Protein AF-A0A926YRF7-F1 (afdb_monomer_lite)

Secondary structure (DSSP, 8-state):
-----PPP----HHHHHHHHHHTT-HHHHHHHHHHHHHH---HHHHHHHHHHHHHHHHHHT-HHHHHHHHHHHTTSS-HHHHHHHHHHHHHHHHHHHHHHTPPPS-----------------------------TT-----SS--PPPP-----TTS-SSS-GGG---SS--------HHHHHHHHHHHHHHHHHHHHHHHHHHHHHHHHHHHHHHGGGT----GGGS---SHHHHHHHHHHHHHHHHHHHHHHHHHH--EEE-HHHHHHH-HHHHHHHHHHHHHHT-PPPEEEEES-SS--EEEE-SSGGG-EEEEEHHHHTTS-HHHHHHHHHHHHHHHHTTTHHHHHHHHHHHHHHHHHHHHHHHHHTT--SHHHHHHHHHHHHHHHHHHHHHHGGGHHHHHHHHHHHHHHHHHHHS-HHHHHHHHHHHHHHHHHHHHHHTS--HHHHHTTTTSSS-GGG---S-HHHHHHHHHHHHH-TTHHHHTTT-SS--HHHHHHHHHHHHHHTTPPPS--PPPP----STHHHHTHHHHHHHHHHHHHHHHHHHHHHHHHTT-TTTGGGGT-HHHHHHHHHHHHHHHHHHHHHHHS----TTTPEES--HHHHHT-SS--TTS-EEEEEEEEEEE--GGGGTT--SEEEEETTEEEEEE--BTTHHHHHHS--S--GGGGTTSEEEEEEEEEESSSEEEEEEEEEETTS-EEE--HHHHHHHHHHHHHHHHHHHHH--

Radius of gyration: 32.25 Å; chains: 1; bounding box: 90×96×81 Å

Sequence (736 aa):
MSDSSIPARSRSPFELGLSALRRKDYSTAIAHLTKVCQTEPDRVKQVQAQMALVKAYRRSGNLQQARSLCETLSQSSSRKIRDWAAENLTKIDRLEADQTGFVPLTAPPDEVWREQVEPVEPASEAIADEQIENPFQLPEQAIAEPLEPVATENRLSQATSTPSTQRSQKWTSLGSGDLSQLAALQVGTAIAAIYAVYGVAWLTLTQLNRYLAVAVWPFDLRSLAVFYRVSIWPIIFGLAVLMAIAPWLIDAFLQRFHSLKPFSLTELENYSPEASRLLKRGCTQRRIAVPQLGVLAIDTPLIFTYGDLQRTARIVLSRGLLAQLGEAELAALYAGELAHIVYWDFVPMTLVVLVAQIPYWVYWQVAGWGDRAQNVILRSIAAITSAISYGLYWLLRWPGLWLARVRQYYSDRFACNLTGNPNGLATALLELSGITASAIEQRSYTHPLLESFDLLLPIAPRAAISPDPRILQSGLEWDISNPGRHWLTLNNSHPRLGDRLALLAGYARQWRLVPSVSLRSLPVRSSRLRLQAAPFLGAVLGLAIALLLWLVGRVAQELEWQSIDWFSGDRGLLWGLVLMGLSIGTILRINAFFPDIRSTNTQTDPLLLALLSDPVKLPIDSQPVRMQGKLLGRSGIRNWLVQDLLLQTEDGLIKLHYLSQLGAAGNLLLHPHRPDIWVGRSITVTGWFRRGATVWIDVESMRSSGGVTFRSGHPVWSTILAIAAALLGTYLILQR

Structure (mmCIF, N/CA/C/O backbone):
data_AF-A0A926YRF7-F1
#
_entry.id   AF-A0A926YRF7-F1
#
loop_
_atom_site.group_PDB
_atom_site.id
_atom_site.type_symbol
_atom_site.label_atom_id
_atom_site.label_alt_id
_atom_site.label_comp_id
_atom_site.label_asym_id
_atom_site.label_entity_id
_atom_site.label_seq_id
_atom_site.pdbx_PDB_ins_code
_atom_site.Cartn_x
_atom_site.Cartn_y
_atom_site.Cartn_z
_atom_site.occupancy
_atom_site.B_iso_or_equiv
_atom_site.auth_seq_id
_atom_site.auth_comp_id
_atom_site.auth_asym_id
_atom_site.auth_atom_id
_atom_site.pdbx_PDB_model_num
ATOM 1 N N . MET A 1 1 ? -31.884 41.743 -31.186 1.00 31.06 1 MET A N 1
ATOM 2 C CA . MET A 1 1 ? -32.467 42.853 -30.400 1.00 31.06 1 MET A CA 1
ATOM 3 C C . MET A 1 1 ? -32.613 42.382 -28.962 1.00 31.06 1 MET A C 1
ATOM 5 O O . MET A 1 1 ? -32.885 41.203 -28.788 1.00 31.06 1 MET A O 1
ATOM 9 N N . SER A 1 2 ? -32.393 43.294 -28.005 1.00 31.59 2 SER A N 1
ATOM 10 C CA . SER A 1 2 ? -32.585 43.168 -26.542 1.00 31.59 2 SER A CA 1
ATOM 11 C C . SER A 1 2 ? -31.960 41.966 -25.812 1.00 31.59 2 SER A C 1
ATOM 13 O O . SER A 1 2 ? -32.532 40.880 -25.769 1.00 31.59 2 SER A O 1
ATOM 15 N N . ASP A 1 3 ? -30.843 42.243 -25.132 1.00 35.59 3 ASP A N 1
ATOM 16 C CA . ASP A 1 3 ? -30.410 41.555 -23.909 1.00 35.59 3 ASP A CA 1
ATOM 17 C C . ASP A 1 3 ? -31.493 41.542 -22.818 1.00 35.59 3 ASP A C 1
ATOM 19 O O . ASP A 1 3 ? -32.286 42.478 -22.696 1.00 35.59 3 ASP A O 1
ATOM 23 N N . SER A 1 4 ? -31.412 40.556 -21.922 1.00 30.62 4 SER A N 1
ATOM 24 C CA . SER A 1 4 ? -31.951 40.665 -20.560 1.00 30.62 4 SER A CA 1
ATOM 25 C C . SER A 1 4 ? -31.043 39.951 -19.549 1.00 30.62 4 SER A C 1
ATOM 27 O O . SER A 1 4 ? -31.424 38.970 -18.907 1.00 30.62 4 SER A O 1
ATOM 29 N N . SER A 1 5 ? -29.807 40.436 -19.413 1.00 31.70 5 SER A N 1
ATOM 30 C CA . SER A 1 5 ? -28.896 40.019 -18.345 1.00 31.70 5 SER A CA 1
ATOM 31 C C . SER A 1 5 ? -29.436 40.464 -16.980 1.00 31.70 5 SER A C 1
ATOM 33 O O . SER A 1 5 ? -29.463 41.660 -16.683 1.00 31.70 5 SER A O 1
ATOM 35 N N . ILE A 1 6 ? -29.832 39.517 -16.128 1.00 31.50 6 ILE A N 1
ATOM 36 C CA . ILE A 1 6 ? -30.191 39.805 -14.732 1.00 31.50 6 ILE A CA 1
ATOM 37 C C . ILE A 1 6 ? -28.906 40.211 -13.985 1.00 31.50 6 ILE A C 1
ATOM 39 O O . ILE A 1 6 ? -27.958 39.422 -13.958 1.00 31.50 6 ILE A O 1
ATOM 43 N N . PRO A 1 7 ? -28.829 41.407 -13.371 1.00 36.44 7 PRO A N 1
ATOM 44 C CA . PRO A 1 7 ? -27.623 41.833 -12.675 1.00 36.44 7 PRO A CA 1
ATOM 45 C C . PRO A 1 7 ? -27.442 41.031 -11.383 1.00 36.44 7 PRO A C 1
ATOM 47 O O . PRO A 1 7 ? -28.297 41.040 -10.493 1.00 36.44 7 PRO A O 1
ATOM 50 N N . ALA A 1 8 ? -26.296 40.363 -11.248 1.00 36.41 8 ALA A N 1
ATOM 51 C CA . ALA A 1 8 ? -25.902 39.749 -9.988 1.00 36.41 8 ALA A CA 1
ATOM 52 C C . ALA A 1 8 ? -25.763 40.843 -8.915 1.00 36.41 8 ALA A C 1
ATOM 54 O O . ALA A 1 8 ? -24.901 41.715 -9.031 1.00 36.41 8 ALA A O 1
ATOM 55 N N . ARG A 1 9 ? -26.602 40.801 -7.867 1.00 42.66 9 ARG A N 1
ATOM 56 C CA . ARG A 1 9 ? -26.499 41.725 -6.725 1.00 42.66 9 ARG A CA 1
ATOM 57 C C . ARG A 1 9 ? -25.081 41.658 -6.151 1.00 42.66 9 ARG A C 1
ATOM 59 O O . ARG A 1 9 ? -24.675 40.628 -5.609 1.00 42.66 9 ARG A O 1
ATOM 66 N N . SER A 1 10 ? -24.341 42.759 -6.251 1.00 48.78 10 SER A N 1
ATOM 67 C CA . SER A 1 10 ? -23.041 42.914 -5.604 1.00 48.78 10 SER A CA 1
ATOM 68 C C . SER A 1 10 ? -23.229 42.805 -4.091 1.00 48.78 10 SER A C 1
ATOM 70 O O . SER A 1 10 ? -23.821 43.699 -3.484 1.00 48.78 10 SER A O 1
ATOM 72 N N . ARG A 1 11 ? -22.761 41.704 -3.490 1.00 62.06 11 ARG A N 1
ATOM 73 C CA . ARG A 1 11 ? -22.861 41.482 -2.039 1.00 62.06 11 ARG A CA 1
ATOM 74 C C . ARG A 1 11 ? -22.223 42.641 -1.285 1.00 62.06 11 ARG A C 1
ATOM 76 O O . ARG A 1 11 ? -21.139 43.097 -1.660 1.00 62.06 11 ARG A O 1
ATOM 83 N N . SER A 1 12 ? -22.889 43.099 -0.229 1.00 75.88 12 SER A N 1
ATOM 84 C CA . SER A 1 12 ? -22.387 44.214 0.571 1.00 75.88 12 SER A CA 1
ATOM 85 C C . SER A 1 12 ? -21.017 43.866 1.185 1.00 75.88 12 SER A C 1
ATOM 87 O O . SER A 1 12 ? -20.760 42.699 1.505 1.00 75.88 12 SER A O 1
ATOM 89 N N . PRO A 1 13 ? -20.109 44.842 1.393 1.00 77.38 13 PRO A N 1
ATOM 90 C CA . PRO A 1 13 ? -18.828 44.580 2.055 1.00 77.38 13 PRO A CA 1
ATOM 91 C C . PRO A 1 13 ? -18.987 43.936 3.444 1.00 77.38 13 PRO A C 1
ATOM 93 O O . PRO A 1 13 ? -18.132 43.156 3.859 1.00 77.38 13 PRO A O 1
ATOM 96 N N . PHE A 1 14 ? -20.108 44.196 4.125 1.00 82.50 14 PHE A N 1
ATOM 97 C CA . PHE A 1 14 ? -20.474 43.581 5.401 1.00 82.50 14 PHE A CA 1
ATOM 98 C C . PHE A 1 14 ? -20.782 42.083 5.276 1.00 82.50 14 PHE A C 1
ATOM 100 O O . PHE A 1 14 ? -20.185 41.276 5.991 1.00 82.50 14 PHE A O 1
ATOM 107 N N . GLU A 1 15 ? -21.625 41.682 4.318 1.00 83.06 15 GLU A N 1
ATOM 108 C CA . GLU A 1 15 ? -21.881 40.265 4.021 1.00 83.06 15 GLU A CA 1
ATOM 109 C C . GLU A 1 15 ? -20.609 39.529 3.591 1.00 83.06 15 GLU A C 1
ATOM 111 O O . GLU A 1 15 ? -20.364 38.402 4.029 1.00 83.06 15 GLU A O 1
ATOM 116 N N . LEU A 1 16 ? -19.776 40.162 2.757 1.00 83.50 16 LEU A N 1
ATOM 117 C CA . LEU A 1 16 ? -18.497 39.594 2.332 1.00 83.50 16 LEU A CA 1
ATOM 118 C C . LEU A 1 16 ? -17.585 39.348 3.542 1.00 83.50 16 LEU A C 1
ATOM 120 O O . LEU A 1 16 ? -17.140 38.215 3.733 1.00 83.50 16 LEU A O 1
ATOM 124 N N . GLY A 1 17 ? -17.399 40.350 4.407 1.00 84.81 17 GLY A N 1
ATOM 125 C CA . GLY A 1 17 ? -16.602 40.232 5.630 1.00 84.81 17 GLY A CA 1
ATOM 126 C C . GLY A 1 17 ? -17.118 39.167 6.604 1.00 84.81 17 GLY A C 1
ATOM 127 O O . GLY A 1 17 ? -16.339 38.349 7.099 1.00 84.81 17 GLY A O 1
ATOM 128 N N . LEU A 1 18 ? -18.434 39.103 6.832 1.00 83.38 18 LEU A N 1
ATOM 129 C CA . LEU A 1 18 ? -19.032 38.100 7.718 1.00 83.38 18 LEU A CA 1
ATOM 130 C C . LEU A 1 18 ? -18.964 36.681 7.120 1.00 83.38 18 LEU A C 1
ATOM 132 O O . LEU A 1 18 ? -18.745 35.711 7.851 1.00 83.38 18 LEU A O 1
ATOM 136 N N . SER A 1 19 ? -19.091 36.541 5.796 1.00 82.12 19 SER A N 1
ATOM 137 C CA . SER A 1 19 ? -18.942 35.252 5.106 1.00 82.12 19 SER A CA 1
ATOM 138 C C . SER A 1 19 ? -17.496 34.736 5.127 1.00 82.12 19 SER A C 1
ATOM 140 O O . SER A 1 19 ? -17.279 33.545 5.361 1.00 82.12 19 SER A O 1
ATOM 142 N N . ALA A 1 20 ? -16.507 35.624 4.984 1.00 80.69 20 ALA A N 1
ATOM 143 C CA . ALA A 1 20 ? -15.089 35.309 5.147 1.00 80.69 20 ALA A CA 1
ATOM 144 C C . ALA A 1 20 ? -14.774 34.855 6.584 1.00 80.69 20 ALA A C 1
ATOM 146 O O . ALA A 1 20 ? -14.130 33.823 6.787 1.00 80.69 20 ALA A O 1
ATOM 147 N N . LEU A 1 21 ? -15.338 35.541 7.588 1.00 80.25 21 LEU A N 1
ATOM 148 C CA . LEU A 1 21 ? -15.186 35.171 8.997 1.00 80.25 21 LEU A CA 1
ATOM 149 C C . LEU A 1 21 ? -15.747 33.769 9.299 1.00 80.25 21 LEU A C 1
ATOM 151 O O . LEU A 1 21 ? -15.117 33.003 10.031 1.00 80.25 21 LEU A O 1
ATOM 155 N N . ARG A 1 22 ? -16.893 33.395 8.703 1.00 83.44 22 ARG A N 1
ATOM 156 C CA . ARG A 1 22 ? -17.452 32.026 8.795 1.00 83.44 22 ARG A CA 1
ATOM 157 C C . ARG A 1 22 ? -16.544 30.981 8.130 1.00 83.44 22 ARG A C 1
ATOM 159 O O . ARG A 1 22 ? -16.420 29.875 8.646 1.00 83.44 22 ARG A O 1
ATOM 166 N N . ARG A 1 23 ? -15.866 31.340 7.034 1.00 81.69 23 ARG A N 1
ATOM 167 C CA . ARG A 1 23 ? -14.900 30.488 6.309 1.00 81.69 23 ARG A CA 1
ATOM 168 C C . ARG A 1 23 ? -13.515 30.397 6.967 1.00 81.69 23 ARG A C 1
ATOM 170 O O . ARG A 1 23 ? -12.670 29.667 6.461 1.00 81.69 23 ARG A O 1
ATOM 177 N N . LYS A 1 24 ? -13.289 31.088 8.096 1.00 84.00 24 LYS A N 1
ATOM 178 C CA . LYS A 1 24 ? -11.986 31.222 8.786 1.00 84.00 24 LYS A CA 1
ATOM 179 C C . LYS A 1 24 ? -10.905 31.933 7.951 1.00 84.00 24 LYS A C 1
ATOM 181 O O . LYS A 1 24 ? -9.723 31.841 8.271 1.00 84.00 24 LYS A O 1
ATOM 186 N N . ASP A 1 25 ? -11.303 32.674 6.919 1.00 85.44 25 ASP A N 1
ATOM 187 C CA . ASP A 1 25 ? -10.411 33.523 6.127 1.00 85.44 25 ASP A CA 1
ATOM 188 C C . ASP A 1 25 ? -10.304 34.894 6.813 1.00 85.44 25 ASP A C 1
ATOM 190 O O . ASP A 1 25 ? -11.065 35.828 6.550 1.00 85.44 25 ASP A O 1
ATOM 194 N N . TYR A 1 26 ? -9.418 34.977 7.809 1.00 88.19 26 TYR A N 1
ATOM 195 C CA . TYR A 1 26 ? -9.351 36.145 8.688 1.00 88.19 26 TYR A CA 1
ATOM 196 C C . TYR A 1 26 ? -8.767 37.386 8.005 1.00 88.19 26 TYR A C 1
ATOM 198 O O . TYR A 1 26 ? -9.166 38.492 8.355 1.00 88.19 26 TYR A O 1
ATOM 206 N N . SER A 1 27 ? -7.870 37.241 7.025 1.00 87.12 27 SER A N 1
ATOM 207 C CA . SER A 1 27 ? -7.264 38.384 6.325 1.00 87.12 27 SER A CA 1
ATOM 208 C C . SER A 1 27 ? -8.275 39.103 5.430 1.00 87.12 27 SER A C 1
ATOM 210 O O . SER A 1 27 ? -8.381 40.329 5.496 1.00 87.12 27 SER A O 1
ATOM 212 N N . THR A 1 28 ? -9.076 38.365 4.653 1.00 84.56 28 THR A N 1
ATOM 213 C CA . THR A 1 28 ? -10.155 38.967 3.851 1.00 84.56 28 THR A CA 1
ATOM 214 C C . THR A 1 28 ? -11.289 39.487 4.738 1.00 84.56 28 THR A C 1
ATOM 216 O O . THR A 1 28 ? -11.808 40.574 4.480 1.00 84.56 28 THR A O 1
ATOM 219 N N . ALA A 1 29 ? -11.626 38.786 5.831 1.00 86.56 29 ALA A N 1
ATOM 220 C CA . ALA A 1 29 ? -12.602 39.265 6.809 1.00 86.56 29 ALA A CA 1
ATOM 221 C C . ALA A 1 29 ? -12.183 40.609 7.427 1.00 86.56 29 ALA A C 1
ATOM 223 O O . ALA A 1 29 ? -12.983 41.541 7.439 1.00 86.56 29 ALA A O 1
ATOM 224 N N . ILE A 1 30 ? -10.929 40.741 7.880 1.00 89.88 30 ILE A N 1
ATOM 225 C CA . ILE A 1 30 ? -10.383 41.993 8.429 1.00 89.88 30 ILE A CA 1
ATOM 226 C C . ILE A 1 30 ? -10.444 43.112 7.383 1.00 89.88 30 ILE A C 1
ATOM 228 O O . ILE A 1 30 ? -10.943 44.192 7.694 1.00 89.88 30 ILE A O 1
ATOM 232 N N . ALA A 1 31 ? -10.004 42.863 6.145 1.00 88.38 31 ALA A N 1
ATOM 233 C CA . ALA A 1 31 ? -10.016 43.871 5.083 1.00 88.38 31 ALA A CA 1
ATOM 234 C C . ALA A 1 31 ? -11.433 44.399 4.780 1.00 88.38 31 ALA A C 1
ATOM 236 O O . ALA A 1 31 ? -11.643 45.610 4.688 1.00 88.38 31 ALA A O 1
ATOM 237 N N . HIS A 1 32 ? -12.420 43.506 4.666 1.00 88.56 32 HIS A N 1
ATOM 238 C CA . HIS A 1 32 ? -13.801 43.896 4.380 1.00 88.56 32 HIS A CA 1
ATOM 239 C C . HIS A 1 32 ? -14.503 44.541 5.584 1.00 88.56 32 HIS A C 1
ATOM 241 O O . HIS A 1 32 ? -15.128 45.588 5.422 1.00 88.56 32 HIS A O 1
ATOM 247 N N . LEU A 1 33 ? -14.371 43.978 6.791 1.00 88.00 33 LEU A N 1
ATOM 248 C CA . LEU A 1 33 ? -15.011 44.516 7.999 1.00 88.00 33 LEU A CA 1
ATOM 249 C C . LEU A 1 33 ? -14.413 45.866 8.420 1.00 88.00 33 LEU A C 1
ATOM 251 O O . LEU A 1 33 ? -15.162 46.756 8.808 1.00 88.00 33 LEU A O 1
ATOM 255 N N . THR A 1 34 ? -13.099 46.068 8.268 1.00 89.88 34 THR A N 1
ATOM 256 C CA . THR A 1 34 ? -12.460 47.372 8.539 1.00 89.88 34 THR A CA 1
ATOM 257 C C . THR A 1 34 ? -13.009 48.459 7.617 1.00 89.88 34 THR A C 1
ATOM 259 O O . THR A 1 34 ? -13.292 49.563 8.077 1.00 89.88 34 THR A O 1
ATOM 262 N N . LYS A 1 35 ? -13.237 48.134 6.334 1.00 87.06 35 LYS A N 1
ATOM 263 C CA . LYS A 1 35 ? -13.872 49.056 5.386 1.00 87.06 35 LYS A CA 1
ATOM 264 C C . LYS A 1 35 ? -15.294 49.416 5.827 1.00 87.06 35 LYS A C 1
ATOM 266 O O . LYS A 1 35 ? -15.614 50.595 5.872 1.00 87.06 35 LYS A O 1
ATOM 271 N N . VAL A 1 36 ? -16.109 48.436 6.231 1.00 85.94 36 VAL A N 1
ATOM 272 C CA . VAL A 1 36 ? -17.475 48.678 6.746 1.00 85.94 36 VAL A CA 1
ATOM 273 C C . VAL A 1 36 ? -17.461 49.589 7.973 1.00 85.94 36 VAL A C 1
ATOM 275 O O . VAL A 1 36 ? -18.228 50.544 8.017 1.00 85.94 36 VAL A O 1
ATOM 278 N N . CYS A 1 37 ? -16.549 49.369 8.926 1.00 83.25 37 CYS A N 1
ATOM 279 C CA . CYS A 1 37 ? -16.413 50.229 10.106 1.00 83.25 37 CYS A CA 1
ATOM 280 C C . CYS A 1 37 ? -16.134 51.708 9.766 1.00 83.25 37 CYS A C 1
ATOM 282 O O . CYS A 1 37 ? -16.427 52.573 10.589 1.00 83.25 37 CYS A O 1
ATOM 284 N N . GLN A 1 38 ? -15.569 51.990 8.586 1.00 82.19 38 GLN A N 1
ATOM 285 C CA . GLN A 1 38 ? -15.230 53.335 8.105 1.00 82.19 38 GLN A CA 1
ATOM 286 C C . GLN A 1 38 ? -16.273 53.929 7.144 1.00 82.19 38 GLN A C 1
ATOM 288 O O . GLN A 1 38 ? -16.405 55.148 7.091 1.00 82.19 38 GLN A O 1
ATOM 293 N N . THR A 1 39 ? -16.977 53.103 6.360 1.00 78.81 39 THR A N 1
ATOM 294 C CA . THR A 1 39 ? -17.873 53.574 5.286 1.00 78.81 39 THR A CA 1
ATOM 295 C C . THR A 1 39 ? -19.362 53.470 5.597 1.00 78.81 39 THR A C 1
ATOM 297 O O . THR A 1 39 ? -20.154 54.090 4.894 1.00 78.81 39 THR A O 1
ATOM 300 N N . GLU A 1 40 ? -19.770 52.661 6.577 1.00 82.00 40 GLU A N 1
ATOM 301 C CA . GLU A 1 40 ? -21.187 52.411 6.855 1.00 82.00 40 GLU A CA 1
ATOM 302 C C . GLU A 1 40 ? -21.771 53.493 7.790 1.00 82.00 40 GLU A C 1
ATOM 304 O O . GLU A 1 40 ? -21.274 53.655 8.906 1.00 82.00 40 GLU A O 1
ATOM 309 N N . PRO A 1 41 ? -22.830 54.226 7.386 1.00 72.06 41 PRO A N 1
ATOM 310 C CA . PRO A 1 41 ? -23.455 55.257 8.225 1.00 72.06 41 PRO A CA 1
ATOM 311 C C . PRO A 1 41 ? -24.396 54.679 9.298 1.00 72.06 41 PRO A C 1
ATOM 313 O O . PRO A 1 41 ? -24.773 55.371 10.243 1.00 72.06 41 PRO A O 1
ATOM 316 N N . ASP A 1 42 ? -24.794 53.415 9.153 1.00 79.94 42 ASP A N 1
ATOM 317 C CA . ASP A 1 42 ? -25.663 52.695 10.079 1.00 79.94 42 ASP A CA 1
ATOM 318 C C . ASP A 1 42 ? -24.872 52.246 11.319 1.00 79.94 42 ASP A C 1
ATOM 320 O O . ASP A 1 42 ? -24.082 51.297 11.270 1.00 79.94 42 ASP A O 1
ATOM 324 N N . ARG A 1 43 ? -25.114 52.918 12.453 1.00 73.94 43 ARG A N 1
ATOM 325 C CA . ARG A 1 43 ? -24.454 52.626 13.736 1.00 73.94 43 ARG A CA 1
ATOM 326 C C . ARG A 1 43 ? -24.650 51.179 14.202 1.00 73.94 43 ARG A C 1
ATOM 328 O O . ARG A 1 43 ? -23.753 50.641 14.848 1.00 73.94 43 ARG A O 1
ATOM 335 N N . VAL A 1 44 ? -25.772 50.531 13.878 1.00 76.88 44 VAL A N 1
ATOM 336 C CA . VAL A 1 44 ? -26.038 49.145 14.299 1.00 76.88 44 VAL A CA 1
ATOM 337 C C . VAL A 1 44 ? -25.131 48.189 13.528 1.00 76.88 44 VAL A C 1
ATOM 339 O O . VAL A 1 44 ? -24.430 47.375 14.135 1.00 76.88 44 VAL A O 1
ATOM 342 N N . LYS A 1 45 ? -25.057 48.332 12.199 1.00 76.88 45 LYS A N 1
ATOM 343 C CA . LYS A 1 45 ? -24.133 47.544 11.362 1.00 76.88 45 LYS A CA 1
ATOM 344 C C . LYS A 1 45 ? -22.670 47.852 11.659 1.00 76.88 45 LYS A C 1
ATOM 346 O O . LYS A 1 45 ? -21.854 46.933 11.665 1.00 76.88 45 LYS A O 1
ATOM 351 N N . GLN A 1 46 ? -22.333 49.108 11.953 1.00 81.38 46 GLN A N 1
ATOM 352 C CA . GLN A 1 46 ? -20.981 49.508 12.342 1.00 81.38 46 GLN A CA 1
ATOM 353 C C . GLN A 1 46 ? -20.535 48.773 13.617 1.00 81.38 46 GLN A C 1
ATOM 355 O O . GLN A 1 46 ? -19.471 48.156 13.631 1.00 81.38 46 GLN A O 1
ATOM 360 N N . VAL A 1 47 ? -21.377 48.742 14.654 1.00 82.94 47 VAL A N 1
ATOM 361 C CA . VAL A 1 47 ? -21.123 47.990 15.895 1.00 82.94 47 VAL A CA 1
ATOM 362 C C . VAL A 1 47 ? -21.032 46.481 15.637 1.00 82.94 47 VAL A C 1
ATOM 364 O O . VAL A 1 47 ? -20.106 45.828 16.123 1.00 82.94 47 VAL A O 1
ATOM 367 N N . GLN A 1 48 ? -21.928 45.907 14.826 1.00 83.50 48 GLN A N 1
ATOM 368 C CA . GLN A 1 48 ? -21.853 44.487 14.453 1.00 83.50 48 GLN A CA 1
ATOM 369 C C . GLN A 1 48 ? -20.550 44.154 13.704 1.00 83.50 48 GLN A C 1
ATOM 371 O O . GLN A 1 48 ? -19.934 43.116 13.964 1.00 83.50 48 GLN A O 1
ATOM 376 N N . ALA A 1 49 ? -20.093 45.039 12.812 1.00 84.31 49 ALA A N 1
ATOM 377 C CA . ALA A 1 49 ? -18.825 44.898 12.105 1.00 84.31 49 ALA A CA 1
ATOM 378 C C . ALA A 1 49 ? -17.630 44.976 13.067 1.00 84.31 49 ALA A C 1
ATOM 380 O O . ALA A 1 49 ? -16.725 44.149 12.964 1.00 84.31 49 ALA A O 1
ATOM 381 N N . GLN A 1 50 ? -17.655 45.879 14.054 1.00 87.19 50 GLN A N 1
ATOM 382 C CA . GLN A 1 50 ? -16.637 45.965 15.108 1.00 87.19 50 GLN A CA 1
ATOM 383 C C . GLN A 1 50 ? -16.581 44.682 15.958 1.00 87.19 50 GLN A C 1
ATOM 385 O O . GLN A 1 50 ? -15.502 44.122 16.147 1.00 87.19 50 GLN A O 1
ATOM 390 N N . MET A 1 51 ? -17.723 44.144 16.401 1.00 88.19 51 MET A N 1
ATOM 391 C CA . MET A 1 51 ? -17.775 42.877 17.152 1.00 88.19 51 MET A CA 1
ATOM 392 C C . MET A 1 51 ? -17.265 41.683 16.321 1.00 88.19 51 MET A C 1
ATOM 394 O O . MET A 1 51 ? -16.542 40.816 16.825 1.00 88.19 51 MET A O 1
ATOM 398 N N . ALA A 1 52 ? -17.591 41.639 15.025 1.00 86.50 52 ALA A N 1
ATOM 399 C CA . ALA A 1 52 ? -17.058 40.642 14.097 1.00 86.50 52 ALA A CA 1
ATOM 400 C C . ALA A 1 52 ? -15.536 40.800 13.886 1.00 86.50 52 ALA A C 1
ATOM 402 O O . ALA A 1 52 ? -14.815 39.801 13.815 1.00 86.50 52 ALA A O 1
ATOM 403 N N . LEU A 1 53 ? -15.039 42.039 13.852 1.00 89.25 53 LEU A N 1
ATOM 404 C CA . LEU A 1 53 ? -13.629 42.380 13.675 1.00 89.25 53 LEU A CA 1
ATOM 405 C C . LEU A 1 53 ? -12.781 42.023 14.912 1.00 89.25 53 LEU A C 1
ATOM 407 O O . LEU A 1 53 ? -11.727 41.412 14.748 1.00 89.25 53 LEU A O 1
ATOM 411 N N . VAL A 1 54 ? -13.272 42.252 16.140 1.00 89.38 54 VAL A N 1
ATOM 412 C CA . VAL A 1 54 ? -12.668 41.718 17.387 1.00 89.38 54 VAL A CA 1
ATOM 413 C C . VAL A 1 54 ? -12.474 40.201 17.288 1.00 89.38 54 VAL A C 1
ATOM 415 O O . VAL A 1 54 ? -11.400 39.669 17.584 1.00 89.38 54 VAL A O 1
ATOM 418 N N . LYS A 1 55 ? -13.511 39.481 16.835 1.00 87.69 55 LYS A N 1
ATOM 419 C CA . LYS A 1 55 ? -13.475 38.018 16.683 1.00 87.69 55 LYS A CA 1
ATOM 420 C C . LYS A 1 55 ? -12.485 37.572 15.602 1.00 87.69 55 LYS A C 1
ATOM 422 O O . LYS A 1 55 ? -11.900 36.498 15.750 1.00 87.69 55 LYS A O 1
ATOM 427 N N . ALA A 1 56 ? -12.282 38.374 14.555 1.00 87.62 56 ALA A N 1
ATOM 428 C CA . ALA A 1 56 ? -11.266 38.139 13.534 1.00 87.62 56 ALA A CA 1
ATOM 429 C C . ALA A 1 56 ? -9.848 38.353 14.095 1.00 87.62 56 ALA A C 1
ATOM 431 O O . ALA A 1 56 ? -9.052 37.415 14.071 1.00 87.62 56 ALA A O 1
ATOM 432 N N . TYR A 1 57 ? -9.562 39.519 14.689 1.00 89.31 57 TYR A N 1
ATOM 433 C CA . TYR A 1 57 ? -8.246 39.853 15.250 1.00 89.31 57 TYR A CA 1
ATOM 434 C C . TYR A 1 57 ? -7.792 38.873 16.339 1.00 89.31 57 TYR A C 1
ATOM 436 O O . TYR A 1 57 ? -6.661 38.385 16.303 1.00 89.31 57 TYR A O 1
ATOM 444 N N . ARG A 1 58 ? -8.691 38.482 17.254 1.00 89.25 58 ARG A N 1
ATOM 445 C CA . ARG A 1 58 ? -8.387 37.484 18.294 1.00 89.25 58 ARG A CA 1
ATOM 446 C C . ARG A 1 58 ? -8.057 36.100 17.720 1.00 89.25 58 ARG A C 1
ATOM 448 O O . ARG A 1 58 ? -7.339 35.332 18.352 1.00 89.25 58 ARG A O 1
ATOM 455 N N . ARG A 1 59 ? -8.580 35.752 16.537 1.00 84.69 59 ARG A N 1
ATOM 456 C CA . ARG A 1 59 ? -8.296 34.474 15.855 1.00 84.69 59 ARG A CA 1
ATOM 457 C C . ARG A 1 59 ? -7.104 34.543 14.900 1.00 84.69 59 ARG A C 1
ATOM 459 O O . ARG A 1 59 ? -6.487 33.509 14.673 1.00 84.69 59 ARG A O 1
ATOM 466 N N . SER A 1 60 ? -6.752 35.726 14.397 1.00 85.12 60 SER A N 1
ATOM 467 C CA . SER A 1 60 ? -5.538 35.958 13.606 1.00 85.12 60 SER A CA 1
ATOM 468 C C . SER A 1 60 ? -4.291 36.248 14.455 1.00 85.12 60 SER A C 1
ATOM 470 O O . SER A 1 60 ? -3.224 36.461 13.892 1.00 85.12 60 SER A O 1
ATOM 472 N N . GLY A 1 61 ? -4.419 36.292 15.788 1.00 79.75 61 GLY A N 1
ATOM 473 C CA . GLY A 1 61 ? -3.317 36.554 16.722 1.00 79.75 61 GLY A CA 1
ATOM 474 C C . GLY A 1 61 ? -2.976 38.034 16.930 1.00 79.75 61 GLY A C 1
ATOM 475 O O . GLY A 1 61 ? -1.974 38.334 17.568 1.00 79.75 61 GLY A O 1
ATOM 476 N N . ASN A 1 62 ? -3.790 38.968 16.429 1.00 86.31 62 ASN A N 1
ATOM 477 C CA . ASN A 1 62 ? -3.522 40.405 16.540 1.00 86.31 62 ASN A CA 1
ATOM 478 C C . ASN A 1 62 ? -4.182 40.992 17.804 1.00 86.31 62 ASN A C 1
ATOM 480 O O . ASN A 1 62 ? -5.168 41.729 17.743 1.00 86.31 62 ASN A O 1
ATOM 484 N N . LEU A 1 63 ? -3.688 40.561 18.970 1.00 87.00 63 LEU A N 1
ATOM 485 C CA . LEU A 1 63 ? -4.361 40.743 20.263 1.00 87.00 63 LEU A CA 1
ATOM 486 C C . LEU A 1 63 ? -4.495 42.216 20.679 1.00 87.00 63 LEU A C 1
ATOM 488 O O . LEU A 1 63 ? -5.589 42.621 21.066 1.00 87.00 63 LEU A O 1
ATOM 492 N N . GLN A 1 64 ? -3.468 43.043 20.463 1.00 85.81 64 GLN A N 1
ATOM 493 C CA . GLN A 1 64 ? -3.509 44.485 20.760 1.00 85.81 64 GLN A CA 1
ATOM 494 C C . GLN A 1 64 ? -4.647 45.221 20.027 1.00 85.81 64 GLN A C 1
ATOM 496 O O . GLN A 1 64 ? -5.298 46.096 20.595 1.00 85.81 64 GLN A O 1
ATOM 501 N N . GLN A 1 65 ? -4.922 44.847 18.772 1.00 87.06 65 GLN A N 1
ATOM 502 C CA . GLN A 1 65 ? -5.986 45.450 17.956 1.00 87.06 65 GLN A CA 1
ATOM 503 C C . GLN A 1 65 ? -7.380 44.929 18.333 1.00 87.06 65 GLN A C 1
ATOM 505 O O . GLN A 1 65 ? -8.372 45.641 18.189 1.00 87.06 65 GLN A O 1
ATOM 510 N N . ALA A 1 66 ? -7.469 43.697 18.846 1.00 87.06 66 ALA A N 1
ATOM 511 C CA . ALA A 1 66 ? -8.694 43.194 19.460 1.00 87.06 66 ALA A CA 1
ATOM 512 C C . ALA A 1 66 ? -8.977 43.903 20.799 1.00 87.06 66 ALA A C 1
ATOM 514 O O . ALA A 1 66 ? -10.126 44.250 21.069 1.00 87.06 66 ALA A O 1
ATOM 515 N N . ARG A 1 67 ? -7.931 44.150 21.601 1.00 89.06 67 ARG A N 1
ATOM 516 C CA . ARG A 1 67 ? -7.998 44.801 22.915 1.00 89.06 67 ARG A CA 1
ATOM 517 C C . ARG A 1 67 ? -8.526 46.232 22.816 1.00 89.06 67 ARG A C 1
ATOM 519 O O . ARG A 1 67 ? -9.560 46.519 23.408 1.00 89.06 67 ARG A O 1
ATOM 526 N N . SER A 1 68 ? -7.901 47.086 22.003 1.00 87.94 68 SER A N 1
ATOM 527 C CA . SER A 1 68 ? -8.322 48.490 21.844 1.00 87.94 68 SER A CA 1
ATOM 528 C C . SER A 1 68 ? -9.753 48.631 21.306 1.00 87.94 68 SER A C 1
ATOM 530 O O . SER A 1 68 ? -10.508 49.517 21.715 1.00 87.94 68 SER A O 1
ATOM 532 N N . LEU A 1 69 ? -10.173 47.716 20.427 1.00 88.31 69 LEU A N 1
ATOM 533 C CA . LEU A 1 69 ? -11.536 47.684 19.903 1.00 88.31 69 LEU A CA 1
ATOM 534 C C . LEU A 1 69 ? -12.551 47.214 20.963 1.00 88.31 69 LEU A C 1
ATOM 536 O O . LEU A 1 69 ? -13.649 47.763 21.040 1.00 88.31 69 LEU A O 1
ATOM 540 N N . CYS A 1 70 ? -12.185 46.267 21.833 1.00 86.88 70 CYS A N 1
ATOM 541 C CA . CYS A 1 70 ? -12.986 45.908 23.006 1.00 86.88 70 CYS A CA 1
ATOM 542 C C . CYS A 1 70 ? -13.062 47.035 24.050 1.00 86.88 70 CYS A C 1
ATOM 544 O O . CYS A 1 70 ? -14.145 47.294 24.567 1.00 86.88 70 CYS A O 1
ATOM 546 N N . GLU A 1 71 ? -11.961 47.735 24.332 1.00 88.62 71 GLU A N 1
ATOM 547 C CA . GLU A 1 71 ? -11.933 48.902 25.229 1.00 88.62 71 GLU A CA 1
ATOM 548 C C . GLU A 1 71 ? -12.850 50.020 24.699 1.00 88.62 71 GLU A C 1
ATOM 550 O O . GLU A 1 71 ? -13.619 50.605 25.462 1.00 88.62 71 GLU A O 1
ATOM 555 N N . THR A 1 72 ? -12.895 50.221 23.378 1.00 86.38 72 THR A N 1
ATOM 556 C CA . THR A 1 72 ? -13.854 51.134 22.728 1.00 86.38 72 THR A CA 1
ATOM 557 C C . THR A 1 72 ? -15.305 50.656 22.905 1.00 86.38 72 THR A C 1
ATOM 559 O O . THR A 1 72 ? -16.181 51.432 23.282 1.00 86.38 72 THR A O 1
ATOM 562 N N . LEU A 1 73 ? -15.580 49.362 22.698 1.00 85.69 73 LEU A N 1
ATOM 563 C CA . LEU A 1 73 ? -16.924 48.786 22.855 1.00 85.69 73 LEU A CA 1
ATOM 564 C C . LEU A 1 73 ? -17.413 48.769 24.319 1.00 85.69 73 LEU A C 1
ATOM 566 O O . LEU A 1 73 ? -18.617 48.886 24.555 1.00 85.69 73 LEU A O 1
ATOM 570 N N . SER A 1 74 ? -16.514 48.700 25.308 1.00 83.56 74 SER A N 1
ATOM 571 C CA . SER A 1 74 ? -16.870 48.798 26.736 1.00 83.56 74 SER A CA 1
ATOM 572 C C . SER A 1 74 ? -17.358 50.187 27.174 1.00 83.56 74 SER A C 1
ATOM 574 O O . SER A 1 74 ? -17.972 50.310 28.232 1.00 83.56 74 SER A O 1
ATOM 576 N N . GLN A 1 75 ? -17.161 51.216 26.344 1.00 81.44 75 GLN A N 1
ATOM 577 C CA . GLN A 1 75 ? -17.682 52.570 26.565 1.00 81.44 75 GLN A CA 1
ATOM 578 C C . GLN A 1 75 ? -19.058 52.795 25.905 1.00 81.44 75 GLN A C 1
ATOM 580 O O . GLN A 1 75 ? -19.622 53.883 25.998 1.00 81.44 75 GLN A O 1
ATOM 585 N N . SER A 1 76 ? -19.622 51.783 25.232 1.00 80.38 76 SER A N 1
ATOM 586 C CA . SER A 1 76 ? -20.930 51.898 24.576 1.00 80.38 76 SER A CA 1
ATOM 587 C C . SER A 1 76 ? -22.094 51.988 25.575 1.00 80.38 76 SER A C 1
ATOM 589 O O . SER A 1 76 ? -22.069 51.407 26.659 1.00 80.38 76 SER A O 1
ATOM 591 N N . SER A 1 77 ? -23.165 52.692 25.196 1.00 71.50 77 SER A N 1
ATOM 592 C CA . SER A 1 77 ? -24.352 52.881 26.046 1.00 71.50 77 SER A CA 1
ATOM 593 C C . SER A 1 77 ? -25.107 51.575 26.347 1.00 71.50 77 SER A C 1
ATOM 595 O O . SER A 1 77 ? -25.717 51.436 27.409 1.00 71.50 77 SER A O 1
ATOM 597 N N . SER A 1 78 ? -25.033 50.580 25.458 1.00 78.00 78 SER A N 1
ATOM 598 C CA . SER A 1 78 ? -25.735 49.302 25.614 1.00 78.00 78 SER A CA 1
ATOM 599 C C . SER A 1 78 ? -25.066 48.391 26.644 1.00 78.00 78 SER A C 1
ATOM 601 O O . SER A 1 78 ? -23.918 47.977 26.480 1.00 78.00 78 SER A O 1
ATOM 603 N N . ARG A 1 79 ? -25.817 47.993 27.680 1.00 75.50 79 ARG A N 1
ATOM 604 C CA . ARG A 1 79 ? -25.370 47.020 28.695 1.00 75.50 79 ARG A CA 1
ATOM 605 C C . ARG A 1 79 ? -24.872 45.710 28.061 1.00 75.50 79 ARG A C 1
ATOM 607 O O . ARG A 1 79 ? -23.757 45.290 28.343 1.00 75.50 79 ARG A O 1
ATOM 614 N N . LYS A 1 80 ? -25.627 45.150 27.103 1.00 75.88 80 LYS A N 1
ATOM 615 C CA . LYS A 1 80 ? -25.284 43.890 26.409 1.00 75.88 80 LYS A CA 1
ATOM 616 C C . LYS A 1 80 ? -23.930 43.944 25.682 1.00 75.88 80 LYS A C 1
ATOM 618 O O . LYS A 1 80 ? -23.220 42.943 25.644 1.00 75.88 80 LYS A O 1
AT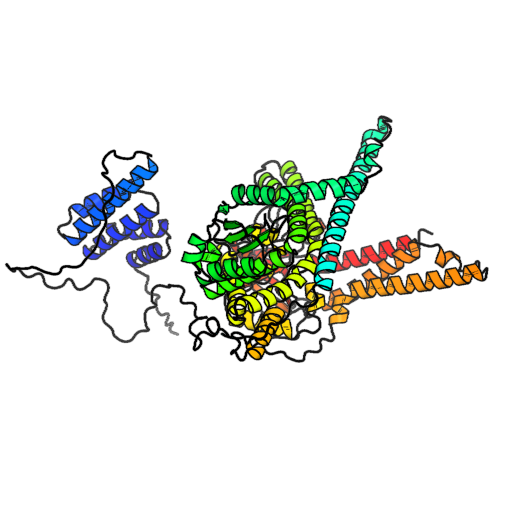OM 623 N N . ILE A 1 81 ? -23.569 45.091 25.099 1.00 81.19 81 ILE A N 1
ATOM 624 C CA . ILE A 1 81 ? -22.289 45.254 24.386 1.00 81.19 81 ILE A CA 1
ATOM 625 C C . ILE A 1 81 ? -21.136 45.404 25.383 1.00 81.19 81 ILE A C 1
ATOM 627 O O . ILE A 1 81 ? -20.078 44.812 25.170 1.00 81.19 81 ILE A O 1
ATOM 631 N N . ARG A 1 82 ? -21.343 46.131 26.489 1.00 81.81 82 ARG A N 1
ATOM 632 C CA . ARG A 1 82 ? -20.347 46.267 27.563 1.00 81.81 82 ARG A CA 1
ATOM 633 C C . ARG A 1 82 ? -20.014 44.925 28.212 1.00 81.81 82 ARG A C 1
ATOM 635 O O . ARG A 1 82 ? -18.835 44.590 28.313 1.00 81.81 82 ARG A O 1
ATOM 642 N N . ASP A 1 83 ? -21.031 44.133 28.547 1.00 80.69 83 ASP A N 1
ATOM 643 C CA . ASP A 1 83 ? -20.858 42.798 29.133 1.00 80.69 83 ASP A CA 1
ATOM 644 C C . ASP A 1 83 ? -20.088 41.869 28.167 1.00 80.69 83 ASP A C 1
ATOM 646 O O . ASP A 1 83 ? -19.124 41.205 28.553 1.00 80.69 83 ASP A O 1
ATOM 650 N N . TRP A 1 84 ? -20.434 41.894 26.873 1.00 88.56 84 TRP A N 1
ATOM 651 C CA . TRP A 1 84 ? -19.727 41.140 25.830 1.00 88.56 84 TRP A CA 1
ATOM 652 C C . TRP A 1 84 ? -18.272 41.596 25.629 1.00 88.56 84 TRP A C 1
ATOM 654 O O . TRP A 1 84 ? -17.382 40.767 25.409 1.00 88.56 84 TRP A O 1
ATOM 664 N N . ALA A 1 85 ? -18.009 42.904 25.696 1.00 84.50 85 ALA A N 1
ATOM 665 C CA . ALA A 1 85 ? -16.667 43.460 25.569 1.00 84.50 85 ALA A CA 1
ATOM 666 C C . ALA A 1 85 ? -15.781 43.051 26.756 1.00 84.50 85 ALA A C 1
ATOM 668 O O . ALA A 1 85 ? -14.667 42.577 26.535 1.00 84.50 85 ALA A O 1
ATOM 669 N N . ALA A 1 86 ? -16.296 43.131 27.987 1.00 83.62 86 ALA A N 1
ATOM 670 C CA . ALA A 1 86 ? -15.604 42.673 29.192 1.00 83.62 86 ALA A CA 1
ATOM 671 C C . ALA A 1 86 ? -15.282 41.165 29.138 1.00 83.62 86 ALA A C 1
ATOM 673 O O . ALA A 1 86 ? -14.151 40.751 29.406 1.00 83.62 86 ALA A O 1
ATOM 674 N N . GLU A 1 87 ? -16.236 40.336 28.699 1.00 86.62 87 GLU A N 1
ATOM 675 C CA . GLU A 1 87 ? -16.017 38.895 28.531 1.00 86.62 87 GLU A CA 1
ATOM 676 C C . GLU A 1 87 ? -14.927 38.588 27.482 1.00 86.62 87 GLU A C 1
ATOM 678 O O . GLU A 1 87 ? -14.160 37.635 27.633 1.00 86.62 87 GLU A O 1
ATOM 683 N N . ASN A 1 88 ? -14.808 39.396 26.422 1.00 86.31 88 ASN A N 1
ATOM 684 C CA . ASN A 1 88 ? -13.757 39.216 25.417 1.00 86.31 88 ASN A CA 1
ATOM 685 C C . ASN A 1 88 ? -12.401 39.803 25.840 1.00 86.31 88 ASN A C 1
ATOM 687 O O . ASN A 1 88 ? -11.391 39.217 25.453 1.00 86.31 88 ASN A O 1
ATOM 691 N N . LEU A 1 89 ? -12.354 40.851 26.673 1.00 87.00 89 LEU A N 1
ATOM 692 C CA . LEU A 1 89 ? -11.107 41.348 27.276 1.00 87.00 89 LEU A CA 1
ATOM 693 C C . LEU A 1 89 ? -10.451 40.275 28.146 1.00 87.00 89 LEU A C 1
ATOM 695 O O . LEU A 1 89 ? -9.320 39.897 27.862 1.00 87.00 89 LEU A O 1
ATOM 699 N N . THR A 1 90 ? -11.187 39.654 29.075 1.00 86.38 90 THR A N 1
ATOM 700 C CA . THR A 1 90 ? -10.626 38.566 29.908 1.00 86.38 90 THR A CA 1
ATOM 701 C C . THR A 1 90 ? -10.120 37.374 29.082 1.00 86.38 90 THR A C 1
ATOM 703 O O . THR A 1 90 ? -9.149 36.712 29.450 1.00 86.38 90 THR A O 1
ATOM 706 N N . LYS A 1 91 ? -10.742 37.099 27.924 1.00 85.94 91 LYS A N 1
ATOM 707 C CA . LYS A 1 91 ? -10.276 36.085 26.961 1.00 85.94 91 LYS A CA 1
ATOM 708 C C . LYS A 1 91 ? -9.028 36.520 26.190 1.00 85.94 91 LYS A C 1
ATOM 710 O O . LYS A 1 91 ? -8.299 35.644 25.738 1.00 85.94 91 LYS A O 1
ATOM 715 N N . ILE A 1 92 ? -8.803 37.819 25.996 1.00 86.31 92 ILE A N 1
ATOM 716 C CA . ILE A 1 92 ? -7.580 38.366 25.396 1.00 86.31 92 ILE A CA 1
ATOM 717 C C . ILE A 1 92 ? -6.456 38.360 26.435 1.00 86.31 92 ILE A C 1
ATOM 719 O O . ILE A 1 92 ? -5.413 37.793 26.137 1.00 86.31 92 ILE A O 1
ATOM 723 N N . ASP A 1 93 ? -6.689 38.840 27.662 1.00 82.31 93 ASP A N 1
ATOM 724 C CA . ASP A 1 93 ? -5.690 38.838 28.743 1.00 82.31 93 ASP A CA 1
ATOM 725 C C . ASP A 1 93 ? -5.146 37.421 29.019 1.00 82.31 93 ASP A C 1
ATOM 727 O O . ASP A 1 93 ? -3.940 37.232 29.153 1.00 82.31 93 ASP A O 1
ATOM 731 N N . ARG A 1 94 ? -6.010 36.389 29.015 1.00 80.19 94 ARG A N 1
ATOM 732 C CA . ARG A 1 94 ? -5.574 34.979 29.114 1.00 80.19 94 ARG A CA 1
ATOM 733 C C . ARG A 1 94 ? -4.684 34.542 27.943 1.00 80.19 94 ARG A C 1
ATOM 735 O O . ARG A 1 94 ? -3.706 33.839 28.156 1.00 80.19 94 ARG A O 1
ATOM 742 N N . LEU A 1 95 ? -5.001 34.966 26.717 1.00 79.50 95 LEU A N 1
ATOM 743 C CA . LEU A 1 95 ? -4.199 34.647 25.528 1.00 79.50 95 LEU A CA 1
ATOM 744 C C . LEU A 1 95 ? -2.872 35.427 25.487 1.00 79.50 95 LEU A C 1
ATOM 746 O O . LEU A 1 95 ? -1.899 34.921 24.934 1.00 79.50 95 LEU A O 1
ATOM 750 N N . GLU A 1 96 ? -2.815 36.629 26.069 1.00 74.69 96 GLU A N 1
ATOM 751 C CA . GLU A 1 96 ? -1.577 37.401 26.247 1.00 74.69 96 GLU A CA 1
ATOM 752 C C . GLU A 1 96 ? -0.698 36.789 27.358 1.00 74.69 96 GLU A C 1
ATOM 754 O O . GLU A 1 96 ? 0.516 36.668 27.181 1.00 74.69 96 GLU A O 1
ATOM 759 N N . ALA A 1 97 ? -1.294 36.297 28.452 1.00 66.81 97 ALA A N 1
ATOM 760 C CA . ALA A 1 97 ? -0.599 35.540 29.500 1.00 66.81 97 ALA A CA 1
ATOM 761 C C . ALA A 1 97 ? 0.012 34.226 28.967 1.00 66.81 97 ALA A C 1
ATOM 763 O O . ALA A 1 97 ? 1.200 33.973 29.175 1.00 66.81 97 ALA A O 1
ATOM 764 N N . ASP A 1 98 ? -0.751 33.443 28.192 1.00 64.19 98 ASP A N 1
ATOM 765 C CA . ASP A 1 98 ? -0.272 32.212 27.540 1.00 64.19 98 ASP A CA 1
ATOM 766 C C . ASP A 1 98 ? 0.893 32.469 26.558 1.00 64.19 98 ASP A C 1
ATOM 768 O O . ASP A 1 98 ? 1.757 31.610 26.378 1.00 64.19 98 ASP A O 1
ATOM 772 N N . GLN A 1 99 ? 0.941 33.645 25.917 1.00 64.69 99 GLN A N 1
ATOM 773 C CA . GLN A 1 99 ? 2.026 34.030 25.000 1.00 64.69 99 GLN A CA 1
ATOM 774 C C . GLN A 1 99 ? 3.264 34.590 25.711 1.00 64.69 99 GLN A C 1
ATOM 776 O O . GLN A 1 99 ? 4.371 34.469 25.188 1.00 64.69 99 GLN A O 1
ATOM 781 N N . THR A 1 100 ? 3.093 35.205 26.882 1.00 57.66 100 THR A N 1
ATOM 782 C CA . THR A 1 100 ? 4.186 35.817 27.661 1.00 57.66 100 THR A CA 1
ATOM 783 C C . THR A 1 100 ? 4.753 34.896 28.744 1.00 57.66 100 THR A C 1
ATOM 785 O O . THR A 1 100 ? 5.815 35.185 29.291 1.00 57.66 100 THR A O 1
ATOM 788 N N . GLY A 1 101 ? 4.087 33.774 29.037 1.00 48.12 101 GLY A N 1
ATOM 789 C CA . GLY A 1 101 ? 4.524 32.787 30.028 1.00 48.12 101 GLY A CA 1
ATOM 790 C C . GLY A 1 101 ? 4.355 33.240 31.482 1.00 48.12 101 GLY A C 1
ATOM 791 O O . GLY A 1 101 ? 4.925 32.623 32.382 1.00 48.12 101 GLY A O 1
ATOM 792 N N . PHE A 1 102 ? 3.596 34.312 31.724 1.00 40.00 102 PHE A N 1
ATOM 793 C CA . PHE A 1 102 ? 3.396 34.894 33.049 1.00 40.00 102 PHE A CA 1
ATOM 794 C C . PHE A 1 102 ? 2.041 34.479 33.636 1.00 40.00 102 PHE A C 1
ATOM 796 O O . PHE A 1 102 ? 0.990 34.830 33.104 1.00 40.00 102 PHE A O 1
ATOM 803 N N . VAL A 1 103 ? 2.062 33.754 34.759 1.00 46.22 103 VAL A N 1
ATOM 804 C CA . VAL A 1 103 ? 0.857 33.318 35.484 1.00 46.22 103 VAL A CA 1
ATOM 805 C C . VAL A 1 103 ? 0.652 34.208 36.720 1.00 46.22 103 VAL A C 1
ATOM 807 O O . VAL A 1 103 ? 1.512 34.204 37.603 1.00 46.22 103 VAL A O 1
ATOM 810 N N . PRO A 1 104 ? -0.467 34.950 36.838 1.00 37.72 104 PRO A N 1
ATOM 811 C CA . PRO A 1 104 ? -0.769 35.727 38.039 1.00 37.72 104 PRO A CA 1
ATOM 812 C C . PRO A 1 104 ? -1.010 34.832 39.266 1.00 37.72 104 PRO A C 1
ATOM 814 O O . PRO A 1 104 ? -1.824 33.910 39.230 1.00 37.72 104 PRO A O 1
ATOM 817 N N . LEU A 1 105 ? -0.343 35.137 40.382 1.00 37.59 105 LEU A N 1
ATOM 818 C CA . LEU A 1 105 ? -0.446 34.400 41.650 1.00 37.59 105 LEU A CA 1
ATOM 819 C C . LEU A 1 105 ? -1.719 34.751 42.449 1.00 37.59 105 LEU A C 1
ATOM 821 O O . LEU A 1 105 ? -1.629 35.299 43.542 1.00 37.59 105 LEU A O 1
ATOM 825 N N . THR A 1 106 ? -2.911 34.434 41.933 1.00 37.78 106 THR A N 1
ATOM 826 C CA . THR A 1 106 ? -4.157 34.400 42.736 1.00 37.78 106 THR A CA 1
ATOM 827 C C . THR A 1 106 ? -5.165 33.375 42.203 1.00 37.78 106 THR A C 1
ATOM 829 O O . THR A 1 106 ? -6.016 33.681 41.373 1.00 37.78 106 THR A O 1
ATOM 832 N N . ALA A 1 107 ? -5.108 32.152 42.734 1.00 32.38 107 ALA A N 1
ATOM 833 C CA . ALA A 1 107 ? -6.196 31.179 42.649 1.00 32.38 107 ALA A CA 1
ATOM 834 C C . ALA A 1 107 ? -6.210 30.303 43.919 1.00 32.38 107 ALA A C 1
ATOM 836 O O . ALA A 1 107 ? -5.238 29.583 44.153 1.00 32.38 107 ALA A O 1
ATOM 837 N N . PRO A 1 108 ? -7.269 30.354 44.748 1.00 34.28 108 PRO A N 1
ATOM 838 C CA . PRO A 1 108 ? -7.574 29.311 45.725 1.00 34.28 108 PRO A CA 1
ATOM 839 C C . PRO A 1 108 ? -8.256 28.108 45.034 1.00 34.28 108 PRO A C 1
ATOM 841 O O . PRO A 1 108 ? -8.851 28.290 43.968 1.00 34.28 108 PRO A O 1
ATOM 844 N N . PRO A 1 109 ? -8.162 26.892 45.600 1.00 43.59 109 PRO A N 1
ATOM 845 C CA . PRO A 1 109 ? -8.558 25.658 44.922 1.00 43.59 109 PRO A CA 1
ATOM 846 C C . PRO A 1 109 ? -10.009 25.223 45.189 1.00 43.59 109 PRO A C 1
ATOM 848 O O . PRO A 1 109 ? -10.612 25.624 46.178 1.00 43.59 109 PRO A O 1
ATOM 851 N N . ASP A 1 110 ? -10.492 24.353 44.297 1.00 38.06 110 ASP A N 1
ATOM 852 C CA . ASP A 1 110 ? -11.503 23.298 44.467 1.00 38.06 110 ASP A CA 1
ATOM 853 C C . ASP A 1 110 ? -12.686 23.521 45.429 1.00 38.06 110 ASP A C 1
ATOM 855 O O . ASP A 1 110 ? -12.550 23.351 46.637 1.00 38.06 110 ASP A O 1
ATOM 859 N N . GLU A 1 111 ? -13.904 23.649 44.881 1.00 28.38 111 GLU A N 1
ATOM 860 C CA . GLU A 1 111 ? -15.076 23.035 45.525 1.00 28.38 111 GLU A CA 1
ATOM 861 C C . GLU A 1 111 ? -16.194 22.646 44.538 1.00 28.38 111 GLU A C 1
ATOM 863 O O . GLU A 1 111 ? -16.189 23.011 43.361 1.00 28.38 111 GLU A O 1
ATOM 868 N N . VAL A 1 112 ? -17.106 21.796 45.016 1.00 30.58 112 VAL A N 1
ATOM 869 C CA . VAL A 1 112 ? -18.032 20.960 44.232 1.00 30.58 112 VAL A CA 1
ATOM 870 C C . VAL A 1 112 ? -19.491 21.341 44.542 1.00 30.58 112 VAL A C 1
ATOM 872 O O . VAL A 1 112 ? -19.762 21.904 45.596 1.00 30.58 112 VAL A O 1
ATOM 875 N N . TRP A 1 113 ? -20.418 20.918 43.669 1.00 26.41 113 TRP A N 1
ATOM 876 C CA . TRP A 1 113 ? -21.874 20.721 43.870 1.00 26.41 113 TRP A CA 1
ATOM 877 C C . TRP A 1 113 ? -22.830 21.636 43.083 1.00 26.41 113 TRP A C 1
ATOM 879 O O . TRP A 1 113 ? -22.425 22.442 42.251 1.00 26.41 113 TRP A O 1
ATOM 889 N N . ARG A 1 114 ? -24.118 21.283 43.177 1.00 26.28 114 ARG A N 1
ATOM 890 C CA . ARG A 1 114 ? -25.168 21.419 42.156 1.00 26.28 114 ARG A CA 1
ATOM 891 C C . ARG A 1 114 ? -26.185 22.524 42.482 1.00 26.28 114 ARG A C 1
ATOM 893 O O . ARG A 1 114 ? -26.285 22.973 43.615 1.00 26.28 114 ARG A O 1
ATOM 900 N N . GLU A 1 115 ? -27.079 22.698 41.507 1.00 26.34 115 GLU A N 1
ATOM 901 C CA . GLU A 1 115 ? -28.549 22.722 41.665 1.00 26.34 115 GLU A CA 1
ATOM 902 C C . GLU A 1 115 ? -29.267 24.065 41.447 1.00 26.34 115 GLU A C 1
ATOM 904 O O . GLU A 1 115 ? -28.664 25.131 41.354 1.00 26.34 115 GLU A O 1
ATOM 909 N N . GLN A 1 116 ? -30.569 23.949 41.181 1.00 35.81 116 GLN A N 1
ATOM 910 C CA . GLN A 1 116 ? -31.423 24.933 40.510 1.00 35.81 116 GLN A CA 1
ATOM 911 C C . GLN A 1 116 ? -32.058 25.918 41.500 1.00 35.81 116 GLN A C 1
ATOM 913 O O . GLN A 1 116 ? -32.601 25.458 42.500 1.00 35.81 116 GLN A O 1
ATOM 918 N N . VAL A 1 117 ? -32.151 27.213 41.156 1.00 25.48 117 VAL A N 1
ATOM 919 C CA . VAL A 1 117 ? -33.213 28.122 41.650 1.00 25.48 117 VAL A CA 1
ATOM 920 C C . VAL A 1 117 ? -33.537 29.211 40.604 1.00 25.48 117 VAL A C 1
ATOM 922 O O . VAL A 1 117 ? -32.652 29.935 40.158 1.00 25.48 117 VAL A O 1
ATOM 925 N N . GLU A 1 118 ? -34.823 29.357 40.280 1.00 26.48 118 GLU A N 1
ATOM 926 C CA . GLU A 1 118 ? -35.504 30.571 39.779 1.00 26.48 118 GLU A CA 1
ATOM 927 C C . GLU A 1 118 ? -36.493 31.036 40.882 1.00 26.48 118 GLU A C 1
ATOM 929 O O . GLU A 1 118 ? -36.811 30.225 41.756 1.00 26.48 118 GLU A O 1
ATOM 934 N N . PRO A 1 119 ? -37.147 32.215 40.807 1.00 50.12 119 PRO A N 1
ATOM 935 C CA . PRO A 1 119 ? -36.683 33.550 40.392 1.00 50.12 119 PRO A CA 1
ATOM 936 C C . PRO A 1 119 ? -37.128 34.651 41.405 1.00 50.12 119 PRO A C 1
ATOM 938 O O . PRO A 1 119 ? -37.981 34.399 42.253 1.00 50.12 119 PRO A O 1
ATOM 941 N N . VAL A 1 120 ? -36.643 35.903 41.299 1.00 27.19 120 VAL A N 1
ATOM 942 C CA . VAL A 1 120 ? -37.256 37.070 41.995 1.00 27.19 120 VAL A CA 1
ATOM 943 C C . VAL A 1 120 ? -37.115 38.369 41.178 1.00 27.19 120 VAL A C 1
ATOM 945 O O . VAL A 1 120 ? -36.000 38.807 40.907 1.00 27.19 120 VAL A O 1
ATOM 948 N N . GLU A 1 121 ? -38.242 39.024 40.877 1.00 32.22 121 GLU A N 1
ATOM 949 C CA . GLU A 1 121 ? -38.351 40.473 40.597 1.00 32.22 121 GLU A CA 1
ATOM 950 C C . GLU A 1 121 ? -39.050 41.172 41.783 1.00 32.22 121 GLU A C 1
ATOM 952 O O . GLU A 1 121 ? -39.754 40.511 42.554 1.00 32.22 121 GLU A O 1
ATOM 957 N N . PRO A 1 122 ? -38.877 42.499 41.956 1.00 30.59 122 PRO A N 1
ATOM 958 C CA . PRO A 1 122 ? -39.982 43.388 41.560 1.00 30.59 122 PRO A CA 1
ATOM 959 C C . PRO A 1 122 ? -39.578 44.742 40.924 1.00 30.59 122 PRO A C 1
ATOM 961 O O . PRO A 1 122 ? -38.430 45.174 40.984 1.00 30.59 122 PRO A O 1
ATOM 964 N N . ALA A 1 123 ? -40.597 45.399 40.347 1.00 24.91 123 ALA A N 1
ATOM 965 C CA . ALA A 1 123 ? -40.659 46.731 39.712 1.00 24.91 123 ALA A CA 1
ATOM 966 C C . ALA A 1 123 ? -39.919 47.879 40.456 1.00 24.91 123 ALA A C 1
ATOM 968 O O . ALA A 1 123 ? -39.680 47.796 41.656 1.00 24.91 123 ALA A O 1
ATOM 969 N N . SER A 1 124 ? -39.572 49.024 39.849 1.00 25.36 124 SER A N 1
ATOM 970 C CA . SER A 1 124 ? -40.136 49.758 38.688 1.00 25.36 124 SER A CA 1
ATOM 971 C C . SER A 1 124 ? -39.033 50.625 38.009 1.00 25.36 124 SER A C 1
ATOM 973 O O . SER A 1 124 ? -37.881 50.549 38.428 1.00 25.36 124 SER A O 1
ATOM 975 N N . GLU A 1 125 ? -39.228 51.438 36.957 1.00 26.03 125 GLU A N 1
ATOM 976 C CA . GLU A 1 125 ? -40.420 51.885 36.201 1.00 26.03 125 GLU A CA 1
ATOM 977 C C . GLU A 1 125 ? -40.063 52.102 34.699 1.00 26.03 125 GLU A C 1
ATOM 979 O O . GLU A 1 125 ? -38.971 51.723 34.273 1.00 26.03 125 GLU A O 1
ATOM 984 N N . ALA A 1 126 ? -40.956 52.669 33.869 1.00 26.08 126 ALA A N 1
ATOM 985 C CA . ALA A 1 126 ? -40.819 52.697 32.404 1.00 26.08 126 ALA A CA 1
ATOM 986 C C . ALA A 1 126 ? -40.460 54.067 31.785 1.00 26.08 126 ALA A C 1
ATOM 988 O O . ALA A 1 126 ? -41.099 55.079 32.062 1.00 26.08 126 ALA A O 1
ATOM 989 N N . ILE A 1 127 ? -39.546 54.047 30.808 1.00 27.53 127 ILE A N 1
ATOM 990 C CA . ILE A 1 127 ? -39.568 54.926 29.624 1.00 27.53 127 ILE A CA 1
ATOM 991 C C . ILE A 1 127 ? -39.396 54.014 28.401 1.00 27.53 127 ILE A C 1
ATOM 993 O O . ILE A 1 127 ? -38.599 53.077 28.436 1.00 27.53 127 ILE A O 1
ATOM 997 N N . ALA A 1 128 ? -40.191 54.242 27.356 1.00 30.89 128 ALA A N 1
ATOM 998 C CA . ALA A 1 128 ? -40.264 53.364 26.193 1.00 30.89 128 ALA A CA 1
ATOM 999 C C . ALA A 1 128 ? -39.091 53.564 25.219 1.00 30.89 128 ALA A C 1
ATOM 1001 O O . ALA A 1 128 ? -38.837 54.685 24.789 1.00 30.89 128 ALA A O 1
ATOM 1002 N N . ASP A 1 129 ? -38.472 52.456 24.807 1.00 27.06 129 ASP A N 1
ATOM 1003 C CA . ASP A 1 129 ? -37.734 52.330 23.546 1.00 27.06 129 ASP A CA 1
ATOM 1004 C C . ASP A 1 129 ? -38.402 51.202 22.743 1.00 27.06 129 ASP A C 1
ATOM 1006 O O . ASP A 1 129 ? -38.269 50.016 23.062 1.00 27.06 129 ASP A O 1
ATOM 1010 N N . GLU A 1 130 ? -39.171 51.573 21.720 1.00 32.94 130 GLU A N 1
ATOM 1011 C CA . GLU A 1 130 ? -39.691 50.624 20.736 1.00 32.94 130 GLU A CA 1
ATOM 1012 C C . GLU A 1 130 ? -38.561 50.111 19.819 1.00 32.94 130 GLU A C 1
ATOM 1014 O O . GLU A 1 130 ? -37.583 50.803 19.549 1.00 32.94 130 GLU A O 1
ATOM 1019 N N . GLN A 1 131 ? -38.744 48.904 19.272 1.00 32.72 131 GLN A N 1
ATOM 1020 C CA . GLN A 1 131 ? -37.983 48.362 18.134 1.00 32.72 131 GLN A CA 1
ATOM 1021 C C . GLN A 1 131 ? -36.461 48.164 18.319 1.00 32.72 131 GLN A C 1
ATOM 1023 O O . GLN A 1 131 ? -35.637 48.729 17.601 1.00 32.72 131 GLN A O 1
ATOM 1028 N N . ILE A 1 132 ? -36.089 47.172 19.137 1.00 29.77 132 ILE A N 1
ATOM 1029 C CA . ILE A 1 132 ? -34.947 46.300 18.799 1.00 29.77 132 ILE A CA 1
ATOM 1030 C C . ILE A 1 132 ? -35.428 44.847 18.772 1.00 29.77 132 ILE A C 1
ATOM 1032 O O . ILE A 1 132 ? -35.266 44.090 19.732 1.00 29.77 132 ILE A O 1
ATOM 1036 N N . GLU A 1 133 ? -36.020 44.458 17.642 1.00 31.77 133 GLU A N 1
ATOM 1037 C CA . GLU A 1 133 ? -36.203 43.047 17.310 1.00 31.77 133 GLU A CA 1
ATOM 1038 C C . GLU A 1 133 ? -34.845 42.338 17.169 1.00 31.77 133 GLU A C 1
ATOM 1040 O O . GLU A 1 133 ? -33.795 42.941 16.923 1.00 31.77 133 GLU A O 1
ATOM 1045 N N . ASN A 1 134 ? -34.873 41.021 17.352 1.00 34.47 134 ASN A N 1
ATOM 1046 C CA . ASN A 1 134 ? -33.716 40.138 17.280 1.00 34.47 134 ASN A CA 1
ATOM 1047 C C . ASN A 1 134 ? -32.967 40.321 15.934 1.00 34.47 134 ASN A C 1
ATOM 1049 O O . ASN A 1 134 ? -33.553 40.031 14.889 1.00 34.47 134 ASN A O 1
ATOM 1053 N N . PRO A 1 135 ? -31.684 40.752 15.906 1.00 33.38 135 PRO A N 1
ATOM 1054 C CA . PRO A 1 135 ? -31.022 41.278 14.698 1.00 33.38 135 PRO A CA 1
ATOM 1055 C C . PRO A 1 135 ? -30.638 40.222 13.636 1.00 33.38 135 PRO A C 1
ATOM 1057 O O . PRO A 1 135 ? -29.713 40.431 12.851 1.00 33.38 135 PRO A O 1
ATOM 1060 N N . PHE A 1 136 ? -31.327 39.080 13.615 1.00 31.47 136 PHE A N 1
ATOM 1061 C CA . PHE A 1 136 ? -31.131 37.971 12.680 1.00 31.47 136 PHE A CA 1
ATOM 1062 C C . PHE A 1 136 ? -32.428 37.419 12.064 1.00 31.47 136 PHE A C 1
ATOM 1064 O O . PHE A 1 136 ? -32.351 36.444 11.318 1.00 31.47 136 PHE A O 1
ATOM 1071 N N . GLN A 1 137 ? -33.596 38.020 12.320 1.00 30.62 137 GLN A N 1
ATOM 1072 C CA . GLN A 1 137 ? -34.848 37.630 11.660 1.00 30.62 137 GLN A CA 1
ATOM 1073 C C . GLN A 1 137 ? -35.225 38.635 10.562 1.00 30.62 137 GLN A C 1
ATOM 1075 O O . GLN A 1 137 ? -35.323 39.835 10.796 1.00 30.62 137 GLN A O 1
ATOM 1080 N N . LEU A 1 138 ? -35.412 38.118 9.345 1.00 28.16 138 LEU A N 1
ATOM 1081 C CA . LEU A 1 138 ? -36.075 38.792 8.227 1.00 28.16 138 LEU A CA 1
ATOM 1082 C C . LEU A 1 138 ? -37.409 38.067 7.959 1.00 28.16 138 LEU A C 1
ATOM 1084 O O . LEU A 1 138 ? -37.485 36.869 8.245 1.00 28.16 138 LEU A O 1
ATOM 1088 N N . PRO A 1 139 ? -38.445 38.739 7.422 1.00 27.02 139 PRO A N 1
ATOM 1089 C CA . PRO A 1 139 ? -39.783 38.154 7.333 1.00 27.02 139 PRO A CA 1
ATOM 1090 C C . PRO A 1 139 ? -39.872 36.976 6.355 1.00 27.02 139 PRO A C 1
ATOM 1092 O O . PRO A 1 139 ? -39.347 37.035 5.241 1.00 27.02 139 PRO A O 1
ATOM 1095 N N . GLU A 1 140 ? -40.605 35.932 6.743 1.00 33.94 140 GLU A N 1
ATOM 1096 C CA . GLU A 1 140 ? -40.968 34.828 5.854 1.00 33.94 140 GLU A CA 1
ATOM 1097 C C . GLU A 1 140 ? -41.949 35.288 4.770 1.00 33.94 140 GLU A C 1
ATOM 1099 O O . GLU A 1 140 ? -43.125 35.519 5.047 1.00 33.94 140 GLU A O 1
ATOM 1104 N N . GLN A 1 141 ? -41.495 35.333 3.512 1.00 27.27 141 GLN A N 1
ATOM 1105 C CA . GLN A 1 141 ? -42.369 35.086 2.362 1.00 27.27 141 GLN A CA 1
ATOM 1106 C C . GLN A 1 141 ? -41.592 34.608 1.117 1.00 27.27 141 GLN A C 1
ATOM 1108 O O . GLN A 1 141 ? -40.970 35.377 0.388 1.00 27.27 141 GLN A O 1
ATOM 1113 N N . ALA A 1 142 ? -41.701 33.299 0.867 1.00 35.00 142 ALA A N 1
ATOM 1114 C CA . ALA A 1 142 ? -41.654 32.652 -0.449 1.00 35.00 142 ALA A CA 1
ATOM 1115 C C . ALA A 1 142 ? -40.387 32.766 -1.338 1.00 35.00 142 ALA A C 1
ATOM 1117 O O . ALA A 1 142 ? -40.516 32.854 -2.559 1.00 35.00 142 ALA A O 1
ATOM 1118 N N . ILE A 1 143 ? -39.170 32.627 -0.788 1.00 25.50 143 ILE A N 1
ATOM 1119 C CA . ILE A 1 143 ? -37.998 32.157 -1.565 1.00 25.50 143 ILE A CA 1
ATOM 1120 C C . ILE A 1 143 ? -37.191 31.138 -0.737 1.00 25.50 143 ILE A C 1
ATOM 1122 O O . ILE A 1 143 ? -36.747 31.468 0.353 1.00 25.50 143 ILE A O 1
ATOM 1126 N N . ALA A 1 144 ? -37.030 29.929 -1.297 1.00 36.62 144 ALA A N 1
ATOM 1127 C CA . ALA A 1 144 ? -36.218 28.763 -0.890 1.00 36.62 144 ALA A CA 1
ATOM 1128 C C . ALA A 1 144 ? -35.486 28.770 0.480 1.00 36.62 144 ALA A C 1
ATOM 1130 O O . ALA A 1 144 ? -34.617 29.601 0.737 1.00 36.62 144 ALA A O 1
ATOM 1131 N N . GLU A 1 145 ? -35.763 27.731 1.279 1.00 26.67 145 GLU A N 1
ATOM 1132 C CA . GLU A 1 145 ? -35.209 27.441 2.616 1.00 26.67 145 GLU A CA 1
ATOM 1133 C C . GLU A 1 145 ? -33.694 27.733 2.771 1.00 26.67 145 GLU A C 1
ATOM 1135 O O . GLU A 1 145 ? -32.875 27.211 2.002 1.00 26.67 145 GLU A O 1
ATOM 1140 N N . PRO A 1 146 ? -33.275 28.520 3.785 1.00 25.84 146 PRO A N 1
ATOM 1141 C CA . PRO A 1 146 ? -31.862 28.770 4.055 1.00 25.84 146 PRO A CA 1
ATOM 1142 C C . PRO A 1 146 ? -31.178 27.562 4.708 1.00 25.84 146 PRO A C 1
ATOM 1144 O O . PRO A 1 146 ? -31.587 27.098 5.768 1.00 25.84 146 PRO A O 1
ATOM 1147 N N . LEU A 1 147 ? -30.073 27.112 4.111 1.00 33.09 147 LEU A N 1
ATOM 1148 C CA . LEU A 1 147 ? -29.228 26.037 4.639 1.00 33.09 147 LEU A CA 1
ATOM 1149 C C . LEU A 1 147 ? -28.739 26.330 6.070 1.00 33.09 147 LEU A C 1
ATOM 1151 O O . LEU A 1 147 ? -28.010 27.301 6.305 1.00 33.09 147 LEU A O 1
ATOM 1155 N N . GLU A 1 148 ? -29.085 25.428 6.990 1.00 28.28 148 GLU A N 1
ATOM 1156 C CA . GLU A 1 148 ? -28.542 25.345 8.347 1.00 28.28 148 GLU A CA 1
ATOM 1157 C C . GLU A 1 148 ? -26.999 25.297 8.367 1.00 28.28 148 GLU A C 1
ATOM 1159 O O . GLU A 1 148 ? -26.357 24.945 7.367 1.00 28.28 148 GLU A O 1
ATOM 1164 N N . PRO A 1 149 ? -26.350 25.655 9.497 1.00 25.45 149 PRO A N 1
ATOM 1165 C CA . PRO A 1 149 ? -24.914 25.459 9.634 1.00 25.45 149 PRO A CA 1
ATOM 1166 C C . PRO A 1 149 ? -24.576 23.986 9.407 1.00 25.45 149 PRO A C 1
ATOM 1168 O O . PRO A 1 149 ? -25.084 23.124 10.115 1.00 25.45 149 PRO A O 1
ATOM 1171 N N . VAL A 1 150 ? -23.668 23.713 8.464 1.00 32.06 150 VAL A N 1
ATOM 1172 C CA . VAL A 1 150 ? -23.166 22.360 8.192 1.00 32.06 150 VAL A CA 1
ATOM 1173 C C . VAL A 1 150 ? -22.321 21.877 9.378 1.00 32.06 150 VAL A C 1
ATOM 1175 O O . VAL A 1 150 ? -21.090 21.867 9.347 1.00 32.06 150 VAL A O 1
ATOM 1178 N N . ALA A 1 151 ? -23.007 21.434 10.431 1.00 27.72 151 ALA A N 1
ATOM 1179 C CA . ALA A 1 151 ? -22.742 20.111 10.951 1.00 27.72 151 ALA A CA 1
ATOM 1180 C C . ALA A 1 151 ? -22.760 19.158 9.755 1.00 27.72 151 ALA A C 1
ATOM 1182 O O . ALA A 1 151 ? -23.661 19.225 8.914 1.00 27.72 151 ALA A O 1
ATOM 1183 N N . THR A 1 152 ? -21.752 18.301 9.643 1.00 29.56 152 THR A N 1
ATOM 1184 C CA . THR A 1 152 ? -21.774 17.239 8.644 1.00 29.56 152 THR A CA 1
ATOM 1185 C C . THR A 1 152 ? -22.830 16.229 9.082 1.00 29.56 152 THR A C 1
ATOM 1187 O O . THR A 1 152 ? -22.514 15.226 9.716 1.00 29.56 152 THR A O 1
ATOM 1190 N N . GLU A 1 153 ? -24.100 16.510 8.781 1.00 26.61 153 GLU A N 1
ATOM 1191 C CA . GLU A 1 153 ? -25.129 15.483 8.755 1.00 26.61 153 GLU A CA 1
ATOM 1192 C C . GLU A 1 153 ? -24.644 14.413 7.782 1.00 26.61 153 GLU A C 1
ATOM 1194 O O . GLU A 1 153 ? -24.688 14.581 6.559 1.00 26.61 153 GLU A O 1
ATOM 1199 N N . ASN A 1 154 ? -24.158 13.301 8.332 1.00 32.66 154 ASN A N 1
ATOM 1200 C CA . ASN A 1 154 ? -23.934 12.094 7.565 1.00 32.66 154 ASN A CA 1
ATOM 1201 C C . ASN A 1 154 ? -25.281 11.701 6.948 1.00 32.66 154 ASN A C 1
ATOM 1203 O O . ASN A 1 154 ? -26.087 11.018 7.571 1.00 32.66 154 ASN A O 1
ATOM 1207 N N . ARG A 1 155 ? -25.513 12.056 5.678 1.00 29.16 155 ARG A N 1
ATOM 1208 C CA . ARG A 1 155 ? -26.619 11.507 4.870 1.00 29.16 155 ARG A CA 1
ATOM 1209 C C . ARG A 1 155 ? -26.386 10.042 4.457 1.00 29.16 155 ARG A C 1
ATOM 1211 O O . ARG A 1 155 ? -27.101 9.511 3.618 1.00 29.16 155 ARG A O 1
ATOM 1218 N N . LEU A 1 156 ? -25.430 9.372 5.107 1.00 35.50 156 LEU A N 1
ATOM 1219 C CA . LEU A 1 156 ? -25.388 7.917 5.283 1.00 35.50 156 LEU A CA 1
ATOM 1220 C C . LEU A 1 156 ? -26.344 7.436 6.401 1.00 35.50 156 LEU A C 1
ATOM 1222 O O . LEU A 1 156 ? -26.774 6.288 6.378 1.00 35.50 156 LEU A O 1
ATOM 1226 N N . SER A 1 157 ? -26.729 8.309 7.340 1.00 33.72 157 SER A N 1
ATOM 1227 C CA . SER A 1 157 ? -27.531 7.981 8.531 1.00 33.72 157 SER A CA 1
ATOM 1228 C C . SER A 1 157 ? -29.048 8.140 8.352 1.00 33.72 157 SER A C 1
ATOM 1230 O O . SER A 1 157 ? -29.807 7.637 9.175 1.00 33.72 157 SER A O 1
ATOM 1232 N N . GLN A 1 158 ? -29.510 8.826 7.298 1.00 25.61 158 GLN A N 1
ATOM 1233 C CA . GLN A 1 158 ? -30.940 9.103 7.052 1.00 25.61 158 GLN A CA 1
ATOM 1234 C C . GLN A 1 158 ? -31.609 8.142 6.046 1.00 25.61 158 GLN A C 1
ATOM 1236 O O . GLN A 1 158 ? -32.765 8.331 5.672 1.00 25.61 158 GLN A O 1
ATOM 1241 N N . ALA A 1 159 ? -30.934 7.057 5.657 1.00 27.48 159 ALA A N 1
ATOM 1242 C CA . ALA A 1 159 ? -31.584 5.923 5.004 1.00 27.48 159 ALA A CA 1
ATOM 1243 C C . ALA A 1 159 ? -32.124 4.942 6.062 1.00 27.48 159 ALA A C 1
ATOM 1245 O O . ALA A 1 159 ? -31.413 4.040 6.493 1.00 27.48 159 ALA A O 1
ATOM 1246 N N . THR A 1 160 ? -33.388 5.134 6.465 1.00 29.77 160 THR A N 1
ATOM 1247 C CA . THR A 1 160 ? -34.288 4.120 7.070 1.00 29.77 160 THR A CA 1
ATOM 1248 C C . THR A 1 160 ? -33.671 3.146 8.094 1.00 29.77 160 THR A C 1
ATOM 1250 O O . THR A 1 160 ? -33.113 2.118 7.713 1.00 29.77 160 THR A O 1
ATOM 1253 N N . SER A 1 161 ? -33.888 3.399 9.395 1.00 35.38 161 SER A N 1
ATOM 1254 C CA . SER A 1 161 ? -33.583 2.479 10.517 1.00 35.38 161 SER A CA 1
ATOM 1255 C C . SER A 1 161 ? -32.170 1.870 10.469 1.00 35.38 161 SER A C 1
ATOM 1257 O O . SER A 1 161 ? -32.000 0.723 10.060 1.00 35.38 161 SER A O 1
ATOM 1259 N N . THR A 1 162 ? -31.165 2.648 10.891 1.00 45.53 162 THR A N 1
ATOM 1260 C CA . THR A 1 162 ? -29.714 2.391 10.747 1.00 45.53 162 THR A CA 1
ATOM 1261 C C . THR A 1 162 ? -29.285 0.922 10.933 1.00 45.53 162 THR A C 1
ATOM 1263 O O . THR A 1 162 ? -29.064 0.470 12.064 1.00 45.53 162 THR A O 1
ATOM 1266 N N . PRO A 1 163 ? -29.049 0.170 9.833 1.00 56.25 163 PRO A N 1
ATOM 1267 C CA . PRO A 1 163 ? -28.694 -1.250 9.907 1.00 56.25 163 PRO A CA 1
ATOM 1268 C C . PRO A 1 163 ? -27.338 -1.518 10.578 1.00 56.25 163 PRO A C 1
ATOM 1270 O O . PRO A 1 163 ? -27.099 -2.638 11.024 1.00 56.25 163 PRO A O 1
ATOM 1273 N N . SER A 1 164 ? -26.463 -0.508 10.690 1.00 58.19 164 SER A N 1
ATOM 1274 C CA . SER A 1 164 ? -25.192 -0.573 11.435 1.00 58.19 164 SER A CA 1
ATOM 1275 C C . SER A 1 164 ? -25.376 -0.796 12.939 1.00 58.19 164 SER A C 1
ATOM 1277 O O . SER A 1 164 ? -24.474 -1.322 13.589 1.00 58.19 164 SER A O 1
ATOM 1279 N N . THR A 1 165 ? -26.544 -0.460 13.494 1.00 60.53 165 THR A N 1
ATOM 1280 C CA . THR A 1 165 ? -26.877 -0.704 14.908 1.00 60.53 165 THR A CA 1
ATOM 1281 C C . THR A 1 165 ? -27.509 -2.078 15.145 1.00 60.53 165 THR A C 1
ATOM 1283 O O . THR A 1 165 ? -27.537 -2.549 16.283 1.00 60.53 165 THR A O 1
ATOM 1286 N N . GLN A 1 166 ? -27.987 -2.758 14.094 1.00 73.25 166 GLN A N 1
ATOM 1287 C CA . GLN A 1 166 ? -28.663 -4.048 14.214 1.00 73.25 166 GLN A CA 1
ATOM 1288 C C . GLN A 1 166 ? -27.647 -5.162 14.511 1.00 73.25 166 GLN A C 1
ATOM 1290 O O . GLN A 1 166 ? -26.874 -5.572 13.646 1.00 73.25 166 GLN A O 1
ATOM 1295 N N . ARG A 1 167 ? -27.671 -5.687 15.740 1.00 76.69 167 ARG A N 1
ATOM 1296 C CA . ARG A 1 167 ? -26.788 -6.780 16.181 1.00 76.69 167 ARG A CA 1
ATOM 1297 C C . ARG A 1 167 ? -27.579 -8.059 16.366 1.00 76.69 167 ARG A C 1
ATOM 1299 O O . ARG A 1 167 ? -28.704 -8.036 16.867 1.00 76.69 167 ARG A O 1
ATOM 1306 N N . SER A 1 168 ? -26.966 -9.192 16.043 1.00 79.44 168 SER A N 1
ATOM 1307 C CA . SER A 1 168 ? -27.479 -10.460 16.548 1.00 79.44 168 SER A CA 1
ATOM 1308 C C . SER A 1 168 ? -27.153 -10.560 18.039 1.00 79.44 168 SER A C 1
ATOM 1310 O O . SER A 1 168 ? -26.024 -10.295 18.437 1.00 79.44 168 SER A O 1
ATOM 1312 N N . GLN A 1 169 ? -28.115 -10.953 18.878 1.00 77.31 169 GLN A N 1
ATOM 1313 C CA 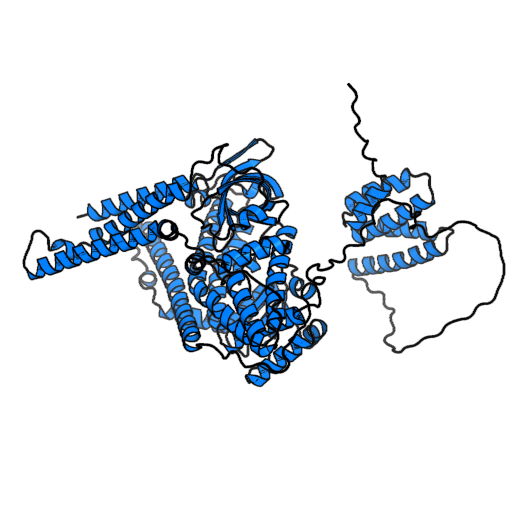. GLN A 1 169 ? -27.842 -11.263 20.291 1.00 77.31 169 GLN A CA 1
ATOM 1314 C C . GLN A 1 169 ? -27.323 -12.698 20.487 1.00 77.31 169 GLN A C 1
ATOM 1316 O O . GLN A 1 169 ? -26.685 -12.998 21.495 1.00 77.31 169 GLN A O 1
ATOM 1321 N N . LYS A 1 170 ? -27.604 -13.593 19.531 1.00 80.69 170 LYS A N 1
ATOM 1322 C CA . LYS A 1 170 ? -27.165 -14.993 19.512 1.00 80.69 170 LYS A CA 1
ATOM 1323 C C . LYS A 1 170 ? -26.860 -15.387 18.071 1.00 80.69 170 LYS A C 1
ATOM 1325 O O . LYS A 1 170 ? -27.775 -15.636 17.288 1.00 80.69 170 LYS A O 1
ATOM 1330 N N . TRP A 1 171 ? -25.580 -15.447 17.723 1.00 84.75 171 TRP A N 1
ATOM 1331 C CA . TRP A 1 171 ? -25.123 -15.807 16.383 1.00 84.75 171 TRP A CA 1
ATOM 1332 C C . TRP A 1 171 ? -24.390 -17.148 16.362 1.00 84.75 171 TRP A C 1
ATOM 1334 O O . TRP A 1 171 ? -23.715 -17.533 17.316 1.00 84.75 171 TRP A O 1
ATOM 1344 N N . THR A 1 172 ? -24.496 -17.858 15.240 1.00 85.06 172 THR A N 1
ATOM 1345 C CA . THR A 1 172 ? -23.659 -19.029 14.970 1.00 85.06 172 THR A CA 1
ATOM 1346 C C . THR A 1 172 ? -22.247 -18.561 14.632 1.00 85.06 172 THR A C 1
ATOM 1348 O O . THR A 1 172 ? -22.079 -17.756 13.713 1.00 85.06 172 THR A O 1
ATOM 1351 N N . SER A 1 173 ? -21.238 -19.086 15.331 1.00 87.00 173 SER A N 1
ATOM 1352 C CA . SER A 1 173 ? -19.828 -18.819 15.022 1.00 87.00 173 SER A CA 1
ATOM 1353 C C . SER A 1 173 ? -19.520 -19.112 13.551 1.00 87.00 173 SER A C 1
ATOM 1355 O O . SER A 1 173 ? -19.829 -20.192 13.052 1.00 87.00 173 SER A O 1
ATOM 1357 N N . LEU A 1 174 ? -18.864 -18.172 12.868 1.00 87.75 174 LEU A N 1
ATOM 1358 C CA . LEU A 1 174 ? -18.424 -18.313 11.471 1.00 87.75 174 LEU A CA 1
ATOM 1359 C C . LEU A 1 174 ? -17.189 -19.228 11.322 1.00 87.75 174 LEU A C 1
ATOM 1361 O O . LEU A 1 174 ? -16.635 -19.354 10.230 1.00 87.75 174 LEU A O 1
ATOM 1365 N N . GLY A 1 175 ? -16.714 -19.819 12.425 1.00 83.25 175 GLY A N 1
ATOM 1366 C CA . GLY A 1 175 ? -15.444 -20.538 12.495 1.00 83.25 175 GLY A CA 1
ATOM 1367 C C . GLY A 1 175 ? -14.225 -19.613 12.382 1.00 83.25 175 GLY A C 1
ATOM 1368 O O . GLY A 1 175 ? -14.341 -18.400 12.201 1.00 83.25 175 GLY A O 1
ATOM 1369 N N . SER A 1 176 ? -13.028 -20.189 12.493 1.00 76.75 176 SER A N 1
ATOM 1370 C CA . SER A 1 176 ? -11.754 -19.476 12.301 1.00 76.75 176 SER A CA 1
ATOM 1371 C C . SER A 1 176 ? -11.287 -19.435 10.843 1.00 76.75 176 SER A C 1
ATOM 1373 O O . SER A 1 176 ? -10.442 -18.618 10.502 1.00 76.75 176 SER A O 1
ATOM 1375 N N . GLY A 1 177 ? -11.831 -20.292 9.972 1.00 82.44 177 GLY A N 1
ATOM 1376 C CA . GLY A 1 177 ? -11.231 -20.580 8.665 1.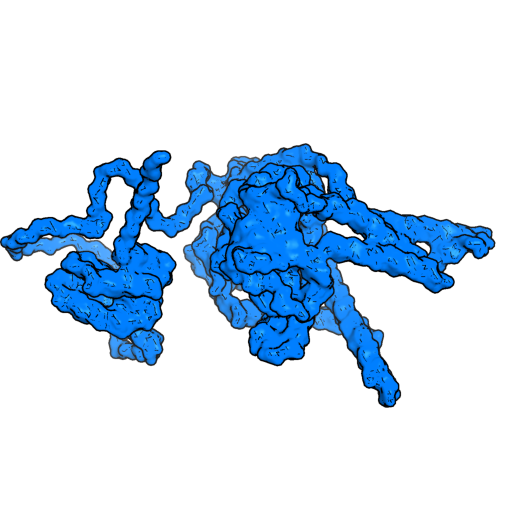00 82.44 177 GLY A CA 1
ATOM 1377 C C . GLY A 1 177 ? -9.994 -21.476 8.768 1.00 82.44 177 GLY A C 1
ATOM 1378 O O . GLY A 1 177 ? -9.689 -21.999 9.844 1.00 82.44 177 GLY A O 1
ATOM 1379 N N . ASP A 1 178 ? -9.297 -21.645 7.644 1.00 87.81 178 ASP A N 1
ATOM 1380 C CA . ASP A 1 178 ? -8.089 -22.464 7.557 1.00 87.81 178 ASP A CA 1
ATOM 1381 C C . ASP A 1 178 ? -6.863 -21.707 8.090 1.00 87.81 178 ASP A C 1
ATOM 1383 O O . ASP A 1 178 ? -6.114 -21.042 7.371 1.00 87.81 178 ASP A O 1
ATOM 1387 N N . LEU A 1 179 ? -6.646 -21.833 9.397 1.00 91.88 179 LEU A N 1
ATOM 1388 C CA . LEU A 1 179 ? -5.490 -21.244 10.064 1.00 91.88 179 LEU A CA 1
ATOM 1389 C C . LEU A 1 179 ? -4.152 -21.820 9.566 1.00 91.88 179 LEU A C 1
ATOM 1391 O O . LEU A 1 179 ? -3.131 -21.151 9.718 1.00 91.88 179 LEU A O 1
ATOM 1395 N N . SER A 1 180 ? -4.134 -23.006 8.940 1.00 92.56 180 SER A N 1
ATOM 1396 C CA . SER A 1 180 ? -2.905 -23.581 8.379 1.00 92.56 180 SER A CA 1
ATOM 1397 C C . SER A 1 180 ? -2.452 -22.820 7.129 1.00 92.56 180 SER A C 1
ATOM 1399 O O . SER A 1 180 ? -1.272 -22.489 7.013 1.00 92.56 180 SER A O 1
ATOM 1401 N N . GLN A 1 181 ? -3.391 -22.418 6.264 1.00 93.94 181 GLN A N 1
ATOM 1402 C CA . GLN A 1 181 ? -3.118 -21.529 5.132 1.00 93.94 181 GLN A CA 1
ATOM 1403 C C . GLN A 1 181 ? -2.553 -20.183 5.606 1.00 93.94 181 GLN A C 1
ATOM 1405 O O . GLN A 1 181 ? -1.575 -19.686 5.042 1.00 93.94 181 GLN A O 1
ATOM 1410 N N . LEU A 1 182 ? -3.149 -19.588 6.646 1.00 95.12 182 LEU A N 1
ATOM 1411 C CA . LEU A 1 182 ? -2.685 -18.309 7.186 1.00 95.12 182 LEU A CA 1
ATOM 1412 C C . LEU A 1 182 ? -1.273 -18.432 7.787 1.00 95.12 182 LEU A C 1
ATOM 1414 O O . LEU A 1 182 ? -0.417 -17.603 7.483 1.00 95.12 182 LEU A O 1
ATOM 1418 N N . ALA A 1 183 ? -1.002 -19.483 8.566 1.00 95.88 183 ALA A N 1
ATOM 1419 C CA . ALA A 1 183 ? 0.320 -19.748 9.136 1.00 95.88 183 ALA A CA 1
ATOM 1420 C C . ALA A 1 183 ? 1.385 -20.012 8.053 1.00 95.88 183 ALA A C 1
ATOM 1422 O O . ALA A 1 183 ? 2.481 -19.452 8.110 1.00 95.88 183 ALA A O 1
ATOM 1423 N N . ALA A 1 184 ? 1.058 -20.793 7.018 1.00 96.81 184 ALA A N 1
ATOM 1424 C CA . ALA A 1 184 ? 1.950 -21.033 5.884 1.00 96.81 184 ALA A CA 1
ATOM 1425 C C . ALA A 1 184 ? 2.297 -19.731 5.138 1.00 96.81 184 ALA A C 1
ATOM 1427 O O . ALA A 1 184 ? 3.453 -19.518 4.771 1.00 96.81 184 ALA A O 1
ATOM 1428 N N . LEU A 1 185 ? 1.328 -18.822 4.972 1.00 96.19 185 LEU A N 1
ATOM 1429 C CA . LEU A 1 185 ? 1.563 -17.496 4.390 1.00 96.19 185 LEU A CA 1
ATOM 1430 C C . LEU A 1 185 ? 2.412 -16.592 5.293 1.00 96.19 185 LEU A C 1
ATOM 1432 O O . LEU A 1 185 ? 3.262 -15.871 4.777 1.00 96.19 185 LEU A O 1
ATOM 1436 N N . GLN A 1 186 ? 2.242 -16.642 6.618 1.00 97.19 186 GLN A N 1
ATOM 1437 C CA . GLN A 1 186 ? 3.095 -15.908 7.564 1.00 97.19 186 GLN A CA 1
ATOM 1438 C C . GLN A 1 186 ? 4.564 -16.336 7.451 1.00 97.19 186 GLN A C 1
ATOM 1440 O O . GLN A 1 186 ? 5.444 -15.489 7.283 1.00 97.19 186 GLN A O 1
ATOM 1445 N N . VAL A 1 187 ? 4.822 -17.649 7.471 1.00 97.38 187 VAL A N 1
ATOM 1446 C CA . VAL A 1 187 ? 6.169 -18.219 7.303 1.00 97.38 187 VAL A CA 1
ATOM 1447 C C . VAL A 1 187 ? 6.727 -17.896 5.914 1.00 97.38 187 VAL A C 1
ATOM 1449 O O . VAL A 1 187 ? 7.863 -17.437 5.799 1.00 97.38 187 VAL A O 1
ATOM 1452 N N . GLY A 1 188 ? 5.921 -18.050 4.859 1.00 97.56 188 GLY A N 1
ATOM 1453 C CA . GLY A 1 188 ? 6.302 -17.716 3.485 1.00 97.56 188 GLY A CA 1
ATOM 1454 C C . GLY A 1 188 ? 6.680 -16.243 3.304 1.00 97.56 188 GLY A C 1
ATOM 1455 O O . GLY A 1 188 ? 7.713 -15.949 2.704 1.00 97.56 188 GLY A O 1
ATOM 1456 N N . THR A 1 189 ? 5.908 -15.311 3.873 1.00 97.62 189 THR A N 1
ATOM 1457 C CA . THR A 1 189 ? 6.226 -13.873 3.870 1.00 97.62 189 THR A CA 1
ATOM 1458 C C . THR A 1 189 ? 7.500 -13.570 4.661 1.00 97.62 189 THR A C 1
ATOM 1460 O O . THR A 1 189 ? 8.312 -12.778 4.185 1.00 97.62 189 THR A O 1
ATOM 1463 N N . ALA A 1 190 ? 7.729 -14.208 5.815 1.00 96.56 190 ALA A N 1
ATOM 1464 C CA . ALA A 1 190 ? 8.961 -14.023 6.585 1.00 96.56 190 ALA A CA 1
ATOM 1465 C C . ALA A 1 190 ? 10.204 -14.501 5.808 1.00 96.56 190 ALA A C 1
ATOM 1467 O O . ALA A 1 190 ? 11.186 -13.765 5.695 1.00 96.56 190 ALA A O 1
ATOM 1468 N N . ILE A 1 191 ? 10.138 -15.688 5.195 1.00 97.25 191 ILE A N 1
ATOM 1469 C CA . ILE A 1 191 ? 11.201 -16.226 4.332 1.00 97.25 191 ILE A CA 1
ATOM 1470 C C . ILE A 1 191 ? 11.438 -15.299 3.130 1.00 97.25 191 ILE A C 1
ATOM 1472 O O . ILE A 1 191 ? 12.575 -14.912 2.862 1.00 97.25 191 ILE A O 1
ATOM 1476 N N . ALA A 1 192 ? 10.377 -14.884 2.434 1.00 97.50 192 ALA A N 1
ATOM 1477 C CA . ALA A 1 192 ? 10.479 -13.982 1.289 1.00 97.50 192 ALA A CA 1
ATOM 1478 C C . ALA A 1 192 ? 11.058 -12.605 1.669 1.00 97.50 192 ALA A C 1
ATOM 1480 O O . ALA A 1 192 ? 11.810 -12.029 0.885 1.00 97.50 192 ALA A O 1
ATOM 1481 N N . ALA A 1 193 ? 10.773 -12.092 2.871 1.00 96.88 193 ALA A N 1
ATOM 1482 C CA . ALA A 1 193 ? 11.371 -10.861 3.385 1.00 96.88 193 ALA A CA 1
ATOM 1483 C C . ALA A 1 193 ? 12.880 -11.016 3.647 1.00 96.88 193 ALA A C 1
ATOM 1485 O O . ALA A 1 193 ? 13.659 -10.162 3.222 1.00 96.88 193 ALA A O 1
ATOM 1486 N N . ILE A 1 194 ? 13.306 -12.128 4.263 1.00 97.06 194 ILE A N 1
ATOM 1487 C CA . ILE A 1 194 ? 14.731 -12.452 4.460 1.00 97.06 194 ILE A CA 1
ATOM 1488 C C . ILE A 1 194 ? 15.453 -12.518 3.108 1.00 97.06 194 ILE A C 1
ATOM 1490 O O . ILE A 1 194 ? 16.491 -11.879 2.939 1.00 97.06 194 ILE A O 1
ATOM 1494 N N . TYR A 1 195 ? 14.891 -13.226 2.121 1.00 96.75 195 TYR A N 1
ATOM 1495 C CA . TYR A 1 195 ? 15.486 -13.327 0.785 1.00 96.75 195 TYR A CA 1
ATOM 1496 C C . TYR A 1 195 ? 15.470 -12.006 0.005 1.00 96.75 195 TYR A C 1
ATOM 1498 O O . TYR A 1 195 ? 16.413 -11.743 -0.739 1.00 96.75 195 TYR A O 1
ATOM 1506 N N . ALA A 1 196 ? 14.466 -11.143 0.191 1.00 96.94 196 ALA A N 1
ATOM 1507 C CA . ALA A 1 196 ? 14.449 -9.810 -0.413 1.00 96.94 196 ALA A CA 1
ATOM 1508 C C . ALA A 1 196 ? 15.578 -8.923 0.144 1.00 96.94 196 ALA A C 1
ATOM 1510 O O . ALA A 1 196 ? 16.313 -8.306 -0.628 1.00 96.94 196 ALA A O 1
ATOM 1511 N N . VAL A 1 197 ? 15.775 -8.912 1.468 1.00 96.62 197 VAL A N 1
ATOM 1512 C CA . VAL A 1 197 ? 16.890 -8.191 2.110 1.00 96.62 197 VAL A CA 1
ATOM 1513 C C . VAL A 1 197 ? 18.238 -8.793 1.708 1.00 96.62 197 VAL A C 1
ATOM 1515 O O . VAL A 1 197 ? 19.156 -8.047 1.372 1.00 96.62 197 VAL A O 1
ATOM 1518 N N . TYR A 1 198 ? 18.349 -10.125 1.670 1.00 95.25 198 TYR A N 1
ATOM 1519 C CA . TYR A 1 198 ? 19.547 -10.824 1.200 1.00 95.25 198 TYR A CA 1
ATOM 1520 C C . TYR A 1 198 ? 19.892 -10.464 -0.247 1.00 95.25 198 TYR A C 1
ATOM 1522 O O . TYR A 1 198 ? 21.029 -10.097 -0.522 1.00 95.25 198 TYR A O 1
ATOM 1530 N N . GLY A 1 199 ? 18.919 -10.501 -1.161 1.00 94.19 199 GLY A N 1
ATOM 1531 C CA . GLY A 1 199 ? 19.120 -10.152 -2.568 1.00 94.19 199 GLY A CA 1
ATOM 1532 C C . GLY A 1 199 ? 19.557 -8.699 -2.758 1.00 94.19 199 GLY A C 1
ATOM 1533 O O . GLY A 1 199 ? 20.463 -8.431 -3.544 1.00 94.19 199 GLY A O 1
ATOM 1534 N N . VAL A 1 200 ? 18.981 -7.765 -1.991 1.00 94.56 200 VAL A N 1
ATOM 1535 C CA . VAL A 1 200 ? 19.403 -6.356 -1.986 1.00 94.56 200 VAL A CA 1
ATOM 1536 C C . VAL A 1 200 ? 20.832 -6.208 -1.463 1.00 94.56 200 VAL A C 1
ATOM 1538 O O . VAL A 1 200 ? 21.637 -5.556 -2.122 1.00 94.56 200 VAL A O 1
ATOM 1541 N N . ALA A 1 201 ? 21.172 -6.819 -0.324 1.00 92.06 201 ALA A N 1
ATOM 1542 C CA . ALA A 1 201 ? 22.511 -6.740 0.265 1.00 92.06 201 ALA A CA 1
ATOM 1543 C C . ALA A 1 201 ? 23.582 -7.407 -0.615 1.00 92.06 201 ALA A C 1
ATOM 1545 O O . ALA A 1 201 ? 24.668 -6.862 -0.805 1.00 92.06 201 ALA A O 1
ATOM 1546 N N . TRP A 1 202 ? 23.268 -8.565 -1.197 1.00 90.56 202 TRP A N 1
ATOM 1547 C CA . TRP A 1 202 ? 24.126 -9.250 -2.160 1.00 90.56 202 TRP A CA 1
ATOM 1548 C C . TRP A 1 202 ? 24.368 -8.388 -3.400 1.00 90.56 202 TRP A C 1
ATOM 1550 O O . TRP A 1 202 ? 25.518 -8.220 -3.812 1.00 90.56 202 TRP A O 1
ATOM 1560 N N . LEU A 1 203 ? 23.315 -7.778 -3.955 1.00 90.50 203 LEU A N 1
ATOM 1561 C CA . LEU A 1 203 ? 23.435 -6.892 -5.107 1.00 90.50 203 LEU A CA 1
ATOM 1562 C C . LEU A 1 203 ? 24.281 -5.657 -4.772 1.00 90.50 203 LEU A C 1
ATOM 1564 O O . LEU A 1 203 ? 25.232 -5.369 -5.493 1.00 90.50 203 LEU A O 1
ATOM 1568 N N . THR A 1 204 ? 23.987 -4.933 -3.688 1.00 88.50 204 THR A N 1
ATOM 1569 C CA . THR A 1 204 ? 24.721 -3.701 -3.347 1.00 88.50 204 THR A CA 1
ATOM 1570 C C . THR A 1 204 ? 26.199 -3.968 -3.076 1.00 88.50 204 THR A C 1
ATOM 1572 O O . THR A 1 204 ? 27.040 -3.234 -3.594 1.00 88.50 204 THR A O 1
ATOM 1575 N N . LEU A 1 205 ? 26.533 -5.035 -2.343 1.00 85.75 205 LEU A N 1
ATOM 1576 C CA . LEU A 1 205 ? 27.920 -5.394 -2.039 1.00 85.75 205 LEU A CA 1
ATOM 1577 C C . LEU A 1 205 ? 28.674 -5.903 -3.277 1.00 85.75 205 LEU A C 1
ATOM 1579 O O . LEU A 1 205 ? 29.819 -5.505 -3.486 1.00 85.75 205 LEU A O 1
ATOM 1583 N N . THR A 1 206 ? 28.028 -6.680 -4.155 1.00 83.88 206 THR A N 1
ATOM 1584 C CA . THR A 1 206 ? 28.624 -7.109 -5.437 1.00 83.88 206 THR A CA 1
ATOM 1585 C C . THR A 1 206 ? 28.935 -5.908 -6.334 1.00 83.88 206 THR A C 1
ATOM 1587 O O . THR A 1 206 ? 30.026 -5.812 -6.899 1.00 83.88 206 THR A O 1
ATOM 1590 N N . GLN A 1 207 ? 28.003 -4.954 -6.434 1.00 84.94 207 GLN A N 1
ATOM 1591 C CA . GLN A 1 207 ? 28.191 -3.738 -7.227 1.00 84.94 207 GLN A CA 1
ATOM 1592 C C . GLN A 1 207 ? 29.292 -2.851 -6.638 1.00 84.94 207 GLN A C 1
ATOM 1594 O O . GLN A 1 207 ? 30.163 -2.402 -7.380 1.00 84.94 207 GLN A O 1
ATOM 1599 N N . LEU A 1 208 ? 29.295 -2.645 -5.316 1.00 83.94 208 LEU A N 1
ATOM 1600 C CA . LEU A 1 208 ? 30.332 -1.888 -4.612 1.00 83.94 208 LEU A CA 1
ATOM 1601 C C . LEU A 1 208 ? 31.717 -2.505 -4.827 1.00 83.94 208 LEU A C 1
ATOM 1603 O O . LEU A 1 208 ? 32.639 -1.795 -5.216 1.00 83.94 208 LEU A O 1
ATOM 1607 N N . ASN A 1 209 ? 31.854 -3.822 -4.652 1.00 80.81 209 ASN A N 1
ATOM 1608 C CA . ASN A 1 209 ? 33.110 -4.530 -4.885 1.00 80.81 209 ASN A CA 1
ATOM 1609 C C . ASN A 1 209 ? 33.598 -4.373 -6.332 1.00 80.81 209 ASN A C 1
ATOM 1611 O O . ASN A 1 209 ? 34.781 -4.139 -6.556 1.00 80.81 209 ASN A O 1
ATOM 1615 N N . ARG A 1 210 ? 32.693 -4.428 -7.318 1.00 81.31 210 ARG A N 1
ATOM 1616 C CA . ARG A 1 210 ? 33.034 -4.201 -8.729 1.00 81.31 210 ARG A CA 1
ATOM 1617 C C . ARG A 1 210 ? 33.524 -2.773 -8.993 1.00 81.31 210 ARG A C 1
ATOM 1619 O O . ARG A 1 210 ? 34.496 -2.604 -9.721 1.00 81.31 210 ARG A O 1
ATOM 1626 N N . TYR A 1 211 ? 32.900 -1.756 -8.394 1.00 83.75 211 TYR A N 1
ATOM 1627 C CA . TYR A 1 211 ? 33.378 -0.373 -8.514 1.00 83.75 211 TYR A CA 1
ATOM 1628 C C . TYR A 1 211 ? 34.721 -0.159 -7.807 1.00 83.75 211 TYR A C 1
ATOM 1630 O O . TYR A 1 211 ? 35.590 0.503 -8.365 1.00 83.75 211 TYR A O 1
ATOM 1638 N N . LEU A 1 212 ? 34.922 -0.755 -6.627 1.00 79.62 212 LEU A N 1
ATOM 1639 C CA . LEU A 1 212 ? 36.204 -0.719 -5.917 1.00 79.62 212 LEU A CA 1
ATOM 1640 C C . LEU A 1 212 ? 37.308 -1.425 -6.713 1.00 79.62 212 LEU A C 1
ATOM 1642 O O . LEU A 1 212 ? 38.391 -0.871 -6.845 1.00 79.62 212 LEU A O 1
ATOM 1646 N N . ALA A 1 213 ? 37.033 -2.588 -7.306 1.00 77.56 213 ALA A N 1
ATOM 1647 C CA . ALA A 1 213 ? 37.991 -3.301 -8.149 1.00 77.56 213 ALA A CA 1
ATOM 1648 C C . ALA A 1 213 ? 38.447 -2.460 -9.355 1.00 77.56 213 ALA A C 1
ATOM 1650 O O . ALA A 1 213 ? 39.628 -2.466 -9.679 1.00 77.56 213 ALA A O 1
ATOM 1651 N N . VAL A 1 214 ? 37.544 -1.691 -9.978 1.00 80.75 214 VAL A N 1
ATOM 1652 C CA . VAL A 1 214 ? 37.891 -0.759 -11.069 1.00 80.75 214 VAL A CA 1
ATOM 1653 C C . VAL A 1 214 ? 38.645 0.472 -10.553 1.00 80.75 214 VAL A C 1
ATOM 1655 O O . VAL A 1 214 ? 39.648 0.861 -11.141 1.00 80.75 214 VAL A O 1
ATOM 1658 N N . ALA A 1 215 ? 38.197 1.083 -9.453 1.00 79.50 215 ALA A N 1
ATOM 1659 C CA . ALA A 1 215 ? 38.813 2.293 -8.901 1.00 79.50 215 ALA A CA 1
ATOM 1660 C C . ALA A 1 215 ? 40.217 2.048 -8.321 1.00 79.50 215 ALA A C 1
ATOM 1662 O O . ALA A 1 215 ? 41.059 2.944 -8.331 1.00 79.50 215 ALA A O 1
ATOM 1663 N N . VAL A 1 216 ? 40.460 0.840 -7.810 1.00 77.75 216 VAL A N 1
ATOM 1664 C CA . VAL A 1 216 ? 41.702 0.445 -7.133 1.00 77.75 216 VAL A CA 1
ATOM 1665 C C . VAL A 1 216 ? 42.612 -0.405 -8.038 1.00 77.75 216 VAL A C 1
ATOM 1667 O O . VAL A 1 216 ? 43.765 -0.645 -7.689 1.00 77.75 216 VAL A O 1
ATOM 1670 N N . TRP A 1 217 ? 42.151 -0.761 -9.244 1.00 72.12 217 TRP A N 1
ATOM 1671 C CA . TRP A 1 217 ? 42.932 -1.421 -10.301 1.00 72.12 217 TRP A CA 1
ATOM 1672 C C . TRP A 1 217 ? 44.380 -0.906 -10.462 1.00 72.12 217 TRP A C 1
ATOM 1674 O O . TRP A 1 217 ? 45.284 -1.739 -10.470 1.00 72.12 217 TRP A O 1
ATOM 1684 N N . PRO A 1 218 ? 44.665 0.416 -10.533 1.00 78.12 218 PRO A N 1
ATOM 1685 C CA . PRO A 1 218 ? 46.040 0.901 -10.707 1.00 78.12 218 PRO A CA 1
ATOM 1686 C C . PRO A 1 218 ? 46.942 0.773 -9.464 1.00 78.12 218 PRO A C 1
ATOM 1688 O O . PRO A 1 218 ? 48.128 1.073 -9.562 1.00 78.12 218 PRO A O 1
ATOM 1691 N N . PHE A 1 219 ? 46.413 0.365 -8.305 1.00 76.38 219 PHE A N 1
ATOM 1692 C CA . PHE A 1 219 ? 47.157 0.281 -7.038 1.00 76.38 219 PHE A CA 1
ATOM 1693 C C . PHE A 1 219 ? 47.439 -1.156 -6.572 1.00 76.38 219 PHE A C 1
ATOM 1695 O O . PHE A 1 219 ? 48.011 -1.334 -5.499 1.00 76.38 219 PHE A O 1
ATOM 1702 N N . ASP A 1 220 ? 47.012 -2.167 -7.337 1.00 66.44 220 ASP A N 1
ATOM 1703 C CA . ASP A 1 220 ? 47.237 -3.607 -7.091 1.00 66.44 220 ASP A CA 1
ATOM 1704 C C . ASP A 1 220 ? 46.841 -4.104 -5.675 1.00 66.44 220 ASP A C 1
ATOM 1706 O O . ASP A 1 220 ? 47.268 -5.157 -5.188 1.00 66.44 220 ASP A O 1
ATOM 1710 N N . LEU A 1 221 ? 45.979 -3.348 -4.978 1.00 64.44 221 LEU A N 1
ATOM 1711 C CA . LEU A 1 221 ? 45.454 -3.739 -3.674 1.00 64.44 221 LEU A CA 1
ATOM 1712 C C . LEU A 1 221 ? 44.484 -4.903 -3.877 1.00 64.44 221 LEU A C 1
ATOM 1714 O O . LEU A 1 221 ? 43.349 -4.718 -4.325 1.00 64.44 221 LEU A O 1
ATOM 1718 N N . ARG A 1 222 ? 44.942 -6.107 -3.514 1.00 58.94 222 ARG A N 1
ATOM 1719 C CA . ARG A 1 222 ? 44.149 -7.342 -3.546 1.00 58.94 222 ARG A CA 1
ATOM 1720 C C . ARG A 1 222 ? 42.754 -7.090 -2.984 1.00 58.94 222 ARG A C 1
ATOM 1722 O O . ARG A 1 222 ? 42.596 -6.701 -1.827 1.00 58.94 222 ARG A O 1
ATOM 1729 N N . SER A 1 223 ? 41.748 -7.335 -3.819 1.00 57.25 223 SER A N 1
ATOM 1730 C CA . SER A 1 223 ? 40.358 -7.003 -3.526 1.00 57.25 223 SER A CA 1
ATOM 1731 C C . SER A 1 223 ? 39.912 -7.569 -2.175 1.00 57.25 223 SER A C 1
ATOM 1733 O O . SER A 1 223 ? 40.020 -8.777 -1.947 1.00 57.25 223 SER A O 1
ATOM 1735 N N . LEU A 1 224 ? 39.398 -6.700 -1.302 1.00 58.09 224 LEU A N 1
ATOM 1736 C CA . LEU A 1 224 ? 39.028 -7.020 0.077 1.00 58.09 224 LEU A CA 1
ATOM 1737 C C . LEU A 1 224 ? 38.052 -8.209 0.133 1.00 58.09 224 LEU A C 1
ATOM 1739 O O . LEU A 1 224 ? 36.864 -8.076 -0.162 1.00 58.09 224 LEU A O 1
ATOM 1743 N N . ALA A 1 225 ? 38.558 -9.372 0.561 1.00 54.72 225 ALA A N 1
ATOM 1744 C CA . ALA A 1 225 ? 37.837 -10.651 0.552 1.00 54.72 225 ALA A CA 1
ATOM 1745 C C . ALA A 1 225 ? 36.483 -10.614 1.294 1.00 54.72 225 ALA A C 1
ATOM 1747 O O . ALA A 1 225 ? 35.568 -11.366 0.958 1.00 54.72 225 ALA A O 1
ATOM 1748 N N . VAL A 1 226 ? 36.343 -9.694 2.255 1.00 55.75 226 VAL A N 1
ATOM 1749 C CA . VAL A 1 226 ? 35.126 -9.420 3.038 1.00 55.75 226 VAL A CA 1
ATOM 1750 C C . VAL A 1 226 ? 33.894 -9.172 2.153 1.00 55.75 226 VAL A C 1
ATOM 1752 O O . VAL A 1 226 ? 32.793 -9.568 2.524 1.00 55.75 226 VAL A O 1
ATOM 1755 N N . PHE A 1 227 ? 34.054 -8.578 0.964 1.00 55.81 227 PHE A N 1
ATOM 1756 C CA . PHE A 1 227 ? 32.923 -8.236 0.089 1.00 55.81 227 PHE A CA 1
ATOM 1757 C C . PHE A 1 227 ? 32.461 -9.364 -0.850 1.00 55.81 227 PHE A C 1
ATOM 1759 O O . PHE A 1 227 ? 31.421 -9.227 -1.490 1.00 55.81 227 PHE A O 1
ATOM 1766 N N . TYR A 1 228 ? 33.181 -10.488 -0.928 1.00 59.12 228 TYR A N 1
ATOM 1767 C CA . TYR A 1 228 ? 32.897 -11.550 -1.908 1.00 59.12 228 TYR A CA 1
ATOM 1768 C C . TYR A 1 228 ? 31.901 -12.616 -1.446 1.00 59.12 228 TYR A C 1
ATOM 1770 O O . TYR A 1 228 ? 31.405 -13.385 -2.269 1.00 59.12 228 TYR A O 1
ATOM 1778 N N . ARG A 1 229 ? 31.618 -12.716 -0.141 1.00 69.19 229 ARG A N 1
ATOM 1779 C CA . ARG A 1 229 ? 30.737 -13.757 0.415 1.00 69.19 229 ARG A CA 1
ATOM 1780 C C . ARG A 1 229 ? 29.745 -13.176 1.414 1.00 69.19 229 ARG A C 1
ATOM 1782 O O . ARG A 1 229 ? 29.929 -13.266 2.625 1.00 69.19 229 ARG A O 1
ATOM 1789 N N . VAL A 1 230 ? 28.646 -12.638 0.888 1.00 74.50 230 VAL A N 1
ATOM 1790 C CA . VAL A 1 230 ? 27.468 -12.293 1.696 1.00 74.50 230 VAL A CA 1
ATOM 1791 C C . VAL A 1 230 ? 26.828 -13.588 2.197 1.00 74.50 230 VAL A C 1
ATOM 1793 O O . VAL A 1 230 ? 26.113 -14.275 1.466 1.00 74.50 230 VAL A O 1
ATOM 1796 N N . SER A 1 231 ? 27.121 -13.939 3.448 1.00 86.88 231 SER A N 1
ATOM 1797 C CA . SER A 1 231 ? 26.437 -15.017 4.163 1.00 86.88 231 SER A CA 1
ATOM 1798 C C . SER A 1 231 ? 25.012 -14.585 4.518 1.00 86.88 231 SER A C 1
ATOM 1800 O O . SER A 1 231 ? 24.770 -13.421 4.836 1.00 86.88 231 SER A O 1
ATOM 1802 N N . ILE A 1 232 ? 24.062 -15.520 4.490 1.00 90.81 232 ILE A N 1
ATOM 1803 C CA . ILE A 1 232 ? 22.673 -15.254 4.890 1.00 90.81 232 ILE A CA 1
ATOM 1804 C C . ILE A 1 232 ? 22.521 -15.133 6.418 1.00 90.81 232 ILE A C 1
ATOM 1806 O O . ILE A 1 232 ? 21.640 -14.424 6.899 1.00 90.81 232 ILE A O 1
ATOM 1810 N N . TRP A 1 233 ? 23.414 -15.762 7.192 1.00 93.69 233 TRP A N 1
ATOM 1811 C CA . TRP A 1 233 ? 23.317 -15.829 8.655 1.00 93.69 233 TRP A CA 1
ATOM 1812 C C . TRP A 1 233 ? 23.385 -14.462 9.364 1.00 93.69 233 TRP A C 1
ATOM 1814 O O . TRP A 1 233 ? 22.514 -14.213 10.196 1.00 93.69 233 TRP A O 1
ATOM 1824 N N . PRO A 1 234 ? 24.305 -13.531 9.022 1.00 92.50 234 PRO A N 1
ATOM 1825 C CA . PRO A 1 234 ? 24.285 -12.173 9.573 1.00 92.50 234 PRO A CA 1
ATOM 1826 C C . PRO A 1 234 ? 22.997 -11.401 9.263 1.00 92.50 234 PRO A C 1
ATOM 1828 O O . PRO A 1 234 ? 22.571 -10.585 10.074 1.00 92.50 234 PRO A O 1
ATOM 1831 N N . ILE A 1 235 ? 22.353 -11.669 8.120 1.00 93.38 235 ILE A N 1
ATOM 1832 C CA . ILE A 1 235 ? 21.089 -11.020 7.743 1.00 93.38 235 ILE A CA 1
ATOM 1833 C C . ILE A 1 235 ? 19.929 -11.592 8.558 1.00 93.38 235 ILE A C 1
ATOM 1835 O O . ILE A 1 235 ? 19.135 -10.822 9.088 1.00 93.38 235 ILE A O 1
ATOM 1839 N N . ILE A 1 236 ? 19.862 -12.915 8.736 1.00 96.31 236 ILE A N 1
ATOM 1840 C CA . ILE A 1 236 ? 18.878 -13.554 9.625 1.00 96.31 236 ILE A CA 1
ATOM 1841 C C . ILE A 1 236 ? 19.036 -13.030 11.059 1.00 96.31 236 ILE A C 1
ATOM 1843 O O . ILE A 1 236 ? 18.052 -12.616 11.667 1.00 96.31 236 ILE A O 1
ATOM 1847 N N . PHE A 1 237 ? 20.267 -12.978 11.577 1.00 96.75 237 PHE A N 1
ATOM 1848 C CA . PHE A 1 237 ? 20.555 -12.436 12.906 1.00 96.75 237 PHE A CA 1
ATOM 1849 C C . PHE A 1 237 ? 20.162 -10.955 13.020 1.00 96.75 237 PHE A C 1
ATOM 1851 O O . PHE A 1 237 ? 19.447 -10.578 13.946 1.00 96.75 237 PHE A O 1
ATOM 1858 N N . GLY A 1 238 ? 20.554 -10.122 12.051 1.00 96.25 238 GLY A N 1
ATOM 1859 C CA . GLY A 1 238 ? 20.206 -8.701 12.021 1.00 96.25 238 GLY A CA 1
ATOM 1860 C C . GLY A 1 238 ? 18.697 -8.451 11.951 1.00 96.25 238 GLY A C 1
ATOM 1861 O O . GLY A 1 238 ? 18.197 -7.572 12.646 1.00 96.25 238 GLY A O 1
ATOM 1862 N N . LEU A 1 239 ? 17.953 -9.250 11.178 1.00 96.62 239 LEU A N 1
ATOM 1863 C CA . LEU A 1 239 ? 16.490 -9.174 11.105 1.00 96.62 239 LEU A CA 1
ATOM 1864 C C . LEU A 1 239 ? 15.809 -9.684 12.384 1.00 96.62 239 LEU A C 1
ATOM 1866 O O . LEU A 1 239 ? 14.790 -9.125 12.781 1.00 96.62 239 LEU A O 1
ATOM 1870 N N . ALA A 1 240 ? 16.375 -10.688 13.061 1.00 96.94 240 ALA A N 1
ATOM 1871 C CA . ALA A 1 240 ? 15.885 -11.152 14.359 1.00 96.94 240 ALA A CA 1
ATOM 1872 C C . ALA A 1 240 ? 16.088 -10.093 15.458 1.00 96.94 240 ALA A C 1
ATOM 1874 O O . ALA A 1 240 ? 15.159 -9.813 16.214 1.00 96.94 240 ALA A O 1
ATOM 1875 N N . VAL A 1 241 ? 17.257 -9.441 15.498 1.00 97.50 241 VAL A N 1
ATOM 1876 C CA . VAL A 1 241 ? 17.513 -8.294 16.388 1.00 97.50 241 VAL A CA 1
ATOM 1877 C C . VAL A 1 241 ? 16.583 -7.127 16.048 1.00 97.50 241 VAL A C 1
ATOM 1879 O O . VAL A 1 241 ? 15.970 -6.564 16.950 1.00 97.50 241 VAL A O 1
ATOM 1882 N N . LEU A 1 242 ? 16.417 -6.798 14.759 1.00 96.62 242 LEU A N 1
ATOM 1883 C CA . LEU A 1 242 ? 15.513 -5.737 14.302 1.00 96.62 242 LEU A CA 1
ATOM 1884 C C . LEU A 1 242 ? 14.058 -6.004 14.714 1.00 96.62 242 LEU A C 1
ATOM 1886 O O . LEU A 1 242 ? 13.384 -5.079 15.156 1.00 96.62 242 LEU A O 1
ATOM 1890 N N . MET A 1 243 ? 13.589 -7.253 14.610 1.00 96.69 243 MET A N 1
ATOM 1891 C CA . MET A 1 243 ? 12.272 -7.666 15.103 1.00 96.69 243 MET A CA 1
ATOM 1892 C C . MET A 1 243 ? 12.164 -7.468 16.620 1.00 96.69 243 MET A C 1
ATOM 1894 O O . MET A 1 243 ? 11.220 -6.836 17.081 1.00 96.69 243 MET A O 1
ATOM 1898 N N . ALA A 1 244 ? 13.148 -7.943 17.388 1.00 96.88 244 ALA A N 1
ATOM 1899 C CA . ALA A 1 244 ? 13.147 -7.861 18.849 1.00 96.88 244 ALA A CA 1
ATOM 1900 C C . ALA A 1 244 ? 13.186 -6.421 19.401 1.00 96.88 244 ALA A C 1
ATOM 1902 O O . ALA A 1 244 ? 12.874 -6.213 20.569 1.00 96.88 244 ALA A O 1
ATOM 1903 N N . ILE A 1 245 ? 13.551 -5.423 18.585 1.00 97.06 245 ILE A N 1
ATOM 1904 C CA . ILE A 1 245 ? 13.472 -3.990 18.935 1.00 97.06 245 ILE A CA 1
ATOM 1905 C C . ILE A 1 245 ? 12.359 -3.237 18.183 1.00 97.06 245 ILE A C 1
ATOM 1907 O O . ILE A 1 245 ? 12.151 -2.044 18.423 1.00 97.06 245 ILE A O 1
ATOM 1911 N N . ALA A 1 246 ? 11.627 -3.907 17.286 1.00 96.56 246 ALA A N 1
ATOM 1912 C CA . ALA A 1 246 ? 10.684 -3.284 16.358 1.00 96.56 246 ALA A CA 1
ATOM 1913 C C . ALA A 1 246 ? 9.602 -2.412 17.022 1.00 96.56 246 ALA A C 1
ATOM 1915 O O . ALA A 1 246 ? 9.376 -1.308 16.517 1.00 96.56 246 ALA A O 1
ATOM 1916 N N . PRO A 1 247 ? 8.952 -2.814 18.138 1.00 96.44 247 PRO A N 1
ATOM 1917 C CA . PRO A 1 247 ? 7.902 -1.994 18.741 1.00 96.44 247 PRO A CA 1
ATOM 1918 C C . PRO A 1 247 ? 8.428 -0.641 19.229 1.00 96.44 247 PRO A C 1
ATOM 1920 O O . PRO A 1 247 ? 7.811 0.386 18.967 1.00 96.44 247 PRO A O 1
ATOM 1923 N N . TRP A 1 248 ? 9.596 -0.624 19.880 1.00 97.19 248 TRP A N 1
ATOM 1924 C CA . TRP A 1 248 ? 10.225 0.605 20.376 1.00 97.19 248 TRP A CA 1
ATOM 1925 C C . TRP A 1 248 ? 10.753 1.487 19.242 1.00 97.19 248 TRP A C 1
ATOM 1927 O O . TRP A 1 248 ? 10.684 2.710 19.336 1.00 97.19 248 TRP A O 1
ATOM 1937 N N . LEU A 1 249 ? 11.248 0.887 18.155 1.00 97.19 249 LEU A N 1
ATOM 1938 C CA . LEU A 1 249 ? 11.721 1.635 16.991 1.00 97.19 249 LEU A CA 1
ATOM 1939 C C . LEU A 1 249 ? 10.559 2.302 16.232 1.00 97.19 249 LEU A C 1
ATOM 1941 O O . LEU A 1 249 ? 10.681 3.455 15.812 1.00 97.19 249 LEU A O 1
ATOM 1945 N N . ILE A 1 250 ? 9.415 1.618 16.108 1.00 97.19 250 ILE A N 1
ATOM 1946 C CA . ILE A 1 250 ? 8.191 2.194 15.531 1.00 97.19 250 ILE A CA 1
ATOM 1947 C C . ILE A 1 250 ? 7.587 3.244 16.474 1.00 97.19 250 ILE A C 1
ATOM 1949 O O . ILE A 1 250 ? 7.216 4.315 15.998 1.00 97.19 250 ILE A O 1
ATOM 1953 N N . ASP A 1 251 ? 7.561 3.010 17.790 1.00 97.31 251 ASP A N 1
ATOM 1954 C CA . ASP A 1 251 ? 7.144 4.022 18.771 1.00 97.31 251 ASP A CA 1
ATOM 1955 C C . ASP A 1 251 ? 7.982 5.293 18.653 1.00 97.31 251 ASP A C 1
ATOM 1957 O O . ASP A 1 251 ? 7.425 6.374 18.490 1.00 97.31 251 ASP A O 1
ATOM 1961 N N . ALA A 1 252 ? 9.313 5.178 18.678 1.00 96.88 252 ALA A N 1
ATOM 1962 C CA . ALA A 1 252 ? 10.213 6.321 18.563 1.00 96.88 252 ALA A CA 1
ATOM 1963 C C . ALA A 1 252 ? 9.989 7.086 17.248 1.00 96.88 252 ALA A C 1
ATOM 1965 O O . ALA A 1 252 ? 9.950 8.318 17.244 1.00 96.88 252 ALA A O 1
ATOM 1966 N N . PHE A 1 253 ? 9.773 6.374 16.137 1.00 95.88 253 PHE A N 1
ATOM 1967 C CA . PHE A 1 253 ? 9.426 6.975 14.849 1.00 95.88 253 PHE A CA 1
ATOM 1968 C C . PHE A 1 253 ? 8.078 7.723 14.900 1.00 95.88 253 PHE A C 1
ATOM 1970 O O . PHE A 1 253 ? 8.007 8.903 14.545 1.00 95.88 253 PHE A O 1
ATOM 1977 N N . LEU A 1 254 ? 7.009 7.077 15.373 1.00 97.06 254 LEU A N 1
ATOM 1978 C CA . LEU A 1 254 ? 5.666 7.661 15.418 1.00 97.06 254 LEU A CA 1
ATOM 1979 C C . LEU A 1 254 ? 5.555 8.803 16.443 1.00 97.06 254 LEU A C 1
ATOM 1981 O O . LEU A 1 254 ? 4.902 9.808 16.165 1.00 97.06 254 LEU A O 1
ATOM 1985 N N . GLN A 1 255 ? 6.236 8.716 17.587 1.00 96.81 255 GLN A N 1
ATOM 1986 C CA . GLN A 1 255 ? 6.352 9.807 18.560 1.00 96.81 255 GLN A CA 1
ATOM 1987 C C . GLN A 1 255 ? 7.089 11.002 17.943 1.00 96.81 255 GLN A C 1
ATOM 1989 O O . GLN A 1 255 ? 6.588 12.127 17.990 1.00 96.81 255 GLN A O 1
ATOM 1994 N N . ARG A 1 256 ? 8.244 10.765 17.301 1.00 95.12 256 ARG A N 1
ATOM 1995 C CA . ARG A 1 256 ? 9.099 11.831 16.757 1.00 95.12 256 ARG A CA 1
ATOM 1996 C C . ARG A 1 256 ? 8.486 12.573 15.571 1.00 95.12 256 ARG A C 1
ATOM 1998 O O . ARG A 1 256 ? 8.685 13.783 15.473 1.00 95.12 256 ARG A O 1
ATOM 2005 N N . PHE A 1 257 ? 7.793 11.871 14.673 1.00 93.00 257 PHE A N 1
ATOM 2006 C CA . PHE A 1 257 ? 7.301 12.442 13.410 1.00 93.00 257 PHE A CA 1
ATOM 2007 C C . PHE A 1 257 ? 5.782 12.666 13.358 1.00 93.00 257 PHE A C 1
ATOM 2009 O O . PHE A 1 257 ? 5.323 13.459 12.537 1.00 93.00 257 PHE A O 1
ATOM 2016 N N . HIS A 1 258 ? 5.004 11.998 14.218 1.00 94.88 258 HIS A N 1
ATOM 2017 C CA . HIS A 1 258 ? 3.533 12.016 14.182 1.00 94.88 258 HIS A CA 1
ATOM 2018 C C . HIS A 1 258 ? 2.878 12.225 15.558 1.00 94.88 258 HIS A C 1
ATOM 2020 O O . HIS A 1 258 ? 1.656 12.115 15.683 1.00 94.88 258 HIS A O 1
ATOM 2026 N N . SER A 1 259 ? 3.685 12.556 16.575 1.00 95.62 259 SER A N 1
ATOM 2027 C CA . SER A 1 259 ? 3.246 12.861 17.940 1.00 95.62 259 SER A CA 1
ATOM 2028 C C . SER A 1 259 ? 2.311 11.797 18.521 1.00 95.62 259 SER A C 1
ATOM 2030 O O . SER A 1 259 ? 1.272 12.128 19.094 1.00 95.62 259 SER A O 1
ATOM 2032 N N . LEU A 1 260 ? 2.685 10.522 18.355 1.00 97.62 260 LEU A N 1
ATOM 2033 C CA . LEU A 1 260 ? 2.056 9.397 19.048 1.00 97.62 260 LEU A CA 1
ATOM 2034 C C . LEU A 1 260 ? 2.005 9.667 20.555 1.00 97.62 260 LEU A C 1
ATOM 2036 O O . LEU A 1 260 ? 3.034 9.922 21.181 1.00 97.62 260 LEU A O 1
ATOM 2040 N N . LYS A 1 261 ? 0.808 9.573 21.128 1.00 97.00 261 LYS A N 1
ATOM 2041 C CA . LYS A 1 261 ? 0.573 9.587 22.572 1.00 97.00 261 LYS A CA 1
ATOM 2042 C C . LYS A 1 261 ? 0.007 8.236 23.014 1.00 97.00 261 LYS A C 1
ATOM 2044 O O . LYS A 1 261 ? -0.701 7.610 22.218 1.00 97.00 261 LYS A O 1
ATOM 2049 N N . PRO A 1 262 ? 0.286 7.783 24.251 1.00 97.00 262 PRO A N 1
ATOM 2050 C CA . PRO A 1 262 ? -0.459 6.675 24.832 1.00 97.00 262 PRO A CA 1
ATOM 2051 C C . PRO A 1 262 ? -1.948 7.031 24.868 1.00 97.00 262 PRO A C 1
ATOM 2053 O O . PRO A 1 262 ? -2.308 8.195 25.037 1.00 97.00 262 PRO A O 1
ATOM 2056 N N . PHE A 1 263 ? -2.793 6.024 24.692 1.00 96.56 263 PHE A N 1
ATOM 2057 C CA . PHE A 1 263 ? -4.243 6.139 24.757 1.00 96.56 263 PHE A CA 1
ATOM 2058 C C . PHE A 1 263 ? -4.736 5.079 25.742 1.00 96.56 263 PHE A C 1
ATOM 2060 O O . PHE A 1 263 ? -4.366 3.908 25.655 1.00 96.56 263 PHE A O 1
ATOM 2067 N N . SER A 1 264 ? -5.501 5.484 26.745 1.00 96.31 264 SER A N 1
ATOM 2068 C CA . SER A 1 264 ? -5.979 4.582 27.792 1.00 96.31 264 SER A CA 1
ATOM 2069 C C . SER A 1 264 ? -7.282 3.885 27.391 1.00 96.31 264 SER A C 1
ATOM 2071 O O . SER A 1 264 ? -8.062 4.388 26.583 1.00 96.31 264 SER A O 1
ATOM 2073 N N . LEU A 1 265 ? -7.567 2.729 28.001 1.00 94.81 265 LEU A N 1
ATOM 2074 C CA . LEU A 1 265 ? -8.872 2.068 27.844 1.00 94.81 265 LEU A CA 1
ATOM 2075 C C . LEU A 1 265 ? -10.026 2.942 28.342 1.00 94.81 265 LEU A C 1
ATOM 2077 O O . LEU A 1 265 ? -11.129 2.822 27.825 1.00 94.81 265 LEU A O 1
ATOM 2081 N N . THR A 1 266 ? -9.768 3.807 29.324 1.00 95.00 266 THR A N 1
ATOM 2082 C CA . THR A 1 266 ? -10.710 4.798 29.857 1.00 95.00 266 THR A CA 1
ATOM 2083 C C . THR A 1 266 ? -10.975 5.933 28.872 1.00 95.00 266 THR A C 1
ATOM 2085 O O . THR A 1 266 ? -12.121 6.329 28.707 1.00 95.00 266 THR A O 1
ATOM 2088 N N . GLU A 1 267 ? -9.961 6.418 28.149 1.00 95.19 267 GLU A N 1
ATOM 2089 C CA . GLU A 1 267 ? -10.190 7.366 27.053 1.00 95.19 267 GLU A CA 1
ATOM 2090 C C . GLU A 1 267 ? -10.943 6.702 25.897 1.00 95.19 267 GLU A C 1
ATOM 2092 O O . GLU A 1 267 ? -11.904 7.284 25.406 1.00 95.19 267 GLU A O 1
ATOM 2097 N N . LEU A 1 268 ? -10.583 5.472 25.502 1.00 95.31 268 LEU A N 1
ATOM 2098 C CA . LEU A 1 268 ? -11.346 4.722 24.496 1.00 95.31 268 LEU A CA 1
ATOM 2099 C C . LEU A 1 268 ? -12.810 4.540 24.918 1.00 95.31 268 LEU A C 1
ATOM 2101 O O . LEU A 1 268 ? -13.700 4.684 24.090 1.00 95.31 268 LEU A O 1
ATOM 2105 N N . GLU A 1 269 ? -13.068 4.262 26.194 1.00 95.75 269 GLU A N 1
ATOM 2106 C CA . GLU A 1 269 ? -14.413 4.095 26.752 1.00 95.75 269 GLU A CA 1
ATOM 2107 C C . GLU A 1 269 ? -15.259 5.377 26.665 1.00 95.75 269 GLU A C 1
ATOM 2109 O O . GLU A 1 269 ? -16.470 5.271 26.518 1.00 95.75 269 GLU A O 1
ATOM 2114 N N . ASN A 1 270 ? -14.642 6.566 26.618 1.00 94.75 270 ASN A N 1
ATOM 2115 C CA . ASN A 1 270 ? -15.346 7.832 26.370 1.00 94.75 270 ASN A CA 1
ATOM 2116 C C . ASN A 1 270 ? -15.750 8.040 24.893 1.00 94.75 270 ASN A C 1
ATOM 2118 O O . ASN A 1 270 ? -16.711 8.759 24.632 1.00 94.75 270 ASN A O 1
ATOM 2122 N N . TYR A 1 271 ? -15.035 7.442 23.928 1.00 93.62 271 TYR A N 1
ATOM 2123 C CA . TYR A 1 271 ? -15.369 7.516 22.490 1.00 93.62 271 TYR A CA 1
ATOM 2124 C C . TYR A 1 271 ? -16.232 6.335 22.018 1.00 93.62 271 TYR A C 1
ATOM 2126 O O . TYR A 1 271 ? -17.100 6.486 21.164 1.00 93.62 271 TYR A O 1
ATOM 2134 N N . SER A 1 272 ? -15.968 5.138 22.542 1.00 95.62 272 SER A N 1
ATOM 2135 C CA . SER A 1 272 ? -16.686 3.903 22.235 1.00 95.62 272 SER A CA 1
ATOM 2136 C C . SER A 1 272 ? -16.641 2.962 23.452 1.00 95.62 272 SER A C 1
ATOM 2138 O O . SER A 1 272 ? -15.718 2.142 23.592 1.00 95.62 272 SER A O 1
ATOM 2140 N N . PRO A 1 273 ? -17.647 3.042 24.347 1.00 95.12 273 PRO A N 1
ATOM 2141 C CA . PRO A 1 273 ? -17.814 2.094 25.444 1.00 95.12 273 PRO A CA 1
ATOM 2142 C C . PRO A 1 273 ? -17.854 0.643 24.953 1.00 95.12 273 PRO A C 1
ATOM 2144 O O . PRO A 1 273 ? -17.359 -0.268 25.620 1.00 95.12 273 PRO A O 1
ATOM 2147 N N . GLU A 1 274 ? -18.454 0.384 23.789 1.00 93.56 274 GLU A N 1
ATOM 2148 C CA . GLU A 1 274 ? -18.405 -0.917 23.125 1.00 93.56 274 GLU A CA 1
ATOM 2149 C C . GLU A 1 274 ? -16.978 -1.362 22.782 1.00 93.56 274 GLU A C 1
ATOM 2151 O O . GLU A 1 274 ? -16.618 -2.476 23.160 1.00 93.56 274 GLU A O 1
ATOM 2156 N N . ALA A 1 275 ? -16.152 -0.538 22.126 1.00 95.94 275 ALA A N 1
ATOM 2157 C CA . ALA A 1 275 ? -14.794 -0.933 21.739 1.00 95.94 275 ALA A CA 1
ATOM 2158 C C . ALA A 1 275 ? -13.951 -1.343 22.957 1.00 95.94 275 ALA A C 1
ATOM 2160 O O . ALA A 1 275 ? -13.327 -2.405 22.941 1.00 95.94 275 ALA A O 1
ATOM 2161 N N . SER A 1 276 ? -14.000 -0.559 24.042 1.00 96.94 276 SER A N 1
ATOM 2162 C CA . SER A 1 276 ? -13.318 -0.881 25.307 1.00 96.94 276 SER A CA 1
ATOM 2163 C C . SER A 1 276 ? -13.796 -2.225 25.884 1.00 96.94 276 SER A C 1
ATOM 2165 O O . SER A 1 276 ? -12.981 -3.090 26.223 1.00 96.94 276 SER A O 1
ATOM 2167 N N . ARG A 1 277 ? -15.117 -2.465 25.922 1.00 95.88 277 ARG A N 1
ATOM 2168 C CA . ARG A 1 277 ? -15.709 -3.731 26.401 1.00 95.88 277 ARG A CA 1
ATOM 2169 C C . ARG A 1 277 ? -15.362 -4.928 25.510 1.00 95.88 277 ARG A C 1
ATOM 2171 O O . ARG A 1 277 ? -15.029 -5.990 26.037 1.00 95.88 277 ARG A O 1
ATOM 2178 N N . LEU A 1 278 ? -15.422 -4.783 24.185 1.00 95.12 278 LEU A N 1
ATOM 2179 C CA . LEU A 1 278 ? -15.099 -5.849 23.231 1.00 95.12 278 LEU A CA 1
ATOM 2180 C C . LEU A 1 278 ? -13.617 -6.212 23.256 1.00 95.12 278 LEU A C 1
ATOM 2182 O O . LEU A 1 278 ? -13.297 -7.400 23.235 1.00 95.12 278 LEU A O 1
ATOM 2186 N N . LEU A 1 279 ? -12.730 -5.219 23.353 1.00 96.75 279 LEU A N 1
ATOM 2187 C CA . LEU A 1 279 ? -11.290 -5.431 23.458 1.00 96.75 279 LEU A CA 1
ATOM 2188 C C . LEU A 1 279 ? -10.950 -6.193 24.747 1.00 96.75 279 LEU A C 1
ATOM 2190 O O . LEU A 1 279 ? -10.337 -7.259 24.676 1.00 96.75 279 LEU A O 1
ATOM 2194 N N . LYS A 1 280 ? -11.443 -5.725 25.908 1.00 96.94 280 LYS A N 1
ATOM 2195 C CA . LYS A 1 280 ? -11.318 -6.430 27.200 1.00 96.94 280 LYS A CA 1
ATOM 2196 C C . LYS A 1 280 ? -11.829 -7.879 27.080 1.00 96.94 280 LYS A C 1
ATOM 2198 O O . LYS A 1 280 ? -11.089 -8.818 27.369 1.00 96.94 280 LYS A O 1
ATOM 2203 N N . ARG A 1 281 ? -13.055 -8.078 26.568 1.00 95.88 281 ARG A N 1
ATOM 2204 C CA . ARG A 1 281 ? -13.683 -9.404 26.390 1.00 95.88 281 ARG A CA 1
ATOM 2205 C C . ARG A 1 281 ? -12.875 -10.331 25.481 1.00 95.88 281 ARG A C 1
ATOM 2207 O O . ARG A 1 281 ? -12.662 -11.487 25.841 1.00 95.88 281 ARG A O 1
ATOM 2214 N N . GLY A 1 282 ? -12.445 -9.849 24.317 1.00 95.69 282 GLY A N 1
ATOM 2215 C CA . GLY A 1 282 ? -11.682 -10.629 23.343 1.00 95.69 282 GLY A CA 1
ATOM 2216 C C . GLY A 1 282 ? -10.322 -11.063 23.892 1.00 95.69 282 GLY A C 1
ATOM 2217 O O . GLY A 1 282 ? -9.948 -12.228 23.745 1.00 95.69 282 GLY A O 1
ATOM 2218 N N . CYS A 1 283 ? -9.632 -10.170 24.608 1.00 96.69 283 CYS A N 1
ATOM 2219 C CA . CYS A 1 283 ? -8.386 -10.481 25.305 1.00 96.69 283 CYS A CA 1
ATOM 2220 C C . CYS A 1 283 ? -8.583 -11.560 26.383 1.00 96.69 283 CYS A C 1
ATOM 2222 O O . CYS A 1 283 ? -7.882 -12.574 26.362 1.00 96.69 283 CYS A O 1
ATOM 2224 N N . THR A 1 284 ? -9.590 -11.419 27.258 1.00 96.88 284 THR A N 1
ATOM 2225 C CA . THR A 1 284 ? -9.915 -12.426 28.287 1.00 96.88 284 THR A CA 1
ATOM 2226 C C . THR A 1 284 ? -10.266 -13.786 27.677 1.00 96.88 284 THR A C 1
ATOM 2228 O O . THR A 1 284 ? -9.719 -14.804 28.099 1.00 96.88 284 THR A O 1
ATOM 2231 N N . GLN A 1 285 ? -11.121 -13.823 26.648 1.00 94.69 285 GLN A N 1
ATOM 2232 C CA . GLN A 1 285 ? -11.515 -15.062 25.959 1.00 94.69 285 GLN A CA 1
ATOM 2233 C C . GLN A 1 285 ? -10.330 -15.794 25.315 1.00 94.69 285 GLN A C 1
ATOM 2235 O O . GLN A 1 285 ? -10.330 -17.022 25.241 1.00 94.69 285 GLN A O 1
ATOM 2240 N N . ARG A 1 286 ? -9.319 -15.053 24.844 1.00 94.19 286 ARG A N 1
ATOM 2241 C CA . ARG A 1 286 ? -8.112 -15.604 24.209 1.00 94.19 286 ARG A CA 1
ATOM 2242 C C . ARG A 1 286 ? -6.924 -15.759 25.162 1.00 94.19 286 ARG A C 1
ATOM 2244 O O . ARG A 1 286 ? -5.891 -16.254 24.727 1.00 94.19 286 ARG A O 1
ATOM 2251 N N . ARG A 1 287 ? -7.076 -15.394 26.443 1.00 95.62 287 ARG A N 1
ATOM 2252 C CA . ARG A 1 287 ? -6.016 -15.392 27.473 1.00 95.62 287 ARG A CA 1
ATOM 2253 C C . ARG A 1 287 ? -4.768 -14.595 27.061 1.00 95.62 287 ARG A C 1
ATOM 2255 O O . ARG A 1 287 ? -3.648 -14.981 27.383 1.00 95.62 287 ARG A O 1
ATOM 2262 N N . ILE A 1 288 ? -4.968 -13.480 26.359 1.00 95.75 288 ILE A N 1
ATOM 2263 C CA . ILE A 1 288 ? -3.901 -12.544 25.973 1.00 95.75 288 ILE A CA 1
ATOM 2264 C C . ILE A 1 288 ? -4.014 -11.246 26.775 1.00 95.75 288 ILE A C 1
ATOM 2266 O O . ILE A 1 288 ? -5.099 -10.874 27.225 1.00 95.75 288 ILE A O 1
ATOM 2270 N N . ALA A 1 289 ? -2.891 -10.549 26.947 1.00 95.06 289 ALA A N 1
ATOM 2271 C CA . ALA A 1 289 ? -2.887 -9.210 27.524 1.00 95.06 289 ALA A CA 1
ATOM 2272 C C . ALA A 1 289 ? -3.668 -8.231 26.629 1.00 95.06 289 ALA A C 1
ATOM 2274 O O . ALA A 1 289 ? -3.752 -8.416 25.412 1.00 95.06 289 ALA A O 1
ATOM 2275 N N . VAL A 1 290 ? -4.228 -7.178 27.229 1.00 96.19 290 VAL A N 1
ATOM 2276 C CA . VAL A 1 290 ? -4.799 -6.074 26.451 1.00 96.19 290 VAL A CA 1
ATOM 2277 C C . VAL A 1 290 ? -3.645 -5.304 25.796 1.00 96.19 290 VAL A C 1
ATOM 2279 O O . VAL A 1 290 ? -2.706 -4.942 26.510 1.00 96.19 290 VAL A O 1
ATOM 2282 N N . PRO A 1 291 ? -3.662 -5.083 24.468 1.00 97.56 291 PRO A N 1
ATOM 2283 C CA . PRO A 1 291 ? -2.590 -4.366 23.788 1.00 97.56 291 PRO A CA 1
ATOM 2284 C C . PRO A 1 291 ? -2.498 -2.915 24.252 1.00 97.56 291 PRO A C 1
ATOM 2286 O O . PRO A 1 291 ? -3.484 -2.309 24.676 1.00 97.56 291 PRO A O 1
ATOM 2289 N N . GLN A 1 292 ? -1.306 -2.340 24.114 1.00 97.50 292 GLN A N 1
ATOM 2290 C CA . GLN A 1 292 ? -1.106 -0.913 24.338 1.00 97.50 292 GLN A CA 1
ATOM 2291 C C . GLN A 1 292 ? -1.853 -0.137 23.249 1.00 97.50 292 GLN A C 1
ATOM 2293 O O . GLN A 1 292 ? -1.714 -0.447 22.065 1.00 97.50 292 GLN A O 1
ATOM 2298 N N . LEU A 1 293 ? -2.653 0.859 23.627 1.00 98.19 293 LEU A N 1
ATOM 2299 C CA . LEU A 1 293 ? -3.331 1.711 22.653 1.00 98.19 293 LEU A CA 1
ATOM 2300 C C . LEU A 1 293 ? -2.577 3.031 22.502 1.00 98.19 293 LEU A C 1
ATOM 2302 O O . LEU A 1 293 ? -1.969 3.531 23.452 1.00 98.19 293 LEU A O 1
ATOM 2306 N N . GLY A 1 294 ? -2.629 3.606 21.305 1.00 97.94 294 GLY A N 1
ATOM 2307 C CA . GLY A 1 294 ? -2.029 4.905 21.036 1.00 97.94 294 GLY A CA 1
ATOM 2308 C C . GLY A 1 294 ? -2.815 5.730 20.029 1.00 97.94 294 GLY A C 1
ATOM 2309 O O . GLY A 1 294 ? -3.512 5.197 19.164 1.00 97.94 294 GLY A O 1
ATOM 2310 N N . VAL A 1 295 ? -2.680 7.049 20.140 1.00 98.12 295 VAL A N 1
ATOM 2311 C CA . VAL A 1 295 ? -3.327 8.019 19.255 1.00 98.12 295 VAL A CA 1
ATOM 2312 C C . VAL A 1 295 ? -2.288 8.916 18.582 1.00 98.12 295 VAL A C 1
ATOM 2314 O O . VAL A 1 295 ? -1.428 9.504 19.239 1.00 98.12 295 VAL A O 1
ATOM 2317 N N . LEU A 1 296 ? -2.359 9.025 17.254 1.00 97.88 296 LEU A N 1
ATOM 2318 C CA . LEU A 1 296 ? -1.579 9.979 16.465 1.00 97.88 296 LEU A CA 1
ATOM 2319 C C . LEU A 1 296 ? -2.315 11.316 16.371 1.00 97.88 296 LEU A C 1
ATOM 2321 O O . LEU A 1 296 ? -3.501 11.362 16.028 1.00 97.88 296 LEU A O 1
ATOM 2325 N N . ALA A 1 297 ? -1.592 12.417 16.575 1.00 95.75 297 ALA A N 1
ATOM 2326 C CA . ALA A 1 297 ? -2.128 13.777 16.497 1.00 95.75 297 ALA A CA 1
ATOM 2327 C C . ALA A 1 297 ? -2.270 14.288 15.044 1.00 95.75 297 ALA A C 1
ATOM 2329 O O . ALA A 1 297 ? -1.891 15.416 14.730 1.00 95.75 297 ALA A O 1
ATOM 2330 N N . ILE A 1 298 ? -2.803 13.448 14.153 1.00 94.56 298 ILE A N 1
ATOM 2331 C CA . ILE A 1 298 ? -3.028 13.746 12.733 1.00 94.56 298 ILE A CA 1
ATOM 2332 C C . ILE A 1 298 ? -4.506 13.588 12.367 1.00 94.56 298 ILE A C 1
ATOM 2334 O O . ILE A 1 298 ? -5.216 12.754 12.931 1.00 94.56 298 ILE A O 1
ATOM 2338 N N . ASP A 1 299 ? -4.946 14.364 11.381 1.00 92.00 299 ASP A N 1
ATOM 2339 C CA . ASP A 1 299 ? -6.348 14.397 10.933 1.00 92.00 299 ASP A CA 1
ATOM 2340 C C . ASP A 1 299 ? -6.622 13.433 9.766 1.00 92.00 299 ASP A C 1
ATOM 2342 O O . ASP A 1 299 ? -7.765 13.167 9.412 1.00 92.00 299 ASP A O 1
ATOM 2346 N N . THR A 1 300 ? -5.570 12.855 9.183 1.00 92.12 300 THR A N 1
ATOM 2347 C CA . THR A 1 300 ? -5.694 11.771 8.206 1.00 92.12 300 THR A CA 1
ATOM 2348 C C . THR A 1 300 ? -6.167 10.495 8.909 1.00 92.12 300 THR A C 1
ATOM 2350 O O . THR A 1 300 ? -5.508 10.081 9.869 1.00 92.12 300 THR A O 1
ATOM 2353 N N . PRO A 1 301 ? -7.261 9.846 8.471 1.00 93.88 301 PRO A N 1
ATOM 2354 C CA . PRO A 1 301 ? -7.788 8.670 9.148 1.00 93.88 301 PRO A CA 1
ATOM 2355 C C . PRO A 1 301 ? -6.848 7.478 8.954 1.00 93.88 301 PRO A C 1
ATOM 2357 O O . PRO A 1 301 ? -6.469 7.141 7.833 1.00 93.88 301 PRO A O 1
ATOM 2360 N N . LEU A 1 302 ? -6.451 6.838 10.049 1.00 95.50 302 LEU A N 1
ATOM 2361 C CA . LEU A 1 302 ? -5.772 5.551 10.011 1.00 95.50 302 LEU A CA 1
ATOM 2362 C C . LEU A 1 302 ? -6.001 4.787 11.311 1.00 95.50 302 LEU A C 1
ATOM 2364 O O . LEU A 1 302 ? -6.224 5.381 12.366 1.00 95.50 302 LEU A O 1
ATOM 2368 N N . ILE A 1 303 ? -5.920 3.468 11.205 1.00 97.62 303 ILE A N 1
ATOM 2369 C CA . ILE A 1 303 ? -5.798 2.527 12.311 1.00 97.62 303 ILE A CA 1
ATOM 2370 C C . ILE A 1 303 ? -4.915 1.370 11.832 1.00 97.62 303 ILE A C 1
ATOM 2372 O O . ILE A 1 303 ? -4.969 1.022 10.649 1.00 97.62 303 ILE A O 1
ATOM 2376 N N . PHE A 1 304 ? -4.049 0.855 12.703 1.00 97.94 304 PHE A N 1
ATOM 2377 C CA . PHE A 1 304 ? -3.236 -0.331 12.443 1.00 97.94 304 PHE A CA 1
ATOM 2378 C C . PHE A 1 304 ? -2.628 -0.927 13.722 1.00 97.94 304 PHE A C 1
ATOM 2380 O O . PHE A 1 304 ? -2.433 -0.242 14.730 1.00 97.94 304 PHE A O 1
ATOM 2387 N N . THR A 1 305 ? -2.239 -2.198 13.632 1.00 98.38 305 THR A N 1
ATOM 2388 C CA . THR A 1 305 ? -1.533 -2.952 14.677 1.00 98.38 305 THR A CA 1
ATOM 2389 C C . THR A 1 305 ? -0.073 -3.216 14.309 1.00 98.38 305 THR A C 1
ATOM 2391 O O . THR A 1 305 ? 0.219 -3.582 13.170 1.00 98.38 305 THR A O 1
ATOM 2394 N N . TYR A 1 306 ? 0.844 -3.101 15.275 1.00 98.25 306 TYR A N 1
ATOM 2395 C CA . TYR A 1 306 ? 2.252 -3.500 15.124 1.00 98.25 306 TYR A CA 1
ATOM 2396 C C . TYR A 1 306 ? 2.862 -4.072 16.412 1.00 98.25 306 TYR A C 1
ATOM 2398 O O . TYR A 1 306 ? 2.338 -3.888 17.513 1.00 98.25 306 TYR A O 1
ATOM 2406 N N . GLY A 1 307 ? 3.988 -4.771 16.263 1.00 96.75 307 GLY A N 1
ATOM 2407 C CA . GLY A 1 307 ? 4.797 -5.312 17.356 1.00 96.75 307 GLY A CA 1
ATOM 2408 C C . GLY A 1 307 ? 5.473 -6.640 17.000 1.00 96.75 307 GLY A C 1
ATOM 2409 O O . GLY A 1 307 ? 5.391 -7.109 15.868 1.00 96.75 307 GLY A O 1
ATOM 2410 N N . ASP A 1 308 ? 6.138 -7.240 17.985 1.00 95.38 308 ASP A N 1
ATOM 2411 C CA . ASP A 1 308 ? 6.933 -8.471 17.865 1.00 95.38 308 ASP A CA 1
ATOM 2412 C C . ASP A 1 308 ? 6.338 -9.665 18.641 1.00 95.38 308 ASP A C 1
ATOM 2414 O O . ASP A 1 308 ? 6.454 -10.807 18.201 1.00 95.38 308 ASP A O 1
ATOM 2418 N N . LEU A 1 309 ? 5.649 -9.417 19.764 1.00 96.44 309 LEU A N 1
ATOM 2419 C CA . LEU A 1 309 ? 4.891 -10.409 20.537 1.00 96.44 309 LEU A CA 1
ATOM 2420 C C . LEU A 1 309 ? 3.511 -9.863 20.927 1.00 96.44 309 LEU A C 1
ATOM 2422 O O . LEU A 1 309 ? 3.312 -8.657 21.038 1.00 96.44 309 LEU A O 1
ATOM 2426 N N . GLN A 1 310 ? 2.557 -10.744 21.245 1.00 95.31 310 GLN A N 1
ATOM 2427 C CA . GLN A 1 310 ? 1.219 -10.335 21.714 1.00 95.31 310 GLN A CA 1
ATOM 2428 C C . GLN A 1 310 ? 1.255 -9.420 22.953 1.00 95.31 310 GLN A C 1
ATOM 2430 O O . GLN A 1 310 ? 0.459 -8.493 23.057 1.00 95.31 310 GLN A O 1
ATOM 2435 N N . ARG A 1 311 ? 2.206 -9.637 23.875 1.00 94.44 311 ARG A N 1
ATOM 2436 C CA . ARG A 1 311 ? 2.395 -8.813 25.090 1.00 94.44 311 ARG A CA 1
ATOM 2437 C C . ARG A 1 311 ? 2.953 -7.405 24.825 1.00 94.44 311 ARG A C 1
ATOM 2439 O O . ARG A 1 311 ? 2.881 -6.551 25.698 1.00 94.44 311 ARG A O 1
ATOM 2446 N N . THR A 1 312 ? 3.547 -7.191 23.655 1.00 95.19 312 THR A N 1
ATOM 2447 C CA . THR A 1 312 ? 4.144 -5.928 23.187 1.00 95.19 312 THR A CA 1
ATOM 2448 C C . THR A 1 312 ? 3.370 -5.344 22.001 1.00 95.19 312 THR A C 1
ATOM 2450 O O . THR A 1 312 ? 3.777 -4.322 21.445 1.00 95.19 312 THR A O 1
ATOM 2453 N N . ALA A 1 313 ? 2.246 -5.958 21.624 1.00 97.50 313 ALA A N 1
ATOM 2454 C CA . ALA A 1 313 ? 1.394 -5.493 20.546 1.00 97.50 313 ALA A CA 1
ATOM 2455 C C . ALA A 1 313 ? 0.780 -4.129 20.880 1.00 97.50 313 ALA A C 1
ATOM 2457 O O . ALA A 1 313 ? 0.339 -3.871 22.007 1.00 97.50 313 ALA A O 1
ATOM 2458 N N . ARG A 1 314 ? 0.747 -3.265 19.868 1.00 98.06 314 ARG A N 1
ATOM 2459 C CA . ARG A 1 314 ? 0.195 -1.915 19.934 1.00 98.06 314 ARG A CA 1
ATOM 2460 C C . ARG A 1 314 ? -0.868 -1.745 18.864 1.00 98.06 314 ARG A C 1
ATOM 2462 O O . ARG A 1 314 ? -0.614 -2.088 17.711 1.00 98.06 314 ARG A O 1
ATOM 2469 N N . ILE A 1 315 ? -2.019 -1.191 19.237 1.00 98.50 315 ILE A N 1
ATOM 2470 C CA . ILE A 1 315 ? -3.048 -0.738 18.292 1.00 98.50 315 ILE A CA 1
ATOM 2471 C C . ILE A 1 315 ? -3.015 0.787 18.286 1.00 98.50 315 ILE A C 1
ATOM 2473 O O . ILE A 1 315 ? -3.280 1.426 19.306 1.00 98.50 315 ILE A O 1
ATOM 2477 N N . VAL A 1 316 ? -2.683 1.374 17.139 1.00 98.25 316 VAL A N 1
ATOM 2478 C CA . VAL A 1 316 ? -2.576 2.824 16.976 1.00 98.25 316 VAL A CA 1
ATOM 2479 C C . VAL A 1 316 ? -3.596 3.308 15.960 1.00 98.25 316 VAL A C 1
ATOM 2481 O O . VAL A 1 316 ? -3.708 2.756 14.869 1.00 98.25 316 VAL A O 1
ATOM 2484 N N . LEU A 1 317 ? -4.316 4.370 16.314 1.00 97.56 317 LEU A N 1
ATOM 2485 C CA . LEU A 1 317 ? -5.225 5.089 15.423 1.00 97.56 317 LEU A CA 1
ATOM 2486 C C . LEU A 1 317 ? -4.909 6.587 15.381 1.00 97.56 317 LEU A C 1
ATOM 2488 O O . LEU A 1 317 ? -4.070 7.082 16.132 1.00 97.56 317 LEU A O 1
ATOM 2492 N N . SER A 1 318 ? -5.555 7.330 14.487 1.00 97.38 318 SER A N 1
ATOM 2493 C CA . SER A 1 318 ? -5.424 8.785 14.420 1.00 97.38 318 SER A CA 1
ATOM 2494 C C . SER A 1 318 ? -6.607 9.520 15.041 1.00 97.38 318 SER A C 1
ATOM 2496 O O . SER A 1 318 ? -7.746 9.050 15.021 1.00 97.38 318 SER A O 1
ATOM 2498 N N . ARG A 1 319 ? -6.344 10.737 15.532 1.00 95.56 319 ARG A N 1
ATOM 2499 C CA . ARG A 1 319 ? -7.380 11.683 15.972 1.00 95.56 319 ARG A CA 1
ATOM 2500 C C . ARG A 1 319 ? -8.439 11.914 14.890 1.00 95.56 319 ARG A C 1
ATOM 2502 O O . ARG A 1 319 ? -9.622 11.962 15.204 1.00 95.56 319 ARG A O 1
ATOM 2509 N N . GLY A 1 320 ? -8.022 12.021 13.626 1.00 91.88 320 GLY A N 1
ATOM 2510 C CA . GLY A 1 320 ? -8.936 12.178 12.493 1.00 91.88 320 GLY A CA 1
ATOM 2511 C C . GLY A 1 320 ? -9.914 11.017 12.310 1.00 91.88 320 GLY A C 1
ATOM 2512 O O . GLY A 1 320 ? -11.038 11.249 11.878 1.00 91.88 320 GLY A O 1
ATOM 2513 N N . LEU A 1 321 ? -9.520 9.789 12.668 1.00 94.50 321 LEU A N 1
ATOM 2514 C CA . LEU A 1 321 ? -10.402 8.620 12.646 1.00 94.50 321 LEU A CA 1
ATOM 2515 C C . LEU A 1 321 ? -11.358 8.613 13.852 1.00 94.50 321 LEU A C 1
ATOM 2517 O O . LEU A 1 321 ? -12.560 8.440 13.666 1.00 94.50 321 LEU A O 1
ATOM 2521 N N . LEU A 1 322 ? -10.850 8.873 15.066 1.00 94.19 322 LEU A N 1
ATOM 2522 C CA . LEU A 1 322 ? -11.671 8.974 16.287 1.00 94.19 322 LEU A CA 1
ATOM 2523 C C . LEU A 1 322 ? -12.766 10.044 16.200 1.00 94.19 322 LEU A C 1
ATOM 2525 O O . LEU A 1 322 ? -13.841 9.863 16.755 1.00 94.19 322 LEU A O 1
ATOM 2529 N N . ALA A 1 323 ? -12.486 11.168 15.538 1.00 91.19 323 ALA A N 1
ATOM 2530 C CA . ALA A 1 323 ? -13.404 12.303 15.470 1.00 91.19 323 ALA A CA 1
ATOM 2531 C C . ALA A 1 323 ? -14.551 12.136 14.454 1.00 91.19 323 ALA A C 1
ATOM 2533 O O . ALA A 1 323 ? -15.392 13.028 14.365 1.00 91.19 323 ALA A O 1
ATOM 2534 N N . GLN A 1 324 ? -14.554 11.066 13.648 1.00 91.25 324 GLN A N 1
ATOM 2535 C CA . GLN A 1 324 ? -15.473 10.911 12.509 1.00 91.25 324 GLN A CA 1
ATOM 2536 C C . GLN A 1 324 ? -16.228 9.575 12.466 1.00 91.25 324 GLN A C 1
ATOM 2538 O O . GLN A 1 324 ? -17.270 9.521 11.821 1.00 91.25 324 GLN A O 1
ATOM 2543 N N . LEU A 1 325 ? -15.740 8.520 13.129 1.00 92.50 325 LEU A N 1
ATOM 2544 C CA . LEU A 1 325 ? -16.427 7.223 13.194 1.00 92.50 325 LEU A CA 1
ATOM 2545 C C . LEU A 1 325 ? -17.290 7.093 14.456 1.00 92.50 325 LEU A C 1
ATOM 2547 O O . LEU A 1 325 ? -16.903 7.554 15.530 1.00 92.50 325 LEU A O 1
ATOM 2551 N N . GLY A 1 326 ? -18.435 6.417 14.331 1.00 92.06 326 GLY A N 1
ATOM 2552 C CA . GLY A 1 326 ? -19.346 6.127 15.441 1.00 92.06 326 GLY A CA 1
ATOM 2553 C C . GLY A 1 326 ? -18.870 5.013 16.387 1.00 92.06 326 GLY A C 1
ATOM 2554 O O . GLY A 1 326 ? -17.871 4.329 16.144 1.00 92.06 326 GLY A O 1
ATOM 2555 N N . GLU A 1 327 ? -19.610 4.806 17.489 1.00 92.62 327 GLU A N 1
ATOM 2556 C CA . GLU A 1 327 ? -19.280 3.801 18.518 1.00 92.62 327 GLU A CA 1
ATOM 2557 C C . GLU A 1 327 ? -19.124 2.394 17.917 1.00 92.62 327 GLU A C 1
ATOM 2559 O O . GLU A 1 327 ? -18.159 1.695 18.244 1.00 92.62 327 GLU A O 1
ATOM 2564 N N . ALA A 1 328 ? -20.062 1.991 17.051 1.00 92.25 328 ALA A N 1
ATOM 2565 C CA . ALA A 1 328 ? -20.136 0.652 16.470 1.00 92.25 328 ALA A CA 1
ATOM 2566 C C . ALA A 1 328 ? -19.053 0.424 15.403 1.00 92.25 328 ALA A C 1
ATOM 2568 O O . ALA A 1 328 ? -18.486 -0.667 15.308 1.00 92.25 328 ALA A O 1
ATOM 2569 N N . GLU A 1 329 ? -18.736 1.459 14.630 1.00 94.88 329 GLU A N 1
ATOM 2570 C CA . GLU A 1 329 ? -17.699 1.457 13.606 1.00 94.88 329 GLU A CA 1
ATOM 2571 C C . GLU A 1 329 ? -16.308 1.356 14.251 1.00 94.88 329 GLU A C 1
ATOM 2573 O O . GLU A 1 329 ? -15.506 0.497 13.874 1.00 94.88 329 GLU A O 1
ATOM 2578 N N . LEU A 1 330 ? -16.048 2.150 15.300 1.00 96.38 330 LEU A N 1
ATOM 2579 C CA . LEU A 1 330 ? -14.832 2.046 16.116 1.00 96.38 330 LEU A CA 1
ATOM 2580 C C . LEU A 1 330 ? -14.705 0.662 16.767 1.00 96.38 330 LEU A C 1
ATOM 2582 O O . LEU A 1 330 ? -13.636 0.051 16.714 1.00 96.38 330 LEU A O 1
ATOM 2586 N N . ALA A 1 331 ? -15.791 0.136 17.339 1.00 96.56 331 ALA A N 1
ATOM 2587 C CA . ALA A 1 331 ? -15.819 -1.196 17.938 1.00 96.56 331 ALA A CA 1
ATOM 2588 C C . ALA A 1 331 ? -15.495 -2.308 16.927 1.00 96.56 331 ALA A C 1
ATOM 2590 O O . ALA A 1 331 ? -14.746 -3.236 17.248 1.00 96.56 331 ALA A O 1
ATOM 2591 N N . ALA A 1 332 ? -16.006 -2.200 15.699 1.00 96.31 332 ALA A N 1
ATOM 2592 C CA . ALA A 1 332 ? -15.714 -3.134 14.620 1.00 96.31 332 ALA A CA 1
ATOM 2593 C C . ALA A 1 332 ? -14.250 -3.071 14.157 1.00 96.31 332 ALA A C 1
ATOM 2595 O O . ALA A 1 332 ? -13.623 -4.121 13.991 1.00 96.31 332 ALA A O 1
ATOM 2596 N N . LEU A 1 333 ? -13.678 -1.870 14.006 1.00 97.38 333 LEU A N 1
ATOM 2597 C CA . LEU A 1 333 ? -12.268 -1.708 13.639 1.00 97.38 333 LEU A CA 1
ATOM 2598 C C . LEU A 1 333 ? -11.328 -2.229 14.735 1.00 97.38 333 LEU A C 1
ATOM 2600 O O . LEU A 1 333 ? -10.426 -3.008 14.435 1.00 97.38 333 LEU A O 1
ATOM 2604 N N . TYR A 1 334 ? -11.571 -1.900 16.009 1.00 98.00 334 TYR A N 1
ATOM 2605 C CA . TYR A 1 334 ? -10.782 -2.440 17.125 1.00 98.00 334 TYR A CA 1
ATOM 2606 C C . TYR A 1 334 ? -10.867 -3.969 17.231 1.00 98.00 334 TYR A C 1
ATOM 2608 O O . TYR A 1 334 ? -9.866 -4.620 17.538 1.00 98.00 334 TYR A O 1
ATOM 2616 N N . ALA A 1 335 ? -12.029 -4.564 16.943 1.00 97.62 335 ALA A N 1
ATOM 2617 C CA . ALA A 1 335 ? -12.174 -6.015 16.881 1.00 97.62 335 ALA A CA 1
ATOM 2618 C C . ALA A 1 335 ? -11.378 -6.634 15.712 1.00 97.62 335 ALA A C 1
ATOM 2620 O O . ALA A 1 335 ? -10.805 -7.713 15.870 1.00 97.62 335 ALA A O 1
ATOM 2621 N N . GLY A 1 336 ? -11.300 -5.947 14.567 1.00 97.25 336 GLY A N 1
ATOM 2622 C CA . GLY A 1 336 ? -10.479 -6.348 13.420 1.00 97.25 336 GLY A CA 1
ATOM 2623 C C . GLY A 1 336 ? -8.975 -6.256 13.688 1.00 97.25 336 GLY A C 1
ATOM 2624 O O . GLY A 1 336 ? -8.233 -7.185 13.369 1.00 97.25 336 GLY A O 1
ATOM 2625 N N . GLU A 1 337 ? -8.522 -5.192 14.347 1.00 98.19 337 GLU A N 1
ATOM 2626 C CA . GLU A 1 337 ? -7.124 -5.039 14.764 1.00 98.19 337 GLU A CA 1
ATOM 2627 C C . GLU A 1 337 ? -6.716 -6.077 15.821 1.00 98.19 337 GLU A C 1
ATOM 2629 O O . GLU A 1 337 ? -5.666 -6.713 15.705 1.00 98.19 337 GLU A O 1
ATOM 2634 N N . LEU A 1 338 ? -7.589 -6.358 16.798 1.00 98.19 338 LEU A N 1
ATOM 2635 C CA . LEU A 1 338 ? -7.368 -7.436 17.766 1.00 98.19 338 LEU A CA 1
ATOM 2636 C C . LEU A 1 338 ? -7.200 -8.805 17.081 1.00 98.19 338 LEU A C 1
ATOM 2638 O O . LEU A 1 338 ? -6.415 -9.631 17.551 1.00 98.19 338 LEU A O 1
ATOM 2642 N N . ALA A 1 339 ? -7.888 -9.052 15.962 1.00 97.38 339 ALA A N 1
ATOM 2643 C CA . ALA A 1 339 ? -7.742 -10.293 15.205 1.00 97.38 339 ALA A CA 1
ATOM 2644 C C . ALA A 1 339 ? -6.299 -10.522 14.732 1.00 97.38 339 ALA A C 1
ATOM 2646 O O . ALA A 1 339 ? -5.803 -11.646 14.813 1.00 97.38 339 ALA A O 1
ATOM 2647 N N . HIS A 1 340 ? -5.611 -9.462 14.294 1.00 97.75 340 HIS A N 1
ATOM 2648 C CA . HIS A 1 340 ? -4.221 -9.544 13.848 1.00 97.75 340 HIS A CA 1
ATOM 2649 C C . HIS A 1 340 ? -3.292 -9.996 14.979 1.00 97.75 340 HIS A C 1
ATOM 2651 O O . HIS A 1 340 ? -2.413 -10.828 14.756 1.00 97.75 340 HIS A O 1
ATOM 2657 N N . ILE A 1 341 ? -3.545 -9.533 16.210 1.00 98.00 341 ILE A N 1
ATOM 2658 C CA . ILE A 1 341 ? -2.833 -9.957 17.426 1.00 98.00 341 ILE A CA 1
ATOM 2659 C C . ILE A 1 341 ? -3.134 -11.423 17.754 1.00 98.00 341 ILE A C 1
ATOM 2661 O O . ILE A 1 341 ? -2.221 -12.200 18.035 1.00 98.00 341 ILE A O 1
ATOM 2665 N N . VAL A 1 342 ? -4.408 -11.824 17.701 1.00 96.56 342 VAL A N 1
ATOM 2666 C CA . VAL A 1 342 ? -4.848 -13.199 17.995 1.00 96.56 342 VAL A CA 1
ATOM 2667 C C . VAL A 1 342 ? -4.252 -14.208 17.010 1.00 96.56 342 VAL A C 1
ATOM 2669 O O . VAL A 1 342 ? -3.830 -15.283 17.431 1.00 96.56 342 VAL A O 1
ATOM 2672 N N . TYR A 1 343 ? -4.178 -13.863 15.723 1.00 96.44 343 TYR A N 1
ATOM 2673 C CA . TYR A 1 343 ? -3.643 -14.731 14.672 1.00 96.44 343 TYR A CA 1
ATOM 2674 C C . TYR A 1 343 ? -2.141 -14.557 14.403 1.00 96.44 343 TYR A C 1
ATOM 2676 O O . TYR A 1 343 ? -1.631 -15.192 13.484 1.00 96.44 343 TYR A O 1
ATOM 2684 N N . TRP A 1 344 ? -1.432 -13.723 15.175 1.00 96.56 344 TRP A N 1
ATOM 2685 C CA . TRP A 1 344 ? 0.006 -13.427 15.030 1.00 96.56 344 TRP A CA 1
ATOM 2686 C C . TRP A 1 344 ? 0.448 -12.833 13.676 1.00 96.56 344 TRP A C 1
ATOM 2688 O O . TRP A 1 344 ? 1.637 -12.581 13.476 1.00 96.56 344 TRP A O 1
ATOM 2698 N N . ASP A 1 345 ? -0.478 -12.520 12.762 1.00 96.94 345 ASP A N 1
ATOM 2699 C CA . ASP A 1 345 ? -0.138 -12.033 11.418 1.00 96.94 345 ASP A CA 1
ATOM 2700 C C . ASP A 1 345 ? 0.560 -10.659 11.428 1.00 96.94 345 ASP A C 1
ATOM 2702 O O . ASP A 1 345 ? 1.330 -10.347 10.518 1.00 96.94 345 ASP A O 1
ATOM 2706 N N . PHE A 1 346 ? 0.363 -9.872 12.490 1.00 97.56 346 PHE A N 1
ATOM 2707 C CA . PHE A 1 346 ? 0.987 -8.561 12.662 1.00 97.56 346 PHE A CA 1
ATOM 2708 C C . PHE A 1 346 ? 2.515 -8.624 12.797 1.00 97.56 346 PHE A C 1
ATOM 2710 O O . PHE A 1 346 ? 3.181 -7.653 12.447 1.00 97.56 346 PHE A O 1
ATOM 2717 N N . VAL A 1 347 ? 3.089 -9.740 13.259 1.00 97.44 347 VAL A N 1
ATOM 2718 C CA . VAL A 1 347 ? 4.535 -9.875 13.511 1.00 97.44 347 VAL A CA 1
ATOM 2719 C C . VAL A 1 347 ? 5.355 -9.879 12.210 1.00 97.44 347 VAL A C 1
ATOM 2721 O O . VAL A 1 347 ? 6.155 -8.958 12.016 1.00 97.44 347 VAL A O 1
ATOM 2724 N N . PRO A 1 348 ? 5.154 -10.809 11.248 1.00 97.38 348 PRO A N 1
ATOM 2725 C CA . PRO A 1 348 ? 5.856 -10.746 9.962 1.00 97.38 348 PRO A CA 1
ATOM 2726 C C . PRO A 1 348 ? 5.531 -9.461 9.185 1.00 97.38 348 PRO A C 1
ATOM 2728 O O . PRO A 1 348 ? 6.401 -8.920 8.502 1.00 97.38 348 PRO A O 1
ATOM 2731 N N . MET A 1 349 ? 4.314 -8.923 9.326 1.00 97.88 349 MET A N 1
ATOM 2732 C CA . MET A 1 349 ? 3.931 -7.653 8.704 1.00 97.88 349 MET A CA 1
ATOM 2733 C C . MET A 1 349 ? 4.674 -6.447 9.304 1.00 97.88 349 MET A C 1
ATOM 2735 O O . MET A 1 349 ? 5.075 -5.555 8.555 1.00 97.88 349 MET A O 1
ATOM 2739 N N . THR A 1 350 ? 4.922 -6.443 10.619 1.00 97.94 350 THR A N 1
ATOM 2740 C CA . THR A 1 350 ? 5.730 -5.427 11.313 1.00 97.94 350 THR A CA 1
ATOM 2741 C C . THR A 1 350 ? 7.162 -5.430 10.787 1.00 97.94 350 THR A C 1
ATOM 2743 O O . THR A 1 350 ? 7.680 -4.365 10.456 1.00 97.94 350 THR A O 1
ATOM 2746 N N . LEU A 1 351 ? 7.783 -6.605 10.615 1.00 97.06 351 LEU A N 1
ATOM 2747 C CA . LEU A 1 351 ? 9.128 -6.708 10.036 1.00 97.06 351 LEU A CA 1
ATOM 2748 C C . LEU A 1 351 ? 9.184 -6.182 8.597 1.00 97.06 351 LEU A C 1
ATOM 2750 O O . LEU A 1 351 ? 10.070 -5.390 8.280 1.00 97.06 351 LEU A O 1
ATOM 2754 N N . VAL A 1 352 ? 8.243 -6.583 7.732 1.00 98.19 352 VAL A N 1
ATOM 2755 C CA . VAL A 1 352 ? 8.207 -6.122 6.330 1.00 98.19 352 VAL A CA 1
ATOM 2756 C C . VAL A 1 352 ? 8.048 -4.603 6.255 1.00 98.19 352 VAL A C 1
ATOM 2758 O O . VAL A 1 352 ? 8.781 -3.955 5.505 1.00 98.19 352 VAL A O 1
ATOM 2761 N N . VAL A 1 353 ? 7.138 -4.016 7.042 1.00 97.62 353 VAL A N 1
ATOM 2762 C CA . VAL A 1 353 ? 6.974 -2.554 7.082 1.00 97.62 353 VAL A CA 1
ATOM 2763 C C . VAL A 1 353 ? 8.217 -1.877 7.637 1.00 97.62 353 VAL A C 1
ATOM 2765 O O . VAL A 1 353 ? 8.691 -0.934 7.016 1.00 97.62 353 VAL A O 1
ATOM 2768 N N . LEU A 1 354 ? 8.798 -2.359 8.736 1.00 96.69 354 LEU A N 1
ATOM 2769 C CA . LEU A 1 354 ? 9.977 -1.742 9.345 1.00 96.69 354 LEU A CA 1
ATOM 2770 C C . LEU A 1 354 ? 11.195 -1.756 8.406 1.00 96.69 354 LEU A C 1
ATOM 2772 O O . LEU A 1 354 ? 11.872 -0.740 8.254 1.00 96.69 354 LEU A O 1
ATOM 2776 N N . VAL A 1 355 ? 11.426 -2.872 7.711 1.00 97.38 355 VAL A N 1
ATOM 2777 C CA . VAL A 1 355 ? 12.472 -3.005 6.685 1.00 97.38 355 VAL A CA 1
ATOM 2778 C C . VAL A 1 355 ? 12.220 -2.063 5.501 1.00 97.38 355 VAL A C 1
ATOM 2780 O O . VAL A 1 355 ? 13.144 -1.383 5.058 1.00 97.38 355 VAL A O 1
ATOM 2783 N N . ALA A 1 356 ? 10.981 -1.967 5.005 1.00 97.62 356 ALA A N 1
ATOM 2784 C CA . ALA A 1 356 ? 10.622 -1.055 3.914 1.00 97.62 356 ALA A CA 1
ATOM 2785 C C . ALA A 1 356 ? 10.599 0.432 4.341 1.00 97.62 356 ALA A C 1
ATOM 2787 O O . ALA A 1 356 ? 10.805 1.322 3.511 1.00 97.62 356 ALA A O 1
ATOM 2788 N N . GLN A 1 357 ? 10.403 0.719 5.631 1.00 96.75 357 GLN A N 1
ATOM 2789 C CA . GLN A 1 357 ? 10.383 2.070 6.191 1.00 96.75 357 GLN A CA 1
ATOM 2790 C C . GLN A 1 357 ? 11.773 2.722 6.163 1.00 96.75 357 GLN A C 1
ATOM 2792 O O . GLN A 1 357 ? 11.853 3.939 6.002 1.00 96.75 357 GLN A O 1
ATOM 2797 N N . ILE A 1 358 ? 12.860 1.943 6.250 1.00 95.69 358 ILE A N 1
ATOM 2798 C CA . ILE A 1 358 ? 14.245 2.446 6.173 1.00 95.69 358 ILE A CA 1
ATOM 2799 C C . ILE A 1 358 ? 14.496 3.212 4.857 1.00 95.69 358 ILE A C 1
ATOM 2801 O O . ILE A 1 358 ? 14.757 4.417 4.918 1.00 95.69 358 ILE A O 1
ATOM 2805 N N . PRO A 1 359 ? 14.381 2.603 3.656 1.00 97.38 359 PRO A N 1
ATOM 2806 C CA . PRO A 1 359 ? 14.587 3.330 2.407 1.00 97.38 359 PRO A CA 1
ATOM 2807 C C . PRO A 1 359 ? 13.498 4.382 2.156 1.00 97.38 359 PRO A C 1
ATOM 2809 O O . PRO A 1 359 ? 13.797 5.422 1.576 1.00 97.38 359 PRO A O 1
ATOM 2812 N N . TYR A 1 360 ? 12.265 4.192 2.638 1.00 97.31 360 TYR A N 1
ATOM 2813 C CA . TYR A 1 360 ? 11.231 5.226 2.536 1.00 97.31 360 TYR A CA 1
ATOM 2814 C C . TYR A 1 360 ? 11.582 6.491 3.340 1.00 97.31 360 TYR A C 1
ATOM 2816 O O . TYR A 1 360 ? 11.385 7.610 2.865 1.00 97.31 360 TYR A O 1
ATOM 2824 N N . TRP A 1 361 ? 12.154 6.339 4.537 1.00 95.75 361 TRP A N 1
ATOM 2825 C CA . TRP A 1 361 ? 12.641 7.460 5.339 1.00 95.75 361 TRP A CA 1
ATOM 2826 C C . TRP A 1 361 ? 13.838 8.151 4.678 1.00 95.75 361 TRP A C 1
ATOM 2828 O O . TRP A 1 361 ? 13.843 9.379 4.588 1.00 95.75 361 TRP A O 1
ATOM 2838 N N . VAL A 1 362 ? 14.795 7.386 4.133 1.00 97.06 362 VAL A N 1
ATOM 2839 C CA . VAL A 1 362 ? 15.914 7.941 3.347 1.00 97.06 362 VAL A CA 1
ATOM 2840 C C . VAL A 1 362 ? 15.391 8.758 2.161 1.00 97.06 362 VAL A C 1
ATOM 2842 O O . VAL A 1 362 ? 15.815 9.898 1.990 1.00 97.06 362 VAL A O 1
ATOM 2845 N N . TYR A 1 363 ? 14.412 8.241 1.408 1.00 96.50 363 TYR A N 1
ATOM 2846 C CA . TYR A 1 363 ? 13.729 8.981 0.337 1.00 96.50 363 TYR A CA 1
ATOM 2847 C C . TYR A 1 363 ? 13.168 10.323 0.837 1.00 96.50 363 TYR A C 1
ATOM 2849 O O . TYR A 1 363 ? 13.471 11.359 0.250 1.00 96.50 363 TYR A O 1
ATOM 2857 N N . TRP A 1 364 ? 12.417 10.348 1.944 1.00 94.81 364 TRP A N 1
ATOM 2858 C CA . TRP A 1 364 ? 11.825 11.589 2.464 1.00 94.81 364 TRP A CA 1
ATOM 2859 C C . TRP A 1 364 ? 12.846 12.614 2.975 1.00 94.81 364 TRP A C 1
ATOM 2861 O O . TRP A 1 364 ? 12.650 13.818 2.761 1.00 94.81 364 TRP A O 1
ATOM 2871 N N . GLN A 1 365 ? 13.910 12.162 3.648 1.00 95.88 365 GLN A N 1
ATOM 2872 C CA . GLN A 1 365 ? 14.966 13.046 4.152 1.00 95.88 365 GLN A CA 1
ATOM 2873 C C . GLN A 1 365 ? 15.804 13.608 3.009 1.00 95.88 365 GLN A C 1
ATOM 2875 O O . GLN A 1 365 ? 15.924 14.826 2.884 1.00 95.88 365 GLN A O 1
ATOM 2880 N N . VAL A 1 366 ? 16.321 12.740 2.135 1.00 96.62 366 VAL A N 1
ATOM 2881 C CA . VAL A 1 366 ? 17.189 13.140 1.024 1.00 96.62 366 VAL A CA 1
ATOM 2882 C C . VAL A 1 366 ? 16.431 14.020 0.031 1.00 96.62 366 VAL A C 1
ATOM 2884 O O . VAL A 1 366 ? 16.964 15.050 -0.380 1.00 96.62 366 VAL A O 1
ATOM 2887 N N . ALA A 1 367 ? 15.164 13.716 -0.269 1.00 94.12 367 ALA A N 1
ATOM 2888 C CA . ALA A 1 367 ? 14.326 14.591 -1.085 1.00 94.12 367 ALA A CA 1
ATOM 2889 C C . ALA A 1 367 ? 14.154 15.967 -0.428 1.00 94.12 367 ALA A C 1
ATOM 2891 O O . ALA A 1 367 ? 14.382 16.995 -1.059 1.00 94.12 367 ALA A O 1
ATOM 2892 N N . GLY A 1 368 ? 13.845 15.989 0.873 1.00 94.25 368 GLY A N 1
ATOM 2893 C CA . GLY A 1 368 ? 13.710 17.224 1.644 1.00 94.25 368 GLY A CA 1
ATOM 2894 C C . GLY A 1 368 ? 15.013 18.012 1.831 1.00 94.25 368 GLY A C 1
ATOM 2895 O O . GLY A 1 368 ? 14.941 19.197 2.151 1.00 94.25 368 GLY A O 1
ATOM 2896 N N . TRP A 1 369 ? 16.192 17.403 1.680 1.00 94.75 369 TRP A N 1
ATOM 2897 C CA . TRP A 1 369 ? 17.477 18.110 1.608 1.00 94.75 369 TRP A CA 1
ATOM 2898 C C . TRP A 1 369 ? 17.737 18.645 0.200 1.00 94.75 369 TRP A C 1
ATOM 2900 O O . TRP A 1 369 ? 18.095 19.810 0.059 1.00 94.75 369 TRP A O 1
ATOM 2910 N N . GLY A 1 370 ? 17.489 17.841 -0.836 1.00 92.69 370 GLY A N 1
ATOM 2911 C CA . GLY A 1 370 ? 17.634 18.257 -2.231 1.00 92.69 370 GLY A CA 1
ATOM 2912 C C . GLY A 1 370 ? 16.705 19.411 -2.618 1.00 92.69 370 GLY A C 1
ATOM 2913 O O . GLY A 1 370 ? 17.137 20.323 -3.314 1.00 92.69 370 GLY A O 1
ATOM 2914 N N . ASP A 1 371 ? 15.471 19.435 -2.108 1.00 90.81 371 ASP A N 1
ATOM 2915 C CA . ASP A 1 371 ? 14.521 20.540 -2.315 1.00 90.81 371 ASP A CA 1
ATOM 2916 C C . ASP A 1 371 ? 14.969 21.854 -1.641 1.00 90.81 371 ASP A C 1
ATOM 2918 O O . ASP A 1 371 ? 14.525 22.931 -2.032 1.00 90.81 371 ASP A O 1
ATOM 2922 N N . ARG A 1 372 ? 15.874 21.783 -0.652 1.00 93.06 372 ARG A N 1
ATOM 2923 C CA . ARG A 1 372 ? 16.522 22.944 -0.010 1.00 93.06 372 ARG A CA 1
ATOM 2924 C C . ARG A 1 372 ? 17.905 23.268 -0.595 1.00 93.06 372 ARG A C 1
ATOM 2926 O O . ARG A 1 372 ? 18.477 24.301 -0.255 1.00 93.06 372 ARG A O 1
ATOM 2933 N N . ALA A 1 373 ? 18.457 22.412 -1.454 1.00 91.94 373 ALA A N 1
ATOM 2934 C CA . ALA A 1 373 ? 19.790 22.584 -2.016 1.00 91.94 373 ALA A CA 1
ATOM 2935 C C . ALA A 1 373 ? 19.774 23.560 -3.203 1.00 91.94 373 ALA A C 1
ATOM 2937 O O . ALA A 1 373 ? 19.166 23.295 -4.239 1.00 91.94 373 ALA A O 1
ATOM 2938 N N . GLN A 1 374 ? 20.511 24.666 -3.076 1.00 90.19 374 GLN A N 1
ATOM 2939 C CA . GLN A 1 374 ? 20.720 25.625 -4.169 1.00 90.19 374 GLN A CA 1
ATOM 2940 C C . GLN A 1 374 ? 21.690 25.089 -5.239 1.00 90.19 374 GLN A C 1
ATOM 2942 O O . GLN A 1 374 ? 21.562 25.407 -6.418 1.00 90.19 374 GLN A O 1
ATOM 2947 N N . ASN A 1 375 ? 22.654 24.250 -4.843 1.00 92.00 375 ASN A N 1
ATOM 2948 C CA . ASN A 1 375 ? 23.622 23.653 -5.761 1.00 92.00 375 ASN A CA 1
ATOM 2949 C C . ASN A 1 375 ? 22.957 22.564 -6.628 1.00 92.00 375 ASN A C 1
ATOM 2951 O O . ASN A 1 375 ? 22.463 21.557 -6.112 1.00 92.00 375 ASN A O 1
ATOM 2955 N N . VAL A 1 376 ? 23.000 22.745 -7.953 1.00 87.69 376 VAL A N 1
ATOM 2956 C CA . VAL A 1 376 ? 22.393 21.840 -8.945 1.00 87.69 376 VAL A CA 1
ATOM 2957 C C . VAL A 1 376 ? 22.944 20.413 -8.855 1.00 87.69 376 VAL A C 1
ATOM 2959 O O . VAL A 1 376 ? 22.171 19.465 -8.970 1.00 87.69 376 VAL A O 1
ATOM 2962 N N . ILE A 1 377 ? 24.241 20.228 -8.596 1.00 89.31 377 ILE A N 1
ATOM 2963 C CA . ILE A 1 377 ? 24.867 18.900 -8.474 1.00 89.31 377 ILE A CA 1
ATOM 2964 C C . ILE A 1 377 ? 24.367 18.198 -7.206 1.00 89.31 377 ILE A C 1
ATOM 2966 O O . ILE A 1 377 ? 23.964 17.038 -7.257 1.00 89.31 377 ILE A O 1
ATOM 2970 N N . LEU A 1 378 ? 24.300 18.905 -6.074 1.00 90.56 378 LEU A N 1
ATOM 2971 C CA . LEU A 1 378 ? 23.788 18.323 -4.829 1.00 90.56 378 LEU A CA 1
ATOM 2972 C C . LEU A 1 378 ? 22.300 17.953 -4.954 1.00 90.56 378 LEU A C 1
ATOM 2974 O O . LEU A 1 378 ? 21.889 16.868 -4.540 1.00 90.56 378 LEU A O 1
ATOM 2978 N N . ARG A 1 379 ? 21.508 18.813 -5.607 1.00 89.56 379 ARG A N 1
ATOM 2979 C CA . ARG A 1 379 ? 20.104 18.548 -5.947 1.00 89.56 379 ARG A CA 1
ATOM 2980 C C . ARG A 1 379 ? 19.957 17.334 -6.878 1.00 89.56 379 ARG A C 1
ATOM 2982 O O . ARG A 1 379 ? 19.053 16.528 -6.676 1.00 89.56 379 ARG A O 1
ATOM 2989 N N . SER A 1 380 ? 20.874 17.162 -7.835 1.00 87.44 380 SER A N 1
ATOM 2990 C CA . SER A 1 380 ? 20.973 15.990 -8.725 1.00 87.44 380 SER A CA 1
ATOM 2991 C C . SER A 1 380 ? 21.209 14.686 -7.972 1.00 87.44 380 SER A C 1
ATOM 2993 O O . SER A 1 380 ? 20.486 13.709 -8.168 1.00 87.44 380 SER A O 1
ATOM 2995 N N . ILE A 1 381 ? 22.195 14.676 -7.075 1.00 90.56 381 ILE A N 1
ATOM 2996 C CA . ILE A 1 381 ? 22.534 13.504 -6.259 1.00 90.56 381 ILE A CA 1
ATOM 2997 C C . ILE A 1 381 ? 21.361 13.150 -5.340 1.00 90.56 381 ILE A C 1
ATOM 2999 O O . ILE A 1 381 ? 20.965 11.984 -5.261 1.00 90.56 381 ILE A O 1
ATOM 3003 N N . ALA A 1 382 ? 20.756 14.154 -4.697 1.00 92.62 382 ALA A N 1
ATOM 3004 C CA . ALA A 1 382 ? 19.593 13.967 -3.840 1.00 92.62 382 ALA A CA 1
ATOM 3005 C C . ALA A 1 382 ? 18.397 13.386 -4.610 1.00 92.62 382 ALA A C 1
ATOM 3007 O O . ALA A 1 382 ? 17.744 12.460 -4.129 1.00 92.62 382 ALA A O 1
ATOM 3008 N N . ALA A 1 383 ? 18.143 13.870 -5.824 1.00 89.56 383 ALA A N 1
ATOM 3009 C CA . ALA A 1 383 ? 17.093 13.377 -6.704 1.00 89.56 383 ALA A CA 1
ATOM 3010 C C . ALA A 1 383 ? 17.252 11.893 -7.075 1.00 89.56 383 ALA A C 1
ATOM 3012 O O . ALA A 1 383 ? 16.339 11.096 -6.846 1.00 89.56 383 ALA A O 1
ATOM 3013 N N . ILE A 1 384 ? 18.426 11.508 -7.584 1.00 90.06 384 ILE A N 1
ATOM 3014 C CA . ILE A 1 384 ? 18.725 10.122 -7.974 1.00 90.06 384 ILE A CA 1
ATOM 3015 C C . ILE A 1 384 ? 18.654 9.193 -6.754 1.00 90.06 384 ILE A C 1
ATOM 3017 O O . ILE A 1 384 ? 18.001 8.151 -6.804 1.00 90.06 384 ILE A O 1
ATOM 3021 N N . THR A 1 385 ? 19.256 9.601 -5.633 1.00 92.75 385 THR A N 1
ATOM 3022 C CA . THR A 1 385 ? 19.243 8.831 -4.378 1.00 92.75 385 THR A CA 1
ATOM 3023 C C . THR A 1 385 ? 17.815 8.625 -3.873 1.00 92.75 385 THR A C 1
ATOM 3025 O O . THR A 1 385 ? 17.423 7.499 -3.583 1.00 92.75 385 THR A O 1
ATOM 3028 N N . SER A 1 386 ? 16.997 9.683 -3.859 1.00 93.75 386 SER A N 1
ATOM 3029 C CA . SER A 1 386 ? 15.586 9.623 -3.450 1.00 93.75 386 SER A CA 1
ATOM 3030 C C . SER A 1 386 ? 14.766 8.668 -4.318 1.00 93.75 386 SER A C 1
ATOM 3032 O O . SER A 1 386 ? 13.934 7.922 -3.803 1.00 93.75 386 SER A O 1
ATOM 3034 N N . ALA A 1 387 ? 15.015 8.660 -5.629 1.00 91.44 387 ALA A N 1
ATOM 3035 C CA . ALA A 1 387 ? 14.337 7.777 -6.568 1.00 91.44 387 ALA A CA 1
ATOM 3036 C C . ALA A 1 387 ? 14.726 6.300 -6.381 1.00 91.44 387 ALA A C 1
ATOM 3038 O O . ALA A 1 387 ? 13.846 5.437 -6.347 1.00 91.44 387 ALA A O 1
ATOM 3039 N N . ILE A 1 388 ? 16.020 6.010 -6.195 1.00 92.38 388 ILE A N 1
ATOM 3040 C CA . ILE A 1 388 ? 16.517 4.662 -5.875 1.00 92.38 388 ILE A CA 1
ATOM 3041 C C . ILE A 1 388 ? 15.917 4.180 -4.548 1.00 92.38 388 ILE A C 1
ATOM 3043 O O . ILE A 1 388 ? 15.398 3.068 -4.474 1.00 92.38 388 ILE A O 1
ATOM 3047 N N . SER A 1 389 ? 15.920 5.027 -3.516 1.00 96.12 389 SER A N 1
ATOM 3048 C CA . SER A 1 389 ? 15.337 4.717 -2.209 1.00 96.12 389 SER A CA 1
ATOM 3049 C C . SER A 1 389 ? 13.827 4.453 -2.286 1.00 96.12 389 SER A C 1
ATOM 3051 O O . SER A 1 389 ? 13.345 3.490 -1.694 1.00 96.12 389 SER A O 1
ATOM 3053 N N . TYR A 1 390 ? 13.072 5.227 -3.070 1.00 95.56 390 TYR A N 1
ATOM 3054 C CA . TYR A 1 390 ? 11.644 4.972 -3.282 1.00 95.56 390 TYR A CA 1
ATOM 3055 C C . TYR A 1 390 ? 11.386 3.657 -4.043 1.00 95.56 390 TYR A C 1
ATOM 3057 O O . TYR A 1 390 ? 10.491 2.892 -3.678 1.00 95.56 390 TYR A O 1
ATOM 3065 N N . GLY A 1 391 ? 12.206 3.341 -5.053 1.00 93.88 391 GLY A N 1
ATOM 3066 C CA . GLY A 1 391 ? 12.167 2.046 -5.743 1.00 93.88 391 GLY A CA 1
ATOM 3067 C C . GLY A 1 391 ? 12.488 0.867 -4.816 1.00 93.88 391 GLY A C 1
ATOM 3068 O O . GLY A 1 391 ? 11.830 -0.170 -4.884 1.00 93.88 391 GLY A O 1
ATOM 3069 N N . LEU A 1 392 ? 13.442 1.042 -3.897 1.00 96.12 392 LEU A N 1
ATOM 3070 C CA . LEU A 1 392 ? 13.806 0.037 -2.900 1.00 96.12 392 LEU A CA 1
ATOM 3071 C C . LEU A 1 392 ? 12.713 -0.164 -1.836 1.00 96.12 392 LEU A C 1
ATOM 3073 O O . LEU A 1 392 ? 12.450 -1.305 -1.459 1.00 96.12 392 LEU A O 1
ATOM 3077 N N . TYR A 1 393 ? 12.026 0.902 -1.405 1.00 97.06 393 TYR A N 1
ATOM 3078 C CA . TYR A 1 393 ? 10.803 0.792 -0.595 1.00 97.06 393 TYR A CA 1
ATOM 3079 C C . TYR A 1 393 ? 9.759 -0.079 -1.306 1.00 97.06 393 TYR A C 1
ATOM 3081 O O . TYR A 1 393 ? 9.242 -1.019 -0.701 1.00 97.06 393 TYR A O 1
ATOM 3089 N N . TRP A 1 394 ? 9.500 0.176 -2.598 1.00 94.81 394 TRP A N 1
ATOM 3090 C CA . TRP A 1 394 ? 8.568 -0.639 -3.379 1.00 94.81 394 TRP A CA 1
ATOM 3091 C C . TRP A 1 394 ? 9.013 -2.098 -3.457 1.00 94.81 394 TRP A C 1
ATOM 3093 O O . TRP A 1 394 ? 8.191 -2.969 -3.200 1.00 94.81 394 TRP A O 1
ATOM 3103 N N . LEU A 1 395 ? 10.287 -2.382 -3.738 1.00 95.75 395 LEU A N 1
ATOM 3104 C CA . LEU A 1 395 ? 10.816 -3.749 -3.784 1.00 95.75 395 LEU A CA 1
ATOM 3105 C C . LEU A 1 395 ? 10.643 -4.488 -2.444 1.00 95.75 395 LEU A C 1
ATOM 3107 O O . LEU A 1 395 ? 10.123 -5.601 -2.418 1.00 95.75 395 LEU A O 1
ATOM 3111 N N . LEU A 1 396 ? 11.030 -3.867 -1.326 1.00 97.38 396 LEU A N 1
ATOM 3112 C CA . LEU A 1 396 ? 11.025 -4.515 -0.009 1.00 97.38 396 LEU A CA 1
ATOM 3113 C C . LEU A 1 396 ? 9.620 -4.723 0.579 1.00 97.38 396 LEU A C 1
ATOM 3115 O O . LEU A 1 396 ? 9.459 -5.579 1.446 1.00 97.38 396 LEU A O 1
ATOM 3119 N N . ARG A 1 397 ? 8.585 -4.023 0.086 1.00 96.31 397 ARG A N 1
ATOM 3120 C CA . ARG A 1 397 ? 7.186 -4.283 0.484 1.00 96.31 397 ARG A CA 1
ATOM 3121 C C . ARG A 1 397 ? 6.509 -5.442 -0.262 1.00 96.31 397 ARG A C 1
ATOM 3123 O O . ARG A 1 397 ? 5.461 -5.896 0.199 1.00 96.31 397 ARG A O 1
ATOM 3130 N N . TRP A 1 398 ? 7.059 -5.935 -1.383 1.00 96.25 398 TRP A N 1
ATOM 3131 C CA . TRP A 1 398 ? 6.452 -7.036 -2.163 1.00 96.25 398 TRP A CA 1
ATOM 3132 C C . TRP A 1 398 ? 6.170 -8.313 -1.345 1.00 96.25 398 TRP A C 1
ATOM 3134 O O . TRP A 1 398 ? 5.049 -8.818 -1.450 1.00 96.25 398 TRP A O 1
ATOM 3144 N N . PRO A 1 399 ? 7.096 -8.816 -0.497 1.00 96.88 399 PRO A N 1
ATOM 3145 C CA . PRO A 1 399 ? 6.882 -10.022 0.315 1.00 96.88 399 PRO A CA 1
ATOM 3146 C C . PRO A 1 399 ? 5.627 -9.996 1.199 1.00 96.88 399 PRO A C 1
ATOM 3148 O O . PRO A 1 399 ? 5.033 -11.042 1.461 1.00 96.88 399 PRO A O 1
ATOM 3151 N N . GLY A 1 400 ? 5.203 -8.809 1.647 1.00 97.25 400 GLY A N 1
ATOM 3152 C CA . GLY A 1 400 ? 4.022 -8.633 2.493 1.00 97.25 400 GLY A CA 1
ATOM 3153 C C . GLY A 1 400 ? 2.696 -8.540 1.735 1.00 97.25 400 GLY A C 1
ATOM 3154 O O . GLY A 1 400 ? 1.649 -8.680 2.359 1.00 97.25 400 GLY A O 1
ATOM 3155 N N . LEU A 1 401 ? 2.695 -8.315 0.412 1.00 96.50 401 LEU A N 1
ATOM 3156 C CA . LEU A 1 401 ? 1.466 -8.006 -0.336 1.00 96.50 401 LEU A CA 1
ATOM 3157 C C . LEU A 1 401 ? 0.421 -9.128 -0.260 1.00 96.50 401 LEU A C 1
ATOM 3159 O O . LEU A 1 401 ? -0.761 -8.847 -0.096 1.00 96.50 401 LEU A O 1
ATOM 3163 N N . TRP A 1 402 ? 0.822 -10.398 -0.372 1.00 96.19 402 TRP A N 1
ATOM 3164 C CA . TRP A 1 402 ? -0.146 -11.501 -0.358 1.00 96.19 402 TRP A CA 1
ATOM 3165 C C . TRP A 1 402 ? -0.731 -11.742 1.039 1.00 96.19 402 TRP A C 1
ATOM 3167 O O . TRP A 1 402 ? -1.954 -11.827 1.174 1.00 96.19 402 TRP A O 1
ATOM 3177 N N . LEU A 1 403 ? 0.112 -11.766 2.077 1.00 97.50 403 LEU A N 1
ATOM 3178 C CA . LEU A 1 403 ? -0.335 -11.893 3.465 1.00 97.50 403 LEU A CA 1
ATOM 3179 C C . LEU A 1 403 ? -1.240 -10.720 3.872 1.00 97.50 403 LEU A C 1
ATOM 3181 O O . LEU A 1 403 ? -2.300 -10.957 4.446 1.00 97.50 403 LEU A O 1
ATOM 3185 N N . ALA A 1 404 ? -0.886 -9.484 3.497 1.00 97.06 404 ALA A N 1
ATOM 3186 C CA . ALA A 1 404 ? -1.707 -8.295 3.729 1.00 97.06 404 ALA A CA 1
ATOM 3187 C C . ALA A 1 404 ? -3.119 -8.423 3.132 1.00 97.06 404 ALA A C 1
ATOM 3189 O O . ALA A 1 404 ? -4.089 -8.034 3.783 1.00 97.06 404 ALA A O 1
ATOM 3190 N N . ARG A 1 405 ? -3.261 -9.046 1.951 1.00 95.81 405 ARG A N 1
ATOM 3191 C CA . ARG A 1 405 ? -4.580 -9.309 1.358 1.00 95.81 405 ARG A CA 1
ATOM 3192 C C . ARG A 1 405 ? -5.366 -10.377 2.110 1.00 95.81 405 ARG A C 1
ATOM 3194 O O . ARG A 1 405 ? -6.544 -10.183 2.394 1.00 95.81 405 ARG A O 1
ATOM 3201 N N . VAL A 1 406 ? -4.732 -11.514 2.401 1.00 95.88 406 VAL A N 1
ATOM 3202 C CA . VAL A 1 406 ? -5.416 -12.685 2.975 1.00 95.88 406 VAL A CA 1
ATOM 3203 C C . VAL A 1 406 ? -5.822 -12.439 4.429 1.00 95.88 406 VAL A C 1
ATOM 3205 O O . VAL A 1 406 ? -6.953 -12.755 4.799 1.00 95.88 406 VAL A O 1
ATOM 3208 N N . ARG A 1 407 ? -4.953 -11.816 5.237 1.00 96.56 407 ARG A N 1
ATOM 3209 C CA . ARG A 1 407 ? -5.196 -11.569 6.669 1.00 96.56 407 ARG A CA 1
ATOM 3210 C C . ARG A 1 407 ? -6.444 -10.720 6.941 1.00 96.56 407 ARG A C 1
ATOM 3212 O O . ARG A 1 407 ? -7.102 -10.918 7.957 1.00 96.56 407 ARG A O 1
ATOM 3219 N N . GLN A 1 408 ? -6.823 -9.835 6.014 1.00 96.75 408 GLN A N 1
ATOM 3220 C CA . GLN A 1 408 ? -8.031 -9.011 6.142 1.00 96.75 408 GLN A CA 1
ATOM 3221 C C . GLN A 1 408 ? -9.318 -9.853 6.179 1.00 96.75 408 GLN A C 1
ATOM 3223 O O . GLN A 1 408 ? -10.191 -9.563 6.985 1.00 96.75 408 GLN A O 1
ATOM 3228 N N . TYR A 1 409 ? -9.422 -10.954 5.424 1.00 96.50 409 TYR A N 1
ATOM 3229 C CA . TYR A 1 409 ? -10.608 -11.826 5.485 1.00 96.50 409 TYR A CA 1
ATOM 3230 C C . TYR A 1 409 ? -10.732 -12.591 6.817 1.00 96.50 409 TYR A C 1
ATOM 3232 O O . TYR A 1 409 ? -11.842 -12.850 7.289 1.00 96.50 409 TYR A O 1
ATOM 3240 N N . TYR A 1 410 ? -9.598 -12.950 7.433 1.00 97.12 410 TYR A N 1
ATOM 3241 C CA . TYR A 1 410 ? -9.558 -13.559 8.769 1.00 97.12 410 TYR A CA 1
ATOM 3242 C C . TYR A 1 410 ? -9.907 -12.535 9.857 1.00 97.12 410 TYR A C 1
ATOM 3244 O O . TYR A 1 410 ? -10.665 -12.856 10.777 1.00 97.12 410 TYR A O 1
ATOM 3252 N N . SER A 1 411 ? -9.415 -11.301 9.708 1.00 97.25 411 SER A N 1
ATOM 3253 C CA . SER A 1 411 ? -9.769 -10.158 10.551 1.00 97.25 411 SER A CA 1
ATOM 3254 C C . SER A 1 411 ? -11.265 -9.840 10.482 1.00 97.25 411 SER A C 1
ATOM 3256 O O . SER A 1 411 ? -11.925 -9.867 11.517 1.00 97.25 411 SER A O 1
ATOM 3258 N N . ASP A 1 412 ? -11.838 -9.699 9.283 1.00 97.56 412 ASP A N 1
ATOM 3259 C CA . ASP A 1 412 ? -13.269 -9.437 9.070 1.00 97.56 412 ASP A CA 1
ATOM 3260 C C . ASP A 1 412 ? -14.160 -10.476 9.760 1.00 97.56 412 ASP A C 1
ATOM 3262 O O . ASP A 1 412 ? -15.125 -10.142 10.453 1.00 97.56 412 ASP A O 1
ATOM 3266 N N . ARG A 1 413 ? -13.825 -11.763 9.597 1.00 96.44 413 ARG A N 1
ATOM 3267 C CA . ARG A 1 413 ? -14.566 -12.869 10.213 1.00 96.44 413 ARG A CA 1
ATOM 3268 C C . ARG A 1 413 ? -14.456 -12.854 11.737 1.00 96.44 413 ARG A C 1
ATOM 3270 O O . ARG A 1 413 ? -15.451 -13.102 12.419 1.00 96.44 413 ARG A O 1
ATOM 3277 N N . PHE A 1 414 ? -13.267 -12.586 12.276 1.00 96.31 414 PHE A N 1
ATOM 3278 C CA . PHE A 1 414 ? -13.061 -12.478 13.720 1.00 96.31 414 PHE A CA 1
ATOM 3279 C C . PHE A 1 414 ? -13.808 -11.275 14.300 1.00 96.31 414 PHE A C 1
ATOM 3281 O O . PHE A 1 414 ? -14.507 -11.433 15.297 1.00 96.31 414 PHE A O 1
ATOM 3288 N N . ALA A 1 415 ? -13.721 -10.114 13.648 1.00 96.38 415 ALA A N 1
ATOM 3289 C CA . ALA A 1 415 ? -14.421 -8.900 14.036 1.00 96.38 415 ALA A CA 1
ATOM 3290 C C . ALA A 1 415 ? -15.932 -9.140 14.102 1.00 96.38 415 ALA A C 1
ATOM 3292 O O . ALA A 1 415 ? -16.522 -8.924 15.155 1.00 96.38 415 ALA A O 1
ATOM 3293 N N . CYS A 1 416 ? -16.535 -9.712 13.051 1.00 95.44 416 CYS A N 1
ATOM 3294 C CA . CYS A 1 416 ? -17.949 -10.101 13.063 1.00 95.44 416 CYS A CA 1
ATOM 3295 C C . CYS A 1 416 ? -18.273 -11.051 14.224 1.00 95.44 416 CYS A C 1
ATOM 3297 O O . CYS A 1 416 ? -19.224 -10.813 14.966 1.00 95.44 416 CYS A O 1
ATOM 3299 N N . ASN A 1 417 ? -17.483 -12.117 14.404 1.00 94.50 417 ASN A N 1
ATOM 3300 C CA . ASN A 1 417 ? -17.681 -13.093 15.482 1.00 94.50 417 ASN A CA 1
ATOM 3301 C C . ASN A 1 417 ? -17.556 -12.479 16.887 1.00 94.50 417 ASN A C 1
ATOM 3303 O O . ASN A 1 417 ? -18.165 -13.010 17.814 1.00 94.50 417 ASN A O 1
ATOM 3307 N N . LEU A 1 418 ? -16.767 -11.411 17.059 1.00 94.50 418 LEU A N 1
ATOM 3308 C CA . LEU A 1 418 ? -16.571 -10.729 18.338 1.00 94.50 418 LEU A CA 1
ATOM 3309 C C . LEU A 1 418 ? -17.607 -9.622 18.583 1.00 94.50 418 LEU A C 1
ATOM 3311 O O . LEU A 1 418 ? -18.001 -9.441 19.734 1.00 94.50 418 LEU A O 1
ATOM 3315 N N . THR A 1 419 ? -18.061 -8.902 17.552 1.00 94.38 419 THR A N 1
ATOM 3316 C CA . THR A 1 419 ? -19.055 -7.816 17.671 1.00 94.38 419 THR A CA 1
ATOM 3317 C C . THR A 1 419 ? -20.502 -8.319 17.644 1.00 94.38 419 THR A C 1
ATOM 3319 O O . THR A 1 419 ? -21.375 -7.691 18.236 1.00 94.38 419 THR A O 1
ATOM 3322 N N . GLY A 1 420 ? -20.781 -9.425 16.942 1.00 93.50 420 GLY A N 1
ATOM 3323 C CA . GLY A 1 420 ? -22.148 -9.822 16.571 1.00 93.50 420 GLY A CA 1
ATOM 3324 C C . GLY A 1 420 ? -22.786 -8.904 15.515 1.00 93.50 420 GLY A C 1
ATOM 3325 O O . GLY A 1 420 ? -23.999 -8.952 15.301 1.00 93.50 420 GLY A O 1
ATOM 3326 N N . ASN A 1 421 ? -21.976 -8.054 14.869 1.00 93.56 421 ASN A N 1
ATOM 3327 C CA . ASN A 1 421 ? -22.407 -6.951 14.014 1.00 93.56 421 ASN A CA 1
ATOM 3328 C C . ASN A 1 421 ? -21.554 -6.853 12.725 1.00 93.56 421 ASN A C 1
ATOM 3330 O O . ASN A 1 421 ? -20.559 -6.121 12.697 1.00 93.56 421 ASN A O 1
ATOM 3334 N N . PRO A 1 422 ? -21.925 -7.568 11.644 1.00 95.19 422 PRO A N 1
ATOM 3335 C CA . PRO A 1 422 ? -21.258 -7.458 10.344 1.00 95.19 422 PRO A CA 1
ATOM 3336 C C . PRO A 1 422 ? -21.526 -6.117 9.648 1.00 95.19 422 PRO A C 1
ATOM 3338 O O . PRO A 1 422 ? -20.679 -5.633 8.898 1.00 95.19 422 PRO A O 1
ATOM 3341 N N . ASN A 1 423 ? -22.688 -5.507 9.909 1.00 94.50 423 ASN A N 1
ATOM 3342 C CA . ASN A 1 423 ? -23.090 -4.238 9.307 1.00 94.50 423 ASN A CA 1
ATOM 3343 C C . ASN A 1 423 ? -22.237 -3.071 9.811 1.00 94.50 423 ASN A C 1
ATOM 3345 O O . ASN A 1 423 ? -21.824 -2.250 9.002 1.00 94.50 423 ASN A O 1
ATOM 3349 N N . GLY A 1 424 ? -21.923 -3.024 11.110 1.00 93.81 424 GLY A N 1
ATOM 3350 C CA . GLY A 1 424 ? -21.028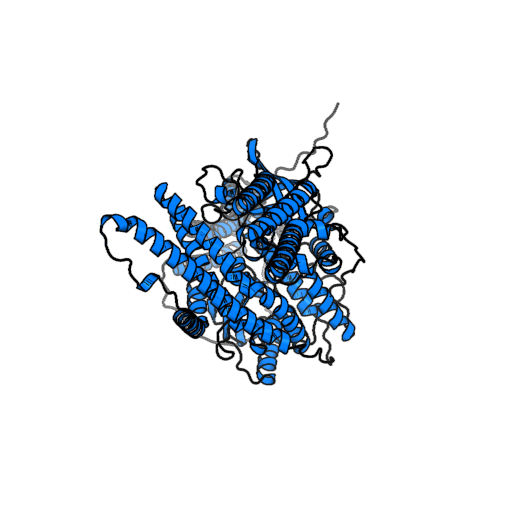 -2.017 11.691 1.00 93.81 424 GLY A CA 1
ATOM 3351 C C . GLY A 1 424 ? -19.626 -2.053 11.078 1.00 93.81 424 GLY A C 1
ATOM 3352 O O . GLY A 1 424 ? -19.061 -1.007 10.780 1.00 93.81 424 GLY A O 1
ATOM 3353 N N . LEU A 1 425 ? -19.090 -3.245 10.778 1.00 95.69 425 LEU A N 1
ATOM 3354 C CA . LEU A 1 425 ? -17.824 -3.360 10.043 1.00 95.69 425 LEU A CA 1
ATOM 3355 C C . LEU A 1 425 ? -17.959 -2.920 8.577 1.00 95.69 425 LEU A C 1
ATOM 3357 O O . LEU A 1 425 ? -17.074 -2.249 8.053 1.00 95.69 425 LEU A O 1
ATOM 3361 N N . ALA A 1 426 ? -19.062 -3.273 7.913 1.00 94.88 426 ALA A N 1
ATOM 3362 C CA . ALA A 1 426 ? -19.313 -2.855 6.537 1.00 94.88 426 ALA A CA 1
ATOM 3363 C C . ALA A 1 426 ? -19.416 -1.323 6.417 1.00 94.88 426 ALA A C 1
ATOM 3365 O O . ALA A 1 426 ? -18.784 -0.737 5.537 1.00 94.88 426 ALA A O 1
ATOM 3366 N N . THR A 1 427 ? -20.134 -0.674 7.338 1.00 92.81 427 THR A N 1
ATOM 3367 C CA . THR A 1 427 ? -20.214 0.788 7.446 1.00 92.81 427 THR A CA 1
ATOM 3368 C C . THR A 1 427 ? -18.846 1.393 7.755 1.00 92.81 427 THR A C 1
ATOM 3370 O O . THR A 1 427 ? -18.409 2.270 7.016 1.00 92.81 427 THR A O 1
ATOM 3373 N N . ALA A 1 428 ? -18.105 0.865 8.738 1.00 94.19 428 ALA A N 1
ATOM 3374 C CA . ALA A 1 428 ? -16.772 1.366 9.085 1.00 94.19 428 ALA A CA 1
ATOM 3375 C C . ALA A 1 428 ? -15.797 1.373 7.895 1.00 94.19 428 ALA A C 1
ATOM 3377 O O . ALA A 1 428 ? -15.046 2.329 7.714 1.00 94.19 428 ALA A O 1
ATOM 3378 N N . LEU A 1 429 ? -15.804 0.327 7.059 1.00 94.06 429 LEU A N 1
ATOM 3379 C CA . LEU A 1 429 ? -14.937 0.251 5.877 1.00 94.06 429 LEU A CA 1
ATOM 3380 C C . LEU A 1 429 ? -15.361 1.225 4.760 1.00 94.06 429 LEU A C 1
ATOM 3382 O O . LEU A 1 429 ? -14.494 1.735 4.045 1.00 94.06 429 LEU A O 1
ATOM 3386 N N . LEU A 1 430 ? -16.665 1.492 4.608 1.00 91.56 430 LEU A N 1
ATOM 3387 C CA . LEU A 1 430 ? -17.186 2.502 3.678 1.00 91.56 430 LEU A CA 1
ATOM 3388 C C . LEU A 1 430 ? -16.841 3.922 4.137 1.00 91.56 430 LEU A C 1
ATOM 3390 O O . LEU A 1 430 ? -16.263 4.689 3.366 1.00 91.56 430 LEU A O 1
ATOM 3394 N N . GLU A 1 431 ? -17.142 4.256 5.394 1.00 91.00 431 GLU A N 1
ATOM 3395 C CA . GLU A 1 431 ? -16.838 5.564 5.979 1.00 91.00 431 GLU A CA 1
ATOM 3396 C C . GLU A 1 431 ? -15.338 5.836 5.943 1.00 91.00 431 GLU A C 1
ATOM 3398 O O . GLU A 1 431 ? -14.913 6.886 5.467 1.00 91.00 431 GLU A O 1
ATOM 3403 N N . LEU A 1 432 ? -14.508 4.859 6.324 1.00 92.50 432 LEU A N 1
ATOM 3404 C CA . LEU A 1 432 ? -13.058 4.998 6.254 1.00 92.50 432 LEU A CA 1
ATOM 3405 C C . LEU A 1 432 ? -12.569 5.280 4.824 1.00 92.50 432 LEU A C 1
ATOM 3407 O O . LEU A 1 432 ? -11.614 6.036 4.655 1.00 92.50 432 LEU A O 1
ATOM 3411 N N . SER A 1 433 ? -13.225 4.742 3.789 1.00 91.88 433 SER A N 1
ATOM 3412 C CA . SER A 1 433 ? -12.897 5.050 2.390 1.00 91.88 433 SER A CA 1
ATOM 3413 C C . SER A 1 433 ? -13.241 6.500 2.032 1.00 91.88 433 SER A C 1
ATOM 3415 O O . SER A 1 433 ? -12.380 7.215 1.511 1.00 91.88 433 SER A O 1
ATOM 3417 N N . GLY A 1 434 ? -14.444 6.961 2.388 1.00 90.88 434 GLY A N 1
ATOM 3418 C CA . GLY A 1 434 ? -14.890 8.339 2.158 1.00 90.88 434 GLY A CA 1
ATOM 3419 C C . GLY A 1 434 ? -14.051 9.373 2.916 1.00 90.88 434 GLY A C 1
ATOM 3420 O O . GLY A 1 434 ? -13.538 10.315 2.314 1.00 90.88 434 GLY A O 1
ATOM 3421 N N . ILE A 1 435 ? -13.815 9.160 4.214 1.00 91.88 435 ILE A N 1
ATOM 3422 C CA . ILE A 1 435 ? -12.985 10.039 5.053 1.00 91.88 435 ILE A CA 1
ATOM 3423 C C . ILE A 1 435 ? -11.539 10.073 4.530 1.00 91.88 435 ILE A C 1
ATOM 3425 O O . ILE A 1 435 ? -10.903 11.128 4.541 1.00 91.88 435 ILE A O 1
ATOM 3429 N N . THR A 1 436 ? -11.010 8.951 4.022 1.00 93.00 436 THR A N 1
ATOM 3430 C CA . THR A 1 436 ? -9.671 8.919 3.403 1.00 93.00 436 THR A CA 1
ATOM 3431 C C . THR A 1 436 ? -9.615 9.782 2.142 1.00 93.00 436 THR A C 1
ATOM 3433 O O . THR A 1 436 ? -8.656 10.538 1.982 1.00 93.00 436 THR A O 1
ATOM 3436 N N . ALA A 1 437 ? -10.639 9.724 1.282 1.00 91.44 437 ALA A N 1
ATOM 3437 C CA . ALA A 1 437 ? -10.720 10.558 0.081 1.00 91.44 437 ALA A CA 1
ATOM 3438 C C . ALA A 1 437 ? -10.752 12.050 0.456 1.00 91.44 437 ALA A C 1
ATOM 3440 O O . ALA A 1 437 ? -9.896 12.815 0.006 1.00 91.44 437 ALA A O 1
ATOM 3441 N N . SER A 1 438 ? -11.646 12.433 1.374 1.00 91.75 438 SER A N 1
ATOM 3442 C CA . SER A 1 438 ? -11.762 13.804 1.888 1.00 91.75 438 SER A CA 1
ATOM 3443 C C . SER A 1 438 ? -10.467 14.304 2.541 1.00 91.75 438 SER A C 1
ATOM 3445 O O . SER A 1 438 ? -10.066 15.449 2.336 1.00 91.75 438 SER A O 1
ATOM 3447 N N . ALA A 1 439 ? -9.758 13.460 3.297 1.00 92.62 439 ALA A N 1
ATOM 3448 C CA . ALA A 1 439 ? -8.492 13.834 3.928 1.00 92.62 439 ALA A CA 1
ATOM 3449 C C . ALA A 1 439 ? -7.356 14.058 2.911 1.00 92.62 439 ALA A C 1
ATOM 3451 O O . ALA A 1 439 ? -6.510 14.930 3.121 1.00 92.62 439 ALA A O 1
ATOM 3452 N N . ILE A 1 440 ? -7.324 13.293 1.813 1.00 92.50 440 ILE A N 1
ATOM 3453 C CA . ILE A 1 440 ? -6.370 13.493 0.710 1.00 92.50 440 ILE A CA 1
ATOM 3454 C C . ILE A 1 440 ? -6.703 14.781 -0.056 1.00 92.50 440 ILE A C 1
ATOM 3456 O O . ILE A 1 440 ? -5.799 15.566 -0.347 1.00 92.50 440 ILE A O 1
ATOM 3460 N N . GLU A 1 441 ? -7.986 15.029 -0.326 1.00 91.31 441 GLU A N 1
ATOM 3461 C CA . GLU A 1 441 ? -8.482 16.235 -0.995 1.00 91.31 441 GLU A CA 1
ATOM 3462 C C . GLU A 1 441 ? -8.132 17.508 -0.207 1.00 91.31 441 GLU A C 1
ATOM 3464 O O . GLU A 1 441 ? -7.431 18.387 -0.716 1.00 91.31 441 GLU A O 1
ATOM 3469 N N . GLN A 1 442 ? -8.522 17.566 1.073 1.00 92.19 442 GLN A N 1
ATOM 3470 C CA . GLN A 1 442 ? -8.237 18.688 1.976 1.00 92.19 442 GLN A CA 1
ATOM 3471 C C . GLN A 1 442 ? -6.733 18.955 2.112 1.00 92.19 442 GLN A C 1
ATOM 3473 O O . GLN A 1 442 ? -6.301 20.108 2.130 1.00 92.19 442 GLN A O 1
ATOM 3478 N N . ARG A 1 443 ? -5.916 17.895 2.183 1.00 92.44 443 ARG A N 1
ATOM 3479 C CA . ARG A 1 443 ? -4.454 18.011 2.286 1.00 92.44 443 ARG A CA 1
ATOM 3480 C C . ARG A 1 443 ? -3.776 18.327 0.949 1.00 92.44 443 ARG A C 1
ATOM 3482 O O . ARG A 1 443 ? -2.621 18.746 0.943 1.00 92.44 443 ARG A O 1
ATOM 3489 N N . SER A 1 444 ? -4.472 18.133 -0.172 1.00 93.12 444 SER A N 1
ATOM 3490 C CA . SER A 1 444 ? -3.952 18.248 -1.541 1.00 93.12 444 SER A CA 1
ATOM 3491 C C . SER A 1 444 ? -2.797 17.290 -1.896 1.00 93.12 444 SER A C 1
ATOM 3493 O O . SER A 1 444 ? -2.149 17.493 -2.921 1.00 93.12 444 SER A O 1
ATOM 3495 N N . TYR A 1 445 ? -2.529 16.250 -1.092 1.00 93.06 445 TYR A N 1
ATOM 3496 C CA . TYR A 1 445 ? -1.569 15.169 -1.384 1.00 93.06 445 TYR A CA 1
ATOM 3497 C C . TYR A 1 445 ? -1.755 13.957 -0.456 1.00 93.06 445 TYR A C 1
ATOM 3499 O O . TYR A 1 445 ? -2.310 14.075 0.641 1.00 93.06 445 TYR A O 1
ATOM 3507 N N . THR A 1 446 ? -1.229 12.792 -0.850 1.00 93.44 446 THR A N 1
ATOM 3508 C CA . THR A 1 446 ? -1.332 11.559 -0.053 1.00 93.44 446 THR A CA 1
ATOM 3509 C C . THR A 1 446 ? -0.393 11.610 1.156 1.00 93.44 446 THR A C 1
ATOM 3511 O O . THR A 1 446 ? 0.832 11.667 0.996 1.00 93.44 446 THR A O 1
ATOM 3514 N N . HIS A 1 447 ? -0.943 11.557 2.378 1.00 94.25 447 HIS A N 1
ATOM 3515 C CA . HIS A 1 447 ? -0.163 11.631 3.623 1.00 94.25 447 HIS A CA 1
ATOM 3516 C C . HIS A 1 447 ? 0.939 10.546 3.691 1.00 94.25 447 HIS A C 1
ATOM 3518 O O . HIS A 1 447 ? 0.652 9.387 3.383 1.00 94.25 447 HIS A O 1
ATOM 3524 N N . PRO A 1 448 ? 2.171 10.850 4.155 1.00 94.31 448 PRO A N 1
ATOM 3525 C CA . PRO A 1 448 ? 3.293 9.911 4.064 1.00 94.31 448 PRO A CA 1
ATOM 3526 C C . PRO A 1 448 ? 3.076 8.572 4.780 1.00 94.31 448 PRO A C 1
ATOM 3528 O O . PRO A 1 448 ? 3.529 7.552 4.266 1.00 94.31 448 PRO A O 1
ATOM 3531 N N . LEU A 1 449 ? 2.370 8.565 5.922 1.00 94.94 449 LEU A N 1
ATOM 3532 C CA . LEU A 1 449 ? 2.029 7.327 6.643 1.00 94.94 449 LEU A CA 1
ATOM 3533 C C . LEU A 1 449 ? 1.027 6.447 5.897 1.00 94.94 449 LEU A C 1
ATOM 3535 O O . LEU A 1 449 ? 1.139 5.231 5.991 1.00 94.94 449 LEU A O 1
ATOM 3539 N N . LEU A 1 450 ? 0.068 7.030 5.163 1.00 94.44 450 LEU A N 1
ATOM 3540 C CA . LEU A 1 450 ? -0.905 6.229 4.412 1.00 94.44 450 LEU A CA 1
ATOM 3541 C C . LEU A 1 450 ? -0.186 5.349 3.386 1.00 94.44 450 LEU A C 1
ATOM 3543 O O . LEU A 1 450 ? -0.538 4.192 3.205 1.00 94.44 450 LEU A O 1
ATOM 3547 N N . GLU A 1 451 ? 0.855 5.887 2.751 1.00 94.12 451 GLU A N 1
ATOM 3548 C CA . GLU A 1 451 ? 1.679 5.145 1.804 1.00 94.12 451 GLU A CA 1
ATOM 3549 C C . GLU A 1 451 ? 2.646 4.167 2.491 1.00 94.12 451 GLU A C 1
ATOM 3551 O O . GLU A 1 451 ? 2.745 3.012 2.075 1.00 94.12 451 GLU A O 1
ATOM 3556 N N . SER A 1 452 ? 3.373 4.580 3.534 1.00 95.12 452 SER A N 1
ATOM 3557 C CA . SER A 1 452 ? 4.428 3.720 4.092 1.00 95.12 452 SER A CA 1
ATOM 3558 C C . SER A 1 452 ? 3.908 2.613 5.011 1.00 95.12 452 SER A C 1
ATOM 3560 O O . SER A 1 452 ? 4.469 1.520 5.005 1.00 95.12 452 SER A O 1
ATOM 3562 N N . PHE A 1 453 ? 2.784 2.843 5.699 1.00 96.31 453 PHE A N 1
ATOM 3563 C CA . PHE A 1 453 ? 2.081 1.844 6.514 1.00 96.31 453 PHE A CA 1
ATOM 3564 C C . PHE A 1 453 ? 0.921 1.161 5.755 1.00 96.31 453 PHE A C 1
ATOM 3566 O O . PHE A 1 453 ? 0.203 0.370 6.355 1.00 96.31 453 PHE A O 1
ATOM 3573 N N . ASP A 1 454 ? 0.769 1.383 4.438 1.00 95.06 454 ASP A N 1
ATOM 3574 C CA . ASP A 1 454 ? -0.264 0.800 3.543 1.00 95.06 454 ASP A CA 1
ATOM 3575 C C . ASP A 1 454 ? -0.490 -0.711 3.771 1.00 95.06 454 ASP A C 1
ATOM 3577 O O . ASP A 1 454 ? -1.615 -1.189 3.775 1.00 95.06 454 ASP A O 1
ATOM 3581 N N . LEU A 1 455 ? 0.571 -1.480 4.034 1.00 96.88 455 LEU A N 1
ATOM 3582 C CA . LEU A 1 455 ? 0.489 -2.919 4.332 1.00 96.88 455 LEU A CA 1
ATOM 3583 C C . LEU A 1 455 ? -0.258 -3.281 5.637 1.00 96.88 455 LEU A C 1
ATOM 3585 O O . LEU A 1 455 ? -0.746 -4.407 5.771 1.00 96.88 455 LEU A O 1
ATOM 3589 N N . LEU A 1 456 ? -0.306 -2.367 6.608 1.00 97.44 456 LEU A N 1
ATOM 3590 C CA . LEU A 1 456 ? -0.894 -2.588 7.930 1.00 97.44 456 LEU A CA 1
ATOM 3591 C C . LEU A 1 456 ? -2.322 -2.044 8.061 1.00 97.44 456 LEU A C 1
ATOM 3593 O O . LEU A 1 456 ? -3.069 -2.573 8.877 1.00 97.44 456 LEU A O 1
ATOM 3597 N N . LEU A 1 457 ? -2.701 -1.053 7.248 1.00 96.88 457 LEU A N 1
ATOM 3598 C CA . LEU A 1 457 ? -4.032 -0.433 7.264 1.00 96.88 457 LEU A CA 1
ATOM 3599 C C . LEU A 1 457 ? -5.146 -1.430 6.891 1.00 96.88 457 LEU A C 1
ATOM 3601 O O . LEU A 1 457 ? -4.899 -2.342 6.096 1.00 96.88 457 LEU A O 1
ATOM 3605 N N . PRO A 1 458 ? -6.397 -1.219 7.341 1.00 95.12 458 PRO A N 1
ATOM 3606 C CA . PRO A 1 458 ? -7.535 -2.028 6.910 1.00 95.12 458 PRO A CA 1
ATOM 3607 C C . PRO A 1 458 ? -7.958 -1.750 5.459 1.00 95.12 458 PRO A C 1
ATOM 3609 O O . PRO A 1 458 ? -8.436 -2.667 4.798 1.00 95.12 458 PRO A O 1
ATOM 3612 N N . ILE A 1 459 ? -7.777 -0.535 4.923 1.00 92.25 459 ILE A N 1
ATOM 3613 C CA . ILE A 1 459 ? -8.125 -0.196 3.528 1.00 92.25 459 ILE A CA 1
ATOM 3614 C C . ILE A 1 459 ? -6.951 0.414 2.758 1.00 92.25 459 ILE A C 1
ATOM 3616 O O . ILE A 1 459 ? -6.042 1.003 3.341 1.00 92.25 459 ILE A O 1
ATOM 3620 N N . ALA A 1 460 ? -7.011 0.314 1.429 1.00 87.38 460 ALA A N 1
ATOM 3621 C CA . ALA A 1 460 ? -6.019 0.893 0.533 1.00 87.38 460 ALA A CA 1
ATOM 3622 C C . ALA A 1 460 ? -6.278 2.399 0.335 1.00 87.38 460 ALA A C 1
ATOM 3624 O O . ALA A 1 460 ? -7.333 2.748 -0.201 1.00 87.38 460 ALA A O 1
ATOM 3625 N N . PRO A 1 461 ? -5.318 3.302 0.614 1.00 86.31 461 PRO A N 1
ATOM 3626 C CA . PRO A 1 461 ? -5.482 4.736 0.335 1.00 86.31 461 PRO A CA 1
ATOM 3627 C C . PRO A 1 461 ? -5.756 5.010 -1.149 1.00 86.31 461 PRO A C 1
ATOM 3629 O O . PRO A 1 461 ? -6.556 5.861 -1.509 1.00 86.31 461 PRO A O 1
ATOM 3632 N N . ARG A 1 462 ? -5.139 4.204 -2.021 1.00 81.56 462 ARG A N 1
ATOM 3633 C CA . ARG A 1 462 ? -5.309 4.206 -3.485 1.00 81.56 462 ARG A CA 1
ATOM 3634 C C . ARG A 1 462 ? -6.700 3.769 -3.984 1.00 81.56 462 ARG A C 1
ATOM 3636 O O . ARG A 1 462 ? -6.934 3.825 -5.187 1.00 81.56 462 ARG A O 1
ATOM 3643 N N . ALA A 1 463 ? -7.572 3.274 -3.102 1.00 77.25 463 ALA A N 1
ATOM 3644 C CA . ALA A 1 463 ? -8.958 2.916 -3.417 1.00 77.25 463 ALA A CA 1
ATOM 3645 C C . ALA A 1 463 ? -9.969 3.983 -2.954 1.00 77.25 463 ALA A C 1
ATOM 3647 O O . ALA A 1 463 ? -11.145 3.885 -3.291 1.00 77.25 463 ALA A O 1
ATOM 3648 N N . ALA A 1 464 ? -9.527 5.002 -2.210 1.00 81.81 464 ALA A N 1
ATOM 3649 C CA . ALA A 1 464 ? -10.353 6.138 -1.826 1.00 81.81 464 ALA A CA 1
ATOM 3650 C C . ALA A 1 464 ? -10.497 7.098 -3.023 1.00 81.81 464 ALA A C 1
ATOM 3652 O O . ALA A 1 464 ? -9.567 7.829 -3.357 1.00 81.81 464 ALA A O 1
ATOM 3653 N N . ILE A 1 465 ? -11.644 7.031 -3.705 1.00 76.44 465 ILE A N 1
ATOM 3654 C CA . ILE A 1 465 ? -11.911 7.750 -4.966 1.00 76.44 465 ILE A CA 1
ATOM 3655 C C . ILE A 1 465 ? -12.743 9.015 -4.721 1.00 76.44 465 ILE A C 1
ATOM 3657 O O . ILE A 1 465 ? -12.374 10.101 -5.153 1.00 76.44 465 ILE A O 1
ATOM 3661 N N . SER A 1 466 ? -13.875 8.884 -4.034 1.00 81.50 466 SER A N 1
ATOM 3662 C CA . SER A 1 466 ? -14.808 9.983 -3.775 1.00 81.50 466 SER A CA 1
ATOM 3663 C C . SER A 1 466 ? -15.540 9.732 -2.456 1.00 81.50 466 SER A C 1
ATOM 3665 O O . SER A 1 466 ? -15.777 8.565 -2.125 1.00 81.50 466 SER A O 1
ATOM 3667 N N . PRO A 1 467 ? -15.909 10.784 -1.705 1.00 76.12 467 PRO A N 1
ATOM 3668 C CA . PRO A 1 467 ? -16.827 10.659 -0.580 1.00 76.12 467 PRO A CA 1
ATOM 3669 C C . PRO A 1 467 ? -18.286 10.381 -0.997 1.00 76.12 467 PRO A C 1
ATOM 3671 O O . PRO A 1 467 ? -19.068 10.013 -0.125 1.00 76.12 467 PRO A O 1
ATOM 3674 N N . ASP A 1 468 ? -18.681 10.517 -2.276 1.00 78.25 468 ASP A N 1
ATOM 3675 C CA . ASP A 1 468 ? -20.057 10.203 -2.714 1.00 78.25 468 ASP A CA 1
ATOM 3676 C C . ASP A 1 468 ? -20.328 8.677 -2.686 1.00 78.25 468 ASP A C 1
ATOM 3678 O O . ASP A 1 468 ? -19.705 7.921 -3.450 1.00 78.25 468 ASP A O 1
ATOM 3682 N N . PRO A 1 469 ? -21.301 8.197 -1.881 1.00 74.12 469 PRO A N 1
ATOM 3683 C CA . PRO A 1 469 ? -21.630 6.774 -1.787 1.00 74.12 469 PRO A CA 1
ATOM 3684 C C . PRO A 1 469 ? -22.063 6.122 -3.111 1.00 74.12 469 PRO A C 1
ATOM 3686 O O . PRO A 1 469 ? -21.870 4.919 -3.283 1.00 74.12 469 PRO A O 1
ATOM 3689 N N . ARG A 1 470 ? -22.622 6.876 -4.068 1.00 74.31 470 ARG A N 1
ATOM 3690 C CA . ARG A 1 470 ? -23.102 6.360 -5.369 1.00 74.31 470 ARG A CA 1
ATOM 3691 C C . ARG A 1 470 ? -21.945 6.004 -6.300 1.00 74.31 470 ARG A C 1
ATOM 3693 O O . ARG A 1 470 ? -21.963 4.973 -6.982 1.00 74.31 470 ARG A O 1
ATOM 3700 N N . ILE A 1 471 ? -20.912 6.847 -6.292 1.00 76.19 471 ILE A N 1
ATOM 3701 C CA . ILE A 1 471 ? -19.654 6.623 -7.014 1.00 76.19 471 ILE A CA 1
ATOM 3702 C C . ILE A 1 471 ? -18.942 5.411 -6.409 1.00 76.19 471 ILE A C 1
ATOM 3704 O O . ILE A 1 471 ? -18.493 4.522 -7.138 1.00 76.19 471 ILE A O 1
ATOM 3708 N N . LEU A 1 472 ? -18.926 5.331 -5.075 1.00 79.81 472 LEU A N 1
ATOM 3709 C CA . LEU A 1 472 ? -18.375 4.198 -4.343 1.00 79.81 472 LEU A CA 1
ATOM 3710 C C . LEU A 1 472 ? -19.121 2.892 -4.679 1.00 79.81 472 LEU A C 1
ATOM 3712 O O . LEU A 1 472 ? -18.474 1.937 -5.101 1.00 79.81 472 LEU A O 1
ATOM 3716 N N . GLN A 1 473 ? -20.459 2.852 -4.615 1.00 82.50 473 GLN A N 1
ATOM 3717 C CA . GLN A 1 473 ? -21.264 1.666 -4.961 1.00 82.50 473 GLN A CA 1
ATOM 3718 C C . GLN A 1 473 ? -20.959 1.138 -6.370 1.00 82.50 473 GLN A C 1
ATOM 3720 O O . GLN A 1 473 ? -20.716 -0.058 -6.539 1.00 82.50 473 GLN A O 1
ATOM 3725 N N . SER A 1 474 ? -20.896 2.023 -7.368 1.00 79.94 474 SER A N 1
ATOM 3726 C CA . SER A 1 474 ? -20.567 1.648 -8.753 1.00 79.94 474 SER A CA 1
ATOM 3727 C C . SER A 1 474 ? -19.159 1.041 -8.866 1.00 79.94 474 SER A C 1
ATOM 3729 O O . SER A 1 474 ? -18.916 0.131 -9.663 1.00 79.94 474 SER A O 1
ATOM 3731 N N . GLY A 1 475 ? -18.222 1.498 -8.026 1.00 82.56 475 GLY A N 1
ATOM 3732 C CA . GLY A 1 475 ? -16.920 0.868 -7.792 1.00 82.56 475 GLY A CA 1
ATOM 3733 C C . GLY A 1 475 ? -17.032 -0.569 -7.268 1.00 82.56 475 GLY A C 1
ATOM 3734 O O . GLY A 1 475 ? -16.447 -1.491 -7.842 1.00 82.56 475 GLY A O 1
ATOM 3735 N N . LEU A 1 476 ? -17.819 -0.752 -6.207 1.00 87.38 476 LEU A N 1
ATOM 3736 C CA . LEU A 1 476 ? -17.964 -1.999 -5.448 1.00 87.38 476 LEU A CA 1
ATOM 3737 C C . LEU A 1 476 ? -18.694 -3.118 -6.211 1.00 87.38 476 LEU A C 1
ATOM 3739 O O . LEU A 1 476 ? -18.370 -4.294 -6.037 1.00 87.38 476 LEU A O 1
ATOM 3743 N N . GLU A 1 477 ? -19.647 -2.784 -7.081 1.00 86.88 477 GLU A N 1
ATOM 3744 C CA . GLU A 1 477 ? -20.352 -3.777 -7.909 1.00 86.88 477 GLU A CA 1
ATOM 3745 C C . GLU A 1 477 ? -19.445 -4.365 -9.008 1.00 86.88 477 GLU A C 1
ATOM 3747 O O . GLU A 1 477 ? -19.498 -5.566 -9.293 1.00 86.88 477 GLU A O 1
ATOM 3752 N N . TRP A 1 478 ? -18.529 -3.566 -9.569 1.00 86.38 478 TRP A N 1
ATOM 3753 C CA . TRP A 1 478 ? -17.476 -4.070 -10.464 1.00 86.38 478 TRP A CA 1
ATOM 3754 C C . TRP A 1 478 ? -16.458 -4.940 -9.722 1.00 86.38 478 TRP A C 1
ATOM 3756 O O . TRP A 1 478 ? -15.987 -5.942 -10.271 1.00 86.38 478 TRP A O 1
ATOM 3766 N N . ASP A 1 479 ? -16.134 -4.577 -8.475 1.00 87.75 479 ASP A N 1
ATOM 3767 C CA . ASP A 1 479 ? -15.172 -5.308 -7.652 1.00 87.75 479 ASP A CA 1
ATOM 3768 C C . ASP A 1 479 ? -15.530 -6.795 -7.563 1.00 87.75 479 ASP A C 1
ATOM 3770 O O . ASP A 1 479 ? -14.634 -7.618 -7.756 1.00 87.75 479 ASP A O 1
ATOM 3774 N N . ILE A 1 480 ? -16.819 -7.111 -7.368 1.00 88.81 480 ILE A N 1
ATOM 3775 C CA . ILE A 1 480 ? -17.354 -8.478 -7.248 1.00 88.81 480 ILE A CA 1
ATOM 3776 C C . ILE A 1 480 ? -17.724 -9.138 -8.584 1.00 88.81 480 ILE A C 1
ATOM 3778 O O . ILE A 1 480 ? -17.654 -10.362 -8.699 1.00 88.81 480 ILE A O 1
ATOM 3782 N N . SER A 1 481 ? -18.121 -8.359 -9.596 1.00 87.31 481 SER A N 1
ATOM 3783 C CA . SER A 1 481 ? -18.630 -8.900 -10.868 1.00 87.31 481 SER A CA 1
ATOM 3784 C C . SER A 1 481 ? -17.517 -9.340 -11.825 1.00 87.31 481 SER A C 1
ATOM 3786 O O . SER A 1 481 ? -17.722 -10.221 -12.658 1.00 87.31 481 SER A O 1
ATOM 3788 N N . ASN A 1 482 ? -16.316 -8.763 -11.718 1.00 86.38 482 ASN A N 1
ATOM 3789 C CA . ASN A 1 482 ? -15.230 -9.049 -12.655 1.00 86.38 482 ASN A CA 1
ATOM 3790 C C . ASN A 1 482 ? -14.580 -10.438 -12.403 1.00 86.38 482 ASN A C 1
ATOM 3792 O O . ASN A 1 482 ? -14.105 -10.696 -11.291 1.00 86.38 482 ASN A O 1
ATOM 3796 N N . PRO A 1 483 ? -14.463 -11.334 -13.410 1.00 84.62 483 PRO A N 1
ATOM 3797 C CA . PRO A 1 483 ? -13.796 -12.635 -13.239 1.00 84.62 483 PRO A CA 1
ATOM 3798 C C . PRO A 1 483 ? -12.282 -12.534 -13.024 1.00 84.62 483 PRO A C 1
ATOM 3800 O O . PRO A 1 483 ? -11.698 -13.332 -12.299 1.00 84.62 483 PRO A O 1
ATOM 3803 N N . GLY A 1 484 ? -11.630 -11.535 -13.628 1.00 84.62 484 GLY A N 1
ATOM 3804 C CA . GLY A 1 484 ? -10.189 -11.303 -13.505 1.00 84.62 484 GLY A CA 1
ATOM 3805 C C . GLY A 1 484 ? -9.777 -10.650 -12.184 1.00 84.62 484 GLY A C 1
ATOM 3806 O O . GLY A 1 484 ? -8.620 -10.257 -12.030 1.00 84.62 484 GLY A O 1
ATOM 3807 N N . ARG A 1 485 ? -10.702 -10.491 -11.229 1.00 86.00 485 ARG A N 1
ATOM 3808 C CA . ARG A 1 485 ? -10.521 -9.612 -10.070 1.00 86.00 485 ARG A CA 1
ATOM 3809 C C . ARG A 1 485 ? -9.300 -9.911 -9.208 1.00 86.00 485 ARG A C 1
ATOM 3811 O O . ARG A 1 485 ? -8.589 -8.976 -8.841 1.00 86.00 485 ARG A O 1
ATOM 3818 N N . HIS A 1 486 ? -9.022 -11.188 -8.949 1.00 87.06 486 HIS A N 1
ATOM 3819 C CA . HIS A 1 486 ? -7.888 -11.620 -8.125 1.00 87.06 486 HIS A CA 1
ATOM 3820 C C . HIS A 1 486 ? -6.534 -11.492 -8.845 1.00 87.06 486 HIS A C 1
ATOM 3822 O O . HIS A 1 486 ? -5.522 -11.222 -8.206 1.00 87.06 486 HIS A O 1
ATOM 3828 N N . TRP A 1 487 ? -6.507 -11.609 -10.178 1.00 85.94 487 TRP A N 1
ATOM 3829 C CA . TRP A 1 487 ? -5.313 -11.309 -10.982 1.00 85.94 487 TRP A CA 1
ATOM 3830 C C . TRP A 1 487 ? -4.964 -9.815 -10.905 1.00 85.94 487 TRP A C 1
ATOM 3832 O O . TRP A 1 487 ? -3.813 -9.432 -10.703 1.00 85.94 487 TRP A O 1
ATOM 3842 N N . LEU A 1 488 ? -5.984 -8.957 -10.985 1.00 87.00 488 LEU A N 1
ATOM 3843 C CA . LEU A 1 488 ? -5.833 -7.502 -10.942 1.00 87.00 488 LEU A CA 1
ATOM 3844 C C . LEU A 1 488 ? -5.384 -6.953 -9.574 1.00 87.00 488 LEU A C 1
ATOM 3846 O O . LEU A 1 488 ? -4.935 -5.811 -9.518 1.00 87.00 488 LEU A O 1
ATOM 3850 N N . THR A 1 489 ? -5.501 -7.719 -8.483 1.00 89.56 489 THR A N 1
ATOM 3851 C CA . THR A 1 489 ? -5.085 -7.303 -7.127 1.00 89.56 489 THR A CA 1
ATOM 3852 C C . THR A 1 489 ? -3.696 -7.789 -6.716 1.00 89.56 489 THR A C 1
ATOM 3854 O O . THR A 1 489 ? -3.258 -7.458 -5.616 1.00 89.56 489 THR A O 1
ATOM 3857 N N . LEU A 1 490 ? -2.963 -8.529 -7.559 1.00 88.62 490 LEU A N 1
ATOM 3858 C CA . LEU A 1 490 ? -1.668 -9.115 -7.173 1.00 88.62 490 LEU A CA 1
ATOM 3859 C C . LEU A 1 490 ? -0.642 -8.081 -6.666 1.00 88.62 490 LEU A C 1
ATOM 3861 O O . LEU A 1 490 ? 0.090 -8.377 -5.721 1.00 88.62 490 LEU A O 1
ATOM 3865 N N . ASN A 1 491 ? -0.646 -6.863 -7.223 1.00 89.44 491 ASN A N 1
ATOM 3866 C CA . ASN A 1 491 ? 0.228 -5.744 -6.828 1.00 89.44 491 ASN A CA 1
ATOM 3867 C C . ASN A 1 491 ? -0.422 -4.757 -5.816 1.00 89.44 491 ASN A C 1
ATOM 3869 O O . ASN A 1 491 ? 0.061 -3.640 -5.601 1.00 89.44 491 ASN A O 1
ATOM 3873 N N . ASN A 1 492 ? -1.542 -5.142 -5.194 1.00 90.88 492 ASN A N 1
ATOM 3874 C CA . ASN A 1 492 ? -2.218 -4.365 -4.151 1.00 90.88 492 ASN A CA 1
ATOM 3875 C C . ASN A 1 492 ? -2.005 -4.986 -2.764 1.00 90.88 492 ASN A C 1
ATOM 3877 O O . ASN A 1 492 ? -1.980 -6.205 -2.613 1.00 90.88 492 ASN A O 1
ATOM 3881 N N . SER A 1 493 ? -1.874 -4.131 -1.750 1.00 91.94 493 SER A N 1
ATOM 3882 C CA . SER A 1 493 ? -1.803 -4.482 -0.322 1.00 91.94 493 SER A CA 1
ATOM 3883 C C . SER A 1 493 ? -3.096 -5.120 0.186 1.00 91.94 493 SER A C 1
ATOM 3885 O O . SER A 1 493 ? -3.052 -6.028 1.008 1.00 91.94 493 SER A O 1
ATOM 3887 N N . HIS A 1 494 ? -4.240 -4.669 -0.325 1.00 93.38 494 HIS A N 1
ATOM 3888 C CA . HIS A 1 494 ? -5.564 -5.021 0.188 1.00 93.38 494 HIS A CA 1
ATOM 3889 C C . HIS A 1 494 ? -6.353 -5.897 -0.782 1.00 93.38 494 HIS A C 1
ATOM 3891 O O . HIS A 1 494 ? -6.137 -5.825 -2.001 1.00 93.38 494 HIS A O 1
ATOM 3897 N N . PRO A 1 495 ? -7.274 -6.736 -0.272 1.00 92.94 495 PRO A N 1
ATOM 3898 C CA . PRO A 1 495 ? -8.321 -7.283 -1.118 1.00 92.94 495 PRO A CA 1
ATOM 3899 C C . PRO A 1 495 ? -9.233 -6.141 -1.595 1.00 92.94 495 PRO A C 1
ATOM 3901 O O . PRO A 1 495 ? -9.148 -5.002 -1.128 1.00 92.94 495 PRO A O 1
ATOM 3904 N N . ARG A 1 496 ? -10.134 -6.451 -2.521 1.00 91.12 496 ARG A N 1
ATOM 3905 C CA . ARG A 1 496 ? -11.142 -5.497 -2.989 1.00 91.12 496 ARG A CA 1
ATOM 3906 C C . ARG A 1 496 ? -12.124 -5.150 -1.883 1.00 91.12 496 ARG A C 1
ATOM 3908 O O . ARG A 1 496 ? -12.503 -6.021 -1.097 1.00 91.12 496 ARG A O 1
ATOM 3915 N N . LEU A 1 497 ? -12.568 -3.896 -1.860 1.00 91.75 497 LEU A N 1
ATOM 3916 C CA . LEU A 1 497 ? -13.559 -3.458 -0.885 1.00 91.75 497 LEU A CA 1
ATOM 3917 C C . LEU A 1 497 ? -14.912 -4.123 -1.183 1.00 91.75 497 LEU A C 1
ATOM 3919 O O . LEU A 1 497 ? -15.560 -4.604 -0.257 1.00 91.75 497 LEU A O 1
ATOM 3923 N N . GLY A 1 498 ? -15.279 -4.284 -2.462 1.00 91.44 498 GLY A N 1
ATOM 3924 C CA . GLY A 1 498 ? -16.503 -4.997 -2.844 1.00 91.44 498 GLY A CA 1
ATOM 3925 C C . GLY A 1 498 ? -16.509 -6.472 -2.424 1.00 91.44 498 GLY A C 1
ATOM 3926 O O . GLY A 1 498 ? -17.505 -6.937 -1.873 1.00 91.44 498 GLY A O 1
ATOM 3927 N N . ASP A 1 499 ? -15.391 -7.196 -2.599 1.00 92.25 499 ASP A N 1
ATOM 3928 C CA . ASP A 1 499 ? -15.271 -8.605 -2.168 1.00 92.25 499 ASP A CA 1
ATOM 3929 C C . ASP A 1 499 ? -15.490 -8.746 -0.644 1.00 92.25 499 ASP A C 1
ATOM 3931 O O . ASP A 1 499 ? -16.174 -9.672 -0.202 1.00 92.25 499 ASP A O 1
ATOM 3935 N N . ARG A 1 500 ? -14.950 -7.822 0.169 1.00 94.75 500 ARG A N 1
ATOM 3936 C CA . ARG A 1 500 ? -15.165 -7.807 1.631 1.00 94.75 500 ARG A CA 1
ATOM 3937 C C . ARG A 1 500 ? -16.606 -7.477 1.994 1.00 94.75 500 ARG A C 1
ATOM 3939 O O . ARG A 1 500 ? -17.223 -8.214 2.754 1.00 94.75 500 ARG A O 1
ATOM 3946 N N . LEU A 1 501 ? -17.173 -6.409 1.434 1.00 94.38 501 LEU A N 1
ATOM 3947 C CA . LEU A 1 501 ? -18.542 -5.990 1.750 1.00 94.38 501 LEU A CA 1
ATOM 3948 C C . LEU A 1 501 ? -19.577 -7.050 1.342 1.00 94.38 501 LEU A C 1
ATOM 3950 O O . LEU A 1 501 ? -20.520 -7.301 2.090 1.00 94.38 501 LEU A O 1
ATOM 3954 N N . ALA A 1 502 ? -19.373 -7.749 0.221 1.00 94.06 502 ALA A N 1
ATOM 3955 C CA . ALA A 1 502 ? -20.220 -8.876 -0.172 1.00 94.06 502 ALA A CA 1
ATOM 3956 C C . ALA A 1 502 ? -20.125 -10.066 0.803 1.00 94.06 502 ALA A C 1
ATOM 3958 O O . ALA A 1 502 ? -21.143 -10.711 1.079 1.00 94.06 502 ALA A O 1
ATOM 3959 N N . LEU A 1 503 ? -18.937 -10.334 1.362 1.00 94.38 503 LEU A N 1
ATOM 3960 C CA . LEU A 1 503 ? -18.732 -11.343 2.405 1.00 94.38 503 LEU A CA 1
ATOM 3961 C C . LEU A 1 503 ? -19.433 -10.951 3.719 1.00 94.38 503 LEU A C 1
ATOM 3963 O O . LEU A 1 503 ? -20.149 -11.772 4.292 1.00 94.38 503 LEU A O 1
ATOM 3967 N N . LEU A 1 504 ? -19.308 -9.690 4.150 1.00 95.25 504 LEU A N 1
ATOM 3968 C CA . LEU A 1 504 ? -19.988 -9.152 5.337 1.00 95.25 504 LEU A CA 1
ATOM 3969 C C . LEU A 1 504 ? -21.517 -9.182 5.186 1.00 95.25 504 LEU A C 1
ATOM 3971 O O . LEU A 1 504 ? -22.216 -9.628 6.095 1.00 95.25 504 LEU A O 1
ATOM 3975 N N . ALA A 1 505 ? -22.041 -8.824 4.010 1.00 93.88 505 ALA A N 1
ATOM 3976 C CA . ALA A 1 505 ? -23.457 -8.983 3.675 1.00 93.88 505 ALA A CA 1
ATOM 3977 C C . ALA A 1 505 ? -23.898 -10.462 3.670 1.00 93.88 505 ALA A C 1
ATOM 3979 O O . ALA A 1 505 ? -25.047 -10.777 3.983 1.00 93.88 505 ALA A O 1
ATOM 3980 N N . GLY A 1 506 ? -22.991 -11.388 3.338 1.00 93.75 506 GLY A N 1
ATOM 3981 C CA . GLY A 1 506 ? -23.180 -12.830 3.513 1.00 93.75 506 GLY A CA 1
ATOM 3982 C C . GLY A 1 506 ? -23.373 -13.220 4.980 1.00 93.75 506 GLY A C 1
ATOM 3983 O O . GLY A 1 506 ? -24.361 -13.879 5.301 1.00 93.75 506 GLY A O 1
ATOM 3984 N N . TYR A 1 507 ? -22.491 -12.758 5.871 1.00 94.25 507 TYR A N 1
ATOM 3985 C CA . TYR A 1 507 ? -22.601 -12.999 7.315 1.00 94.25 507 TYR A CA 1
ATOM 3986 C C . TYR A 1 507 ? -23.868 -12.370 7.916 1.00 94.25 507 TYR A C 1
ATOM 3988 O O . TYR A 1 507 ? -24.565 -13.029 8.686 1.00 94.25 507 TYR A O 1
ATOM 3996 N N . ALA A 1 508 ? -24.225 -11.143 7.515 1.00 93.62 508 ALA A N 1
ATOM 3997 C CA . ALA A 1 508 ? -25.472 -10.495 7.926 1.00 93.62 508 ALA A CA 1
ATOM 3998 C C . ALA A 1 508 ? -26.698 -11.355 7.562 1.00 93.62 508 ALA A C 1
ATOM 4000 O O . ALA A 1 508 ? -27.489 -11.696 8.442 1.00 93.62 508 ALA A O 1
ATOM 4001 N N . ARG A 1 509 ? -26.797 -11.815 6.303 1.00 92.56 509 ARG A N 1
ATOM 4002 C CA . ARG A 1 509 ? -27.871 -12.724 5.855 1.00 92.56 509 ARG A CA 1
ATOM 4003 C C . ARG A 1 509 ? -27.886 -14.048 6.621 1.00 92.56 509 ARG A C 1
ATOM 4005 O O . ARG A 1 509 ? -28.957 -14.487 7.034 1.00 92.56 509 ARG A O 1
ATOM 4012 N N . GLN A 1 510 ? -26.724 -14.666 6.854 1.00 93.19 510 GLN A N 1
ATOM 4013 C CA . GLN A 1 510 ? -26.613 -15.904 7.640 1.00 93.19 510 GLN A CA 1
ATOM 4014 C C . GLN A 1 510 ? -27.162 -15.728 9.066 1.00 93.19 510 GLN A C 1
ATOM 4016 O O . GLN A 1 510 ? -27.790 -16.637 9.608 1.00 93.19 510 GLN A O 1
ATOM 4021 N N . TRP A 1 511 ? -26.966 -14.552 9.663 1.00 93.44 511 TRP A N 1
ATOM 4022 C CA . TRP A 1 511 ? -27.454 -14.204 10.999 1.00 93.44 511 TRP A CA 1
ATOM 4023 C C . TRP A 1 511 ? -28.840 -13.541 11.013 1.00 93.44 511 TRP A C 1
ATOM 4025 O O . TRP A 1 511 ? -29.265 -13.060 12.061 1.00 93.44 511 TRP A O 1
ATOM 4035 N N . ARG A 1 512 ? -29.565 -13.559 9.883 1.00 92.00 512 ARG A N 1
ATOM 4036 C CA . ARG A 1 512 ? -30.910 -12.971 9.711 1.00 92.00 512 ARG A CA 1
ATOM 4037 C C . ARG A 1 512 ? -30.972 -11.454 9.969 1.00 92.00 512 ARG A C 1
ATOM 4039 O O . ARG A 1 512 ? -32.021 -10.930 10.332 1.00 92.00 512 ARG A O 1
ATOM 4046 N N . LEU A 1 513 ? -29.858 -10.757 9.760 1.00 91.38 513 LEU A N 1
ATOM 4047 C CA . LEU A 1 513 ? -29.763 -9.296 9.767 1.00 91.38 513 LEU A CA 1
ATOM 4048 C C . LEU A 1 513 ? -29.982 -8.757 8.347 1.00 91.38 513 LEU A C 1
ATOM 4050 O O . LEU A 1 513 ? -29.619 -9.413 7.366 1.00 91.38 513 LEU A O 1
ATOM 4054 N N . VAL A 1 514 ? -30.536 -7.549 8.227 1.00 90.81 514 VAL A N 1
ATOM 4055 C CA . VAL A 1 514 ? -30.632 -6.857 6.932 1.00 90.81 514 VAL A CA 1
ATOM 4056 C C . VAL A 1 514 ? -29.249 -6.285 6.600 1.00 90.81 514 VAL A C 1
ATOM 4058 O O . VAL A 1 514 ? -28.737 -5.508 7.403 1.00 90.81 514 VAL A O 1
ATOM 4061 N N . PRO A 1 515 ? -28.603 -6.641 5.472 1.00 90.69 515 PRO A N 1
ATOM 4062 C CA . PRO A 1 515 ? -27.286 -6.100 5.137 1.00 90.69 515 PRO A CA 1
ATOM 4063 C C . PRO A 1 515 ? -27.322 -4.581 4.946 1.00 90.69 515 PRO A C 1
ATOM 4065 O O . PRO A 1 515 ? -28.159 -4.087 4.193 1.00 90.69 515 PRO A O 1
ATOM 4068 N N . SER A 1 516 ? -26.374 -3.851 5.543 1.00 86.19 516 SER A N 1
ATOM 4069 C CA . SER A 1 516 ? -26.225 -2.402 5.311 1.00 86.19 516 SER A CA 1
ATOM 4070 C C . SER A 1 516 ? -25.829 -2.061 3.869 1.00 86.19 516 SER A C 1
ATOM 4072 O O . SER A 1 516 ? -26.116 -0.967 3.393 1.00 86.19 516 SER A O 1
ATOM 4074 N N . VAL A 1 517 ? -25.204 -3.004 3.153 1.00 85.12 517 VAL A N 1
ATOM 4075 C CA . VAL A 1 517 ? -24.780 -2.852 1.754 1.00 85.12 517 VAL A CA 1
ATOM 4076 C C . VAL A 1 517 ? -25.296 -4.028 0.927 1.00 85.12 517 VAL A C 1
ATOM 4078 O O . VAL A 1 517 ? -24.991 -5.188 1.216 1.00 85.12 517 VAL A O 1
ATOM 4081 N N . SER A 1 518 ? -26.047 -3.737 -0.137 1.00 84.00 518 SER A N 1
ATOM 4082 C CA . SER A 1 518 ? -26.576 -4.740 -1.069 1.00 84.00 518 SER A CA 1
ATOM 4083 C C . SER A 1 518 ? -25.946 -4.578 -2.452 1.00 84.00 518 SER A C 1
ATOM 4085 O O . SER A 1 518 ? -26.461 -3.861 -3.306 1.00 84.00 518 SER A O 1
ATOM 4087 N N . LEU A 1 519 ? -24.802 -5.236 -2.662 1.00 86.25 519 LEU A N 1
ATOM 4088 C CA . LEU A 1 519 ? -24.091 -5.233 -3.944 1.00 86.25 519 LEU A CA 1
ATOM 4089 C C . LEU A 1 519 ? -24.690 -6.260 -4.913 1.00 86.25 519 LEU A C 1
ATOM 4091 O O . LEU A 1 519 ? -24.915 -7.418 -4.547 1.00 86.25 519 LEU A O 1
ATOM 4095 N N . ARG A 1 520 ? -24.890 -5.854 -6.169 1.00 83.00 520 ARG A N 1
ATOM 4096 C CA . ARG A 1 520 ? -25.373 -6.727 -7.247 1.00 83.00 520 ARG A CA 1
ATOM 4097 C C . ARG A 1 520 ? -24.194 -7.381 -7.968 1.00 83.00 520 ARG A C 1
ATOM 4099 O O . ARG A 1 520 ? -23.365 -6.695 -8.555 1.00 83.00 520 ARG A O 1
ATOM 4106 N N . SER A 1 521 ? -24.121 -8.713 -7.943 1.00 79.12 521 SER A N 1
ATOM 4107 C CA . SER A 1 521 ? -23.174 -9.458 -8.781 1.00 79.12 521 SER A CA 1
ATOM 4108 C C . SER A 1 521 ? -23.786 -9.673 -10.162 1.00 79.12 521 SER A C 1
ATOM 4110 O O . SER A 1 521 ? -24.845 -10.289 -10.283 1.00 79.12 521 SER A O 1
ATOM 4112 N N . LEU A 1 522 ? -23.125 -9.161 -11.197 1.00 76.75 522 LEU A N 1
ATOM 4113 C CA . LEU A 1 522 ? -23.528 -9.344 -12.587 1.00 76.75 522 LEU A CA 1
ATOM 4114 C C . LEU A 1 522 ? -22.649 -10.431 -13.232 1.00 76.75 522 LEU A C 1
ATOM 4116 O O . LEU A 1 522 ? -21.424 -10.376 -13.094 1.00 76.75 522 LEU A O 1
ATOM 4120 N N . PRO A 1 523 ? -23.226 -11.423 -13.940 1.00 73.00 523 PRO A N 1
ATOM 4121 C CA . PRO A 1 523 ? -22.462 -12.498 -14.569 1.00 73.00 523 PRO A CA 1
ATOM 4122 C C . PRO A 1 523 ? -21.711 -11.983 -15.806 1.00 73.00 523 PRO A C 1
ATOM 4124 O O . PRO A 1 523 ? -22.179 -12.074 -16.939 1.00 73.00 523 PRO A O 1
ATOM 4127 N N . VAL A 1 524 ? -20.515 -11.441 -15.588 1.00 77.19 524 VAL A N 1
ATOM 4128 C CA . VAL A 1 524 ? -19.645 -10.915 -16.643 1.00 77.19 524 VAL A CA 1
ATOM 4129 C C . VAL A 1 524 ? -18.699 -12.005 -17.153 1.00 77.19 524 VAL A C 1
ATOM 4131 O O . VAL A 1 524 ? -18.027 -12.674 -16.373 1.00 77.19 524 VAL A O 1
ATOM 4134 N N . ARG A 1 525 ? -18.557 -12.138 -18.477 1.00 68.12 525 ARG A N 1
ATOM 4135 C CA . ARG A 1 525 ? -17.436 -12.856 -19.111 1.00 68.12 525 ARG A CA 1
ATOM 4136 C C . ARG A 1 525 ? -16.575 -11.858 -19.879 1.00 68.12 525 ARG A C 1
ATOM 4138 O O . ARG A 1 525 ? -16.996 -11.367 -20.919 1.00 68.12 525 ARG A O 1
ATOM 4145 N N . SER A 1 526 ? -15.362 -11.580 -19.398 1.00 65.81 526 SER A N 1
ATOM 4146 C CA . SER A 1 526 ? -14.408 -10.751 -20.146 1.00 65.81 526 SER A CA 1
ATOM 4147 C C . SER A 1 526 ? -13.518 -11.612 -21.042 1.00 65.81 526 SER A C 1
ATOM 4149 O O . SER A 1 526 ? -12.770 -12.464 -20.563 1.00 65.81 526 SER A O 1
ATOM 4151 N N . SER A 1 527 ? -13.574 -11.369 -22.352 1.00 65.88 527 SER A N 1
ATOM 4152 C CA . SER A 1 527 ? -12.744 -12.047 -23.358 1.00 65.88 527 SER A CA 1
ATOM 4153 C C . SER A 1 527 ? -11.296 -11.535 -23.394 1.00 65.88 527 SER A C 1
ATOM 4155 O O . SER A 1 527 ? -10.394 -12.255 -23.824 1.00 65.88 527 SER A O 1
ATOM 4157 N N . ARG A 1 528 ? -11.047 -10.307 -22.917 1.00 79.62 528 ARG A N 1
ATOM 4158 C CA . ARG A 1 528 ? -9.775 -9.581 -23.096 1.00 79.62 528 ARG A CA 1
ATOM 4159 C C . ARG A 1 528 ? -8.750 -9.771 -21.974 1.00 79.62 528 ARG A C 1
ATOM 4161 O O . ARG A 1 528 ? -7.611 -9.329 -22.116 1.00 79.62 528 ARG A O 1
ATOM 4168 N N . LEU A 1 529 ? -9.088 -10.494 -20.902 1.00 81.00 529 LEU A N 1
ATOM 4169 C CA . LEU A 1 529 ? -8.166 -10.758 -19.784 1.00 81.00 529 LEU A CA 1
ATOM 4170 C C . LEU A 1 529 ? -6.859 -11.441 -20.237 1.00 81.00 529 LEU A C 1
ATOM 4172 O O . LEU A 1 529 ? -5.782 -11.108 -19.744 1.00 81.00 529 LEU A O 1
ATOM 4176 N N . ARG A 1 530 ? -6.935 -12.341 -21.231 1.00 84.25 530 ARG A N 1
ATOM 4177 C CA . ARG A 1 530 ? -5.756 -12.998 -21.830 1.00 84.25 530 ARG A CA 1
ATOM 4178 C C . ARG A 1 530 ? -4.790 -11.988 -22.454 1.00 84.25 530 ARG A C 1
ATOM 4180 O O . ARG A 1 530 ? -3.585 -12.105 -22.270 1.00 84.25 530 ARG A O 1
ATOM 4187 N N . LEU A 1 531 ? -5.316 -10.969 -23.137 1.00 86.25 531 LEU A N 1
ATOM 4188 C CA . LEU A 1 531 ? -4.512 -9.933 -23.786 1.00 86.25 531 LEU A CA 1
ATOM 4189 C C . LEU A 1 531 ? -3.836 -9.011 -22.757 1.00 86.25 531 LEU A C 1
ATOM 4191 O O . LEU A 1 531 ? -2.702 -8.583 -22.948 1.00 86.25 531 LEU A O 1
ATOM 4195 N N . GLN A 1 532 ? -4.478 -8.774 -21.610 1.00 86.06 532 GLN A N 1
ATOM 4196 C CA . GLN A 1 532 ? -3.847 -8.057 -20.500 1.00 86.06 532 GLN A CA 1
ATOM 4197 C C . GLN A 1 532 ? -2.648 -8.828 -19.913 1.00 86.06 532 GLN A C 1
ATOM 4199 O O . GLN A 1 532 ? -1.632 -8.217 -19.565 1.00 86.06 532 GLN A O 1
ATOM 4204 N N . ALA A 1 533 ? -2.756 -10.157 -19.831 1.00 86.50 533 ALA A N 1
ATOM 4205 C CA . ALA A 1 533 ? -1.695 -11.057 -19.380 1.00 86.50 533 ALA A CA 1
ATOM 4206 C C . ALA A 1 533 ? -0.654 -11.404 -20.469 1.00 86.50 533 ALA A C 1
ATOM 4208 O O . ALA A 1 533 ? 0.315 -12.102 -20.169 1.00 86.50 533 ALA A O 1
ATOM 4209 N N . ALA A 1 534 ? -0.813 -10.911 -21.706 1.00 91.56 534 ALA A N 1
ATOM 4210 C CA . ALA A 1 534 ? -0.025 -11.336 -22.866 1.00 91.56 534 ALA A CA 1
ATOM 4211 C C . ALA A 1 534 ? 1.510 -11.296 -22.691 1.00 91.56 534 ALA A C 1
ATOM 4213 O O . ALA A 1 534 ? 2.136 -12.264 -23.110 1.00 91.56 534 ALA A O 1
ATOM 4214 N N . PRO A 1 535 ? 2.148 -10.299 -22.036 1.00 91.06 535 PRO A N 1
ATOM 4215 C CA . PRO A 1 535 ? 3.602 -10.321 -21.816 1.00 91.06 535 PRO A CA 1
ATOM 4216 C C . PRO A 1 535 ? 4.070 -11.508 -20.966 1.00 91.06 535 PRO A C 1
ATOM 4218 O O . PRO A 1 535 ? 5.102 -12.110 -21.248 1.00 91.06 535 PRO A O 1
ATOM 4221 N N . PHE A 1 536 ? 3.291 -11.870 -19.941 1.00 91.50 536 PHE A N 1
ATOM 4222 C CA . PHE A 1 536 ? 3.599 -12.991 -19.054 1.00 91.50 536 PHE A CA 1
ATOM 4223 C C . PHE A 1 536 ? 3.310 -14.329 -19.738 1.00 91.50 536 PHE A C 1
ATOM 4225 O O . PHE A 1 536 ? 4.126 -15.241 -19.664 1.00 91.50 536 PHE A O 1
ATOM 4232 N N . LEU A 1 537 ? 2.186 -14.431 -20.457 1.00 92.12 537 LEU A N 1
ATOM 4233 C CA . LEU A 1 537 ? 1.856 -15.613 -21.260 1.00 92.12 537 LEU A CA 1
ATOM 4234 C C . LEU A 1 537 ? 2.891 -15.849 -22.369 1.00 92.12 537 LEU A C 1
ATOM 4236 O O . LEU A 1 537 ? 3.277 -16.988 -22.604 1.00 92.12 537 LEU A O 1
ATOM 4240 N N . GLY A 1 538 ? 3.381 -14.781 -23.001 1.00 94.06 538 GLY A N 1
ATOM 4241 C CA . GLY A 1 538 ? 4.459 -14.833 -23.983 1.00 94.06 538 GLY A CA 1
ATOM 4242 C C . GLY A 1 538 ? 5.774 -15.324 -23.378 1.00 94.06 538 GLY A C 1
ATOM 4243 O O . GLY A 1 538 ? 6.388 -16.228 -23.933 1.00 94.06 538 GLY A O 1
ATOM 4244 N N . ALA A 1 539 ? 6.174 -14.810 -22.210 1.00 94.38 539 ALA A N 1
ATOM 4245 C CA . ALA A 1 539 ? 7.360 -15.292 -21.495 1.00 94.38 539 ALA A CA 1
ATOM 4246 C C . ALA A 1 539 ? 7.252 -16.780 -21.097 1.00 94.38 539 ALA A C 1
ATOM 4248 O O . ALA A 1 539 ? 8.211 -17.532 -21.260 1.00 94.38 539 ALA A O 1
ATOM 4249 N N . VAL A 1 540 ? 6.077 -17.225 -20.628 1.00 94.94 540 VAL A N 1
ATOM 4250 C CA . VAL A 1 540 ? 5.803 -18.639 -20.304 1.00 94.94 540 VAL A CA 1
ATOM 4251 C C . VAL A 1 540 ? 5.828 -19.519 -21.557 1.00 94.94 540 VAL A C 1
ATOM 4253 O O . VAL A 1 540 ? 6.383 -20.612 -21.512 1.00 94.94 540 VAL A O 1
ATOM 4256 N N . LEU A 1 541 ? 5.285 -19.049 -22.684 1.00 95.25 541 LEU A N 1
ATOM 4257 C CA . LEU A 1 541 ? 5.354 -19.762 -23.961 1.00 95.25 541 LEU A CA 1
ATOM 4258 C C . LEU A 1 541 ? 6.802 -19.873 -24.465 1.00 95.25 541 LEU A C 1
ATOM 4260 O O . LEU A 1 541 ? 7.213 -20.948 -24.890 1.00 95.25 541 LEU A O 1
ATOM 4264 N N . GLY A 1 542 ? 7.591 -18.801 -24.350 1.00 95.31 542 GLY A N 1
ATOM 4265 C CA . GLY A 1 542 ? 9.026 -18.814 -24.648 1.00 95.31 542 GLY A CA 1
ATOM 4266 C C . GLY A 1 542 ? 9.792 -19.821 -23.787 1.00 95.31 542 GLY A C 1
ATOM 4267 O O . GLY A 1 542 ? 10.582 -20.599 -24.316 1.00 95.31 542 GLY A O 1
ATOM 4268 N N . LEU A 1 543 ? 9.493 -19.884 -22.483 1.00 95.31 543 LEU A N 1
ATOM 4269 C CA . LEU A 1 543 ? 10.054 -20.893 -21.577 1.00 95.31 543 LEU A CA 1
ATOM 4270 C C . LEU A 1 543 ? 9.626 -22.318 -21.959 1.00 95.31 543 LEU A C 1
ATOM 4272 O O . LEU A 1 543 ? 10.451 -23.224 -21.931 1.00 95.31 543 LEU A O 1
ATOM 4276 N N . ALA A 1 544 ? 8.364 -22.533 -22.334 1.00 95.50 544 ALA A N 1
ATOM 4277 C CA . ALA A 1 544 ? 7.870 -23.847 -22.744 1.00 95.50 544 ALA A CA 1
ATOM 4278 C C . ALA A 1 544 ? 8.551 -24.344 -24.033 1.00 95.50 544 ALA A C 1
ATOM 4280 O O . ALA A 1 544 ? 8.941 -25.507 -24.107 1.00 95.50 544 ALA A O 1
ATOM 4281 N N . ILE A 1 545 ? 8.756 -23.459 -25.016 1.00 96.00 545 ILE A N 1
ATOM 4282 C CA . ILE A 1 545 ? 9.507 -23.768 -26.243 1.00 96.00 545 ILE A CA 1
ATOM 4283 C C . ILE A 1 545 ? 10.979 -24.054 -25.910 1.00 96.00 545 ILE A C 1
ATOM 4285 O O . ILE A 1 545 ? 11.532 -25.034 -26.403 1.00 96.00 545 ILE A O 1
ATOM 4289 N N . ALA A 1 546 ? 11.602 -23.262 -25.031 1.00 93.25 546 ALA A N 1
ATOM 4290 C CA . ALA A 1 546 ? 12.971 -23.502 -24.577 1.00 93.25 546 ALA A CA 1
ATOM 4291 C C . ALA A 1 546 ? 13.135 -24.860 -23.872 1.00 93.25 546 ALA A C 1
ATOM 4293 O O . ALA A 1 546 ? 14.076 -25.588 -24.166 1.00 93.25 546 ALA A O 1
ATOM 4294 N N . LEU A 1 547 ? 12.209 -25.228 -22.979 1.00 94.50 547 LEU A N 1
ATOM 4295 C CA . LEU A 1 547 ? 12.221 -26.523 -22.289 1.00 94.50 547 LEU A CA 1
ATOM 4296 C C . LEU A 1 547 ? 11.976 -27.697 -23.247 1.00 94.50 547 LEU A C 1
ATOM 4298 O O . LEU A 1 547 ? 12.567 -28.759 -23.065 1.00 94.50 547 LEU A O 1
ATOM 4302 N N . LEU A 1 548 ? 11.152 -27.510 -24.284 1.00 95.62 548 LEU A N 1
ATOM 4303 C CA . LEU A 1 548 ? 10.957 -28.507 -25.338 1.00 95.62 548 LEU A CA 1
ATOM 4304 C C . LEU A 1 548 ? 12.234 -28.709 -26.166 1.00 95.62 548 LEU A C 1
ATOM 4306 O O . LEU A 1 548 ? 12.636 -29.847 -26.380 1.00 95.62 548 LEU A O 1
ATOM 4310 N N . LEU A 1 549 ? 12.893 -27.628 -26.596 1.00 94.00 549 LEU A N 1
ATOM 4311 C CA . LEU A 1 549 ? 14.164 -27.711 -27.327 1.00 94.00 549 LEU A CA 1
ATOM 4312 C C . LEU A 1 549 ? 15.269 -28.325 -26.462 1.00 94.00 549 LEU A C 1
ATOM 4314 O O . LEU A 1 549 ? 15.991 -29.199 -26.931 1.00 94.00 549 LEU A O 1
ATOM 4318 N N . TRP A 1 550 ? 15.343 -27.945 -25.185 1.00 94.12 550 TRP A N 1
ATOM 4319 C CA . TRP A 1 550 ? 16.247 -28.552 -24.209 1.00 94.12 550 TRP A CA 1
ATOM 4320 C C . TRP A 1 550 ? 16.022 -30.067 -24.083 1.00 94.12 550 TRP A C 1
ATOM 4322 O O . TRP A 1 550 ? 16.985 -30.833 -24.112 1.00 94.12 550 TRP A O 1
ATOM 4332 N N . LEU A 1 551 ? 14.761 -30.511 -24.013 1.00 94.25 551 LEU A N 1
ATOM 4333 C CA . LEU A 1 551 ? 14.405 -31.932 -23.967 1.00 94.25 551 LEU A CA 1
ATOM 4334 C C . LEU A 1 551 ? 14.782 -32.660 -25.267 1.00 94.25 551 LEU A C 1
ATOM 4336 O O . LEU A 1 551 ? 15.334 -33.755 -25.202 1.00 94.25 551 LEU A O 1
ATOM 4340 N N . VAL A 1 552 ? 14.536 -32.053 -26.433 1.00 94.00 552 VAL A N 1
ATOM 4341 C CA . VAL A 1 552 ? 14.956 -32.598 -27.739 1.00 94.00 552 VAL A CA 1
ATOM 4342 C C . VAL A 1 552 ? 16.476 -32.735 -27.804 1.00 94.00 552 VAL A C 1
ATOM 4344 O O . VAL A 1 552 ? 16.963 -33.793 -28.188 1.00 94.00 552 VAL A O 1
ATOM 4347 N N . GLY A 1 553 ? 17.224 -31.720 -27.363 1.00 93.19 553 GLY A N 1
ATOM 4348 C CA . GLY A 1 553 ? 18.681 -31.788 -27.249 1.00 93.19 553 GLY A CA 1
ATOM 4349 C C . GLY A 1 553 ? 19.147 -32.870 -26.282 1.00 93.19 553 GLY A C 1
ATOM 4350 O O . GLY A 1 553 ? 20.135 -33.547 -26.548 1.00 93.19 553 GLY A O 1
ATOM 4351 N N . ARG A 1 554 ? 18.420 -33.087 -25.178 1.00 93.31 554 ARG A N 1
ATOM 4352 C CA . ARG A 1 554 ? 18.778 -34.128 -24.213 1.00 93.31 554 ARG A CA 1
ATOM 4353 C C . ARG A 1 554 ? 18.556 -35.519 -24.797 1.00 93.31 554 ARG A C 1
ATOM 4355 O O . ARG A 1 554 ? 19.434 -36.356 -24.667 1.00 93.31 554 ARG A O 1
ATOM 4362 N N . VAL A 1 555 ? 17.439 -35.749 -25.487 1.00 93.31 555 VAL A N 1
ATOM 4363 C CA . VAL A 1 555 ? 17.190 -37.008 -26.210 1.00 93.31 555 VAL A CA 1
ATOM 4364 C C . VAL A 1 555 ? 18.219 -37.208 -27.326 1.00 93.31 555 VAL A C 1
ATOM 4366 O O . VAL A 1 555 ? 18.759 -38.298 -27.458 1.00 93.31 555 VAL A O 1
ATOM 4369 N N . ALA A 1 556 ? 18.555 -36.158 -28.079 1.00 92.62 556 ALA A N 1
ATOM 4370 C CA . ALA A 1 556 ? 19.609 -36.197 -29.090 1.00 92.62 556 ALA A CA 1
ATOM 4371 C C . ALA A 1 556 ? 20.983 -36.564 -28.503 1.00 92.62 556 ALA A C 1
ATOM 4373 O O . ALA A 1 556 ? 21.719 -37.317 -29.130 1.00 92.62 556 ALA A O 1
ATOM 4374 N N . GLN A 1 557 ? 21.305 -36.091 -27.295 1.00 92.56 557 GLN A N 1
ATOM 4375 C CA . GLN A 1 557 ? 22.531 -36.456 -26.585 1.00 92.56 557 GLN A CA 1
ATOM 4376 C C . GLN A 1 557 ? 22.568 -37.950 -26.215 1.00 92.56 557 GLN A C 1
ATOM 4378 O O . GLN A 1 557 ? 23.600 -38.583 -26.405 1.00 92.56 557 GLN A O 1
ATOM 4383 N N . GLU A 1 558 ? 21.457 -38.528 -25.737 1.00 92.75 558 GLU A N 1
ATOM 4384 C CA . GLU A 1 558 ? 21.362 -39.976 -25.448 1.00 92.75 558 GLU A CA 1
ATOM 4385 C C . GLU A 1 558 ? 21.345 -40.843 -26.731 1.00 92.75 558 GLU A C 1
ATOM 4387 O O . GLU A 1 558 ? 21.638 -42.033 -26.674 1.00 92.75 558 GLU A O 1
ATOM 4392 N N . LEU A 1 559 ? 20.991 -40.262 -27.888 1.00 94.12 559 LEU A N 1
ATOM 4393 C CA . LEU A 1 559 ? 20.968 -40.913 -29.210 1.00 94.12 559 LEU A CA 1
ATOM 4394 C C . LEU A 1 559 ? 22.207 -40.601 -30.078 1.00 94.12 559 LEU A C 1
ATOM 4396 O O . LEU A 1 559 ? 22.219 -40.932 -31.263 1.00 94.12 559 LEU A O 1
ATOM 4400 N N . GLU A 1 560 ? 23.226 -39.944 -29.515 1.00 90.75 560 GLU A N 1
ATOM 4401 C CA . GLU A 1 560 ? 24.472 -39.534 -30.193 1.00 90.75 560 GLU A CA 1
ATOM 4402 C C . GLU A 1 560 ? 24.272 -38.643 -31.450 1.00 90.75 560 GLU A C 1
ATOM 4404 O O . GLU A 1 560 ? 25.112 -38.578 -32.351 1.00 90.75 560 GLU A O 1
ATOM 4409 N N . TRP A 1 561 ? 23.167 -37.893 -31.517 1.00 92.00 561 TRP A N 1
ATOM 4410 C CA . TRP A 1 561 ? 22.826 -36.994 -32.628 1.00 92.00 561 TRP A CA 1
ATOM 4411 C C . TRP A 1 561 ? 23.533 -35.628 -32.524 1.00 92.00 561 TRP A C 1
ATOM 4413 O O . TRP A 1 561 ? 22.936 -34.612 -32.156 1.00 92.00 561 TRP A O 1
ATOM 4423 N N . GLN A 1 562 ? 24.802 -35.602 -32.941 1.00 85.38 562 GLN A N 1
ATOM 4424 C CA . GLN A 1 562 ? 25.729 -34.449 -32.900 1.00 85.38 562 GLN A CA 1
ATOM 4425 C C . GLN A 1 562 ? 25.251 -33.149 -33.592 1.00 85.38 562 GLN A C 1
ATOM 4427 O O . GLN A 1 562 ? 25.898 -32.110 -33.481 1.00 85.38 562 GLN A O 1
ATOM 4432 N N . SER A 1 563 ? 24.156 -33.170 -34.357 1.00 87.75 563 SER A N 1
ATOM 4433 C CA . SER A 1 563 ? 23.626 -31.979 -35.040 1.00 87.75 563 SER A CA 1
ATOM 4434 C C . SER A 1 563 ? 22.733 -31.100 -34.153 1.00 87.75 563 SER A C 1
ATOM 4436 O O . SER A 1 563 ? 22.573 -29.907 -34.436 1.00 87.75 563 SER A O 1
ATOM 4438 N N . ILE A 1 564 ? 22.135 -31.668 -33.097 1.00 89.31 564 ILE A N 1
ATOM 4439 C CA . ILE A 1 564 ? 21.102 -31.016 -32.265 1.00 89.31 564 ILE A CA 1
ATOM 4440 C C . ILE A 1 564 ? 21.226 -31.279 -30.752 1.00 89.31 564 ILE A C 1
ATOM 4442 O O . ILE A 1 564 ? 20.452 -30.719 -29.975 1.00 89.31 564 ILE A O 1
ATOM 4446 N N . ASP A 1 565 ? 22.212 -32.061 -30.312 1.00 85.88 565 ASP A N 1
ATOM 4447 C CA . ASP A 1 565 ? 22.561 -32.277 -28.897 1.00 85.88 565 ASP A CA 1
ATOM 4448 C C . ASP A 1 565 ? 22.744 -30.961 -28.102 1.00 85.88 565 ASP A C 1
ATOM 4450 O O . ASP A 1 565 ? 22.262 -30.811 -26.971 1.00 85.88 565 ASP A O 1
ATOM 4454 N N . TRP A 1 566 ? 23.361 -29.963 -28.739 1.00 87.25 566 TRP A N 1
ATOM 4455 C CA . TRP A 1 566 ? 23.676 -28.641 -28.201 1.00 87.25 566 TRP A CA 1
ATOM 4456 C C . TRP A 1 566 ? 22.467 -27.856 -27.675 1.00 87.25 566 TRP A C 1
ATOM 4458 O O . TRP A 1 566 ? 22.647 -27.021 -26.785 1.00 87.25 566 TRP A O 1
ATOM 4468 N N . PHE A 1 567 ? 21.239 -28.139 -28.140 1.00 88.69 567 PHE A N 1
ATOM 4469 C 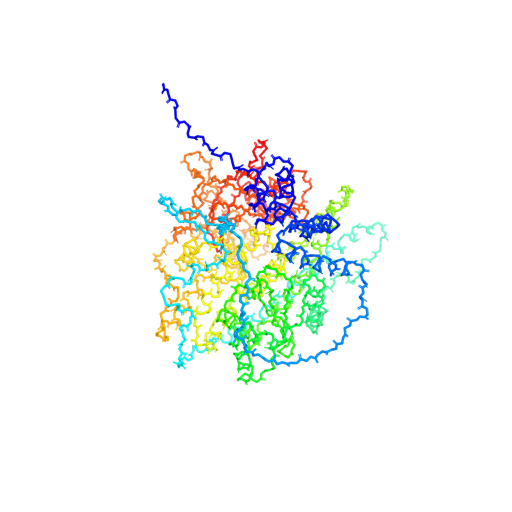CA . PHE A 1 567 ? 20.024 -27.516 -27.592 1.00 88.69 567 PHE A CA 1
ATOM 4470 C C . PHE A 1 567 ? 19.877 -27.740 -26.073 1.00 88.69 567 PHE A C 1
ATOM 4472 O O . PHE A 1 567 ? 19.239 -26.938 -25.393 1.00 88.69 567 PHE A O 1
ATOM 4479 N N . SER A 1 568 ? 20.464 -28.809 -25.522 1.00 85.88 568 SER A N 1
ATOM 4480 C CA . SER A 1 568 ? 20.418 -29.105 -24.082 1.00 85.88 568 SER A CA 1
ATOM 4481 C C . SER A 1 568 ? 21.446 -28.339 -23.236 1.00 85.88 568 SER A C 1
ATOM 4483 O O . SER A 1 568 ? 21.259 -28.192 -22.025 1.00 85.88 568 SER A O 1
ATOM 4485 N N . GLY A 1 569 ? 22.523 -27.839 -23.851 1.00 83.62 569 GLY A N 1
ATOM 4486 C CA . GLY A 1 569 ? 23.583 -27.088 -23.170 1.00 83.62 569 GLY A CA 1
ATOM 4487 C C . GLY A 1 569 ? 23.415 -25.566 -23.225 1.00 83.62 569 GLY A C 1
ATOM 4488 O O . GLY A 1 569 ? 23.970 -24.854 -22.384 1.00 83.62 569 GLY A O 1
ATOM 4489 N N . ASP A 1 570 ? 22.653 -25.055 -24.194 1.00 87.62 570 ASP A N 1
ATOM 4490 C CA . ASP A 1 570 ? 22.597 -23.628 -24.507 1.00 87.62 570 ASP A CA 1
ATOM 4491 C C . ASP A 1 570 ? 21.669 -22.823 -23.569 1.00 87.62 570 ASP A C 1
ATOM 4493 O O . ASP A 1 570 ? 20.438 -22.813 -23.676 1.00 87.62 570 ASP A O 1
ATOM 4497 N N . ARG A 1 571 ? 22.284 -22.077 -22.642 1.00 88.00 571 ARG A N 1
ATOM 4498 C CA . ARG A 1 571 ? 21.586 -21.130 -21.751 1.00 88.00 571 ARG A CA 1
ATOM 4499 C C . ARG A 1 571 ? 21.145 -19.847 -22.465 1.00 88.00 571 ARG A C 1
ATOM 4501 O O . ARG A 1 571 ? 20.206 -19.201 -21.996 1.00 88.00 571 ARG A O 1
ATOM 4508 N N . GLY A 1 572 ? 21.824 -19.468 -23.546 1.00 90.75 572 GLY A N 1
ATOM 4509 C CA . GLY A 1 572 ? 21.488 -18.324 -24.388 1.00 90.75 572 GLY A CA 1
ATOM 4510 C C . GLY A 1 572 ? 20.178 -18.556 -25.131 1.00 90.75 572 GLY A C 1
ATOM 4511 O O . GLY A 1 572 ? 19.291 -17.704 -25.078 1.00 90.75 572 GLY A O 1
ATOM 4512 N N . LEU A 1 573 ? 19.991 -19.760 -25.682 1.00 90.50 573 LEU A N 1
ATOM 4513 C CA . LEU A 1 573 ? 18.723 -20.221 -26.257 1.00 90.50 573 LEU A CA 1
ATOM 4514 C C . LEU A 1 573 ? 17.561 -20.134 -25.255 1.00 90.50 573 LEU A C 1
ATOM 4516 O O . LEU A 1 573 ? 16.508 -19.578 -25.576 1.00 90.50 573 LEU A O 1
ATOM 4520 N N . LEU A 1 574 ? 17.761 -20.619 -24.022 1.00 90.19 574 LEU A N 1
ATOM 4521 C CA . LEU A 1 574 ? 16.724 -20.601 -22.986 1.00 90.19 574 LEU A CA 1
ATOM 4522 C C . LEU A 1 574 ? 16.280 -19.177 -22.633 1.00 90.19 574 LEU A C 1
ATOM 4524 O O . LEU A 1 574 ? 15.090 -18.862 -22.705 1.00 90.19 574 LEU A O 1
ATOM 4528 N N . TRP A 1 575 ? 17.216 -18.301 -22.262 1.00 93.06 575 TRP A N 1
ATOM 4529 C CA . TRP A 1 575 ? 16.869 -16.928 -21.879 1.00 93.06 575 TRP A CA 1
ATOM 4530 C C . TRP A 1 575 ? 16.444 -16.073 -23.076 1.00 93.06 575 TRP A C 1
ATOM 4532 O O . TRP A 1 575 ? 15.572 -15.213 -22.933 1.00 93.06 575 TRP A O 1
ATOM 4542 N N . GLY A 1 576 ? 16.995 -16.340 -24.261 1.00 95.31 576 GLY A N 1
ATOM 4543 C CA . GLY A 1 576 ? 16.647 -15.650 -25.496 1.00 95.31 576 GLY A CA 1
ATOM 4544 C C . GLY A 1 576 ? 15.189 -15.852 -25.893 1.00 95.31 576 GLY A C 1
ATOM 4545 O O . GLY A 1 576 ? 14.477 -14.873 -26.127 1.00 95.31 576 GLY A O 1
ATOM 4546 N N . LEU A 1 577 ? 14.702 -17.096 -25.865 1.00 95.38 577 LEU A N 1
ATOM 4547 C CA . LEU A 1 577 ? 13.305 -17.419 -26.173 1.00 95.38 577 LEU A CA 1
ATOM 4548 C C . LEU A 1 577 ? 12.318 -16.829 -25.155 1.00 95.38 577 LEU A C 1
ATOM 4550 O O . LEU A 1 577 ? 11.253 -16.344 -25.545 1.00 95.38 577 LEU A O 1
ATOM 4554 N N . VAL A 1 578 ? 12.673 -16.792 -23.866 1.00 95.69 578 VAL A N 1
ATOM 4555 C CA . VAL A 1 578 ? 11.862 -16.126 -22.827 1.00 95.69 578 VAL A CA 1
ATOM 4556 C C . VAL A 1 578 ? 11.730 -14.622 -23.105 1.00 95.69 578 VAL A C 1
ATOM 4558 O O . VAL A 1 578 ? 10.626 -14.075 -23.026 1.00 95.69 578 VAL A O 1
ATOM 4561 N N . LEU A 1 579 ? 12.826 -13.950 -23.478 1.00 96.31 579 LEU A N 1
ATOM 4562 C CA . LEU A 1 579 ? 12.823 -12.521 -23.813 1.00 96.31 579 LEU A CA 1
ATOM 4563 C C . LEU A 1 579 ? 12.071 -12.216 -25.119 1.00 96.31 579 LEU A C 1
ATOM 4565 O O . LEU A 1 579 ? 11.311 -11.245 -25.171 1.00 96.31 579 LEU A O 1
ATOM 4569 N N . MET A 1 580 ? 12.213 -13.057 -26.149 1.00 95.62 580 MET A N 1
ATOM 4570 C CA . MET A 1 580 ? 11.432 -12.953 -27.388 1.00 95.62 580 MET A CA 1
ATOM 4571 C C . MET A 1 580 ? 9.930 -13.121 -27.125 1.00 95.62 580 MET A C 1
ATOM 4573 O O . MET A 1 580 ? 9.125 -12.307 -27.582 1.00 95.62 580 MET A O 1
ATOM 4577 N N . GLY A 1 581 ? 9.544 -14.121 -26.328 1.00 95.50 581 GLY A N 1
ATOM 4578 C CA . GLY A 1 581 ? 8.157 -14.333 -25.921 1.00 95.50 581 GLY A CA 1
ATOM 4579 C C . GLY A 1 581 ? 7.575 -13.134 -25.163 1.00 95.50 581 GLY A C 1
ATOM 4580 O O . GLY A 1 581 ? 6.466 -12.683 -25.464 1.00 95.50 581 GLY A O 1
ATOM 4581 N N . LEU A 1 582 ? 8.343 -12.557 -24.232 1.00 95.31 582 LEU A N 1
ATOM 4582 C CA . LEU A 1 582 ? 7.974 -11.332 -23.514 1.00 95.31 582 LEU A CA 1
ATOM 4583 C C . LEU A 1 582 ? 7.809 -10.130 -24.459 1.00 95.31 582 LEU A C 1
ATOM 4585 O O . LEU A 1 582 ? 6.874 -9.341 -24.287 1.00 95.31 582 LEU A O 1
ATOM 4589 N N . SER A 1 583 ? 8.680 -9.996 -25.464 1.00 95.50 583 SER A N 1
ATOM 4590 C CA . SER A 1 583 ? 8.594 -8.947 -26.488 1.00 95.50 583 SER A CA 1
ATOM 4591 C C . SER A 1 583 ? 7.296 -9.047 -27.292 1.00 95.50 583 SER A C 1
ATOM 4593 O O . SER A 1 583 ? 6.500 -8.104 -27.291 1.00 95.50 583 SER A O 1
ATOM 4595 N N . ILE A 1 584 ? 7.018 -10.215 -27.883 1.00 94.56 584 ILE A N 1
ATOM 4596 C CA . ILE A 1 584 ? 5.805 -10.473 -28.676 1.00 94.56 584 ILE A CA 1
ATOM 4597 C C . ILE A 1 584 ? 4.550 -10.218 -27.830 1.00 94.56 584 ILE A C 1
ATOM 4599 O O . ILE A 1 584 ? 3.657 -9.476 -28.243 1.00 94.56 584 ILE A O 1
ATOM 4603 N N . GLY A 1 585 ? 4.504 -10.757 -26.608 1.00 93.69 585 GLY A N 1
ATOM 4604 C CA . GLY A 1 585 ? 3.391 -10.541 -25.682 1.00 93.69 585 GLY A CA 1
ATOM 4605 C C . GLY A 1 585 ? 3.194 -9.074 -25.277 1.00 93.69 585 GLY A C 1
ATOM 4606 O O . GLY A 1 585 ? 2.068 -8.650 -25.008 1.00 93.69 585 GLY A O 1
ATOM 4607 N N . THR A 1 586 ? 4.263 -8.274 -25.273 1.00 92.12 586 THR A N 1
ATOM 4608 C CA . THR A 1 586 ? 4.197 -6.825 -25.036 1.00 92.12 586 THR A CA 1
ATOM 4609 C C . THR A 1 586 ? 3.651 -6.084 -26.254 1.00 92.12 586 THR A C 1
ATOM 4611 O O . THR A 1 586 ? 2.718 -5.297 -26.094 1.00 92.12 586 THR A O 1
ATOM 4614 N N . ILE A 1 587 ? 4.140 -6.385 -27.461 1.00 92.25 587 ILE A N 1
ATOM 4615 C CA . ILE A 1 587 ? 3.667 -5.784 -28.721 1.00 92.25 587 ILE A CA 1
ATOM 4616 C C . ILE A 1 587 ? 2.169 -6.047 -28.925 1.00 92.25 587 ILE A C 1
ATOM 4618 O O . ILE A 1 587 ? 1.410 -5.106 -29.149 1.00 92.25 587 ILE A O 1
ATOM 4622 N N . LEU A 1 588 ? 1.719 -7.295 -28.740 1.00 91.19 588 LEU A N 1
ATOM 4623 C CA . LEU A 1 588 ? 0.302 -7.671 -28.839 1.00 91.19 588 LEU A CA 1
ATOM 4624 C C . LEU A 1 588 ? -0.598 -6.868 -27.884 1.00 91.19 588 LEU A C 1
ATOM 4626 O O . LEU A 1 588 ? -1.747 -6.573 -28.211 1.00 91.19 588 LEU A O 1
ATOM 4630 N N . ARG A 1 589 ? -0.085 -6.495 -26.705 1.00 91.12 589 ARG A N 1
ATOM 4631 C CA . ARG A 1 589 ? -0.836 -5.718 -25.713 1.00 91.12 589 ARG A CA 1
ATOM 4632 C C . ARG A 1 589 ? -0.880 -4.221 -26.035 1.00 91.12 589 ARG A C 1
ATOM 4634 O O . ARG A 1 589 ? -1.888 -3.592 -25.721 1.00 91.12 589 ARG A O 1
ATOM 4641 N N . ILE A 1 590 ? 0.180 -3.646 -26.615 1.00 88.88 590 ILE A N 1
ATOM 4642 C CA . ILE A 1 590 ? 0.347 -2.184 -26.746 1.00 88.88 590 ILE A CA 1
ATOM 4643 C C . ILE A 1 590 ? -0.829 -1.528 -27.469 1.00 88.88 590 ILE A C 1
ATOM 4645 O O . ILE A 1 590 ? -1.411 -0.613 -26.901 1.00 88.88 590 ILE A O 1
ATOM 4649 N N . ASN A 1 591 ? -1.231 -2.008 -28.648 1.00 84.62 591 ASN A N 1
ATOM 4650 C CA . ASN A 1 591 ? -2.259 -1.328 -29.453 1.00 84.62 591 ASN A CA 1
ATOM 4651 C C . ASN A 1 591 ? -3.650 -1.351 -28.798 1.00 84.62 591 ASN A C 1
ATOM 4653 O O . ASN A 1 591 ? -4.403 -0.388 -28.902 1.00 84.62 591 ASN A O 1
ATOM 4657 N N . ALA A 1 592 ? -3.990 -2.437 -28.097 1.00 86.38 592 ALA A N 1
ATOM 4658 C CA . ALA A 1 592 ? -5.235 -2.511 -27.336 1.00 86.38 592 ALA A CA 1
ATOM 4659 C C . ALA A 1 592 ? -5.181 -1.629 -26.082 1.00 86.38 592 ALA A C 1
ATOM 4661 O O . ALA A 1 592 ? -6.168 -0.994 -25.730 1.00 86.38 592 ALA A O 1
ATOM 4662 N N . PHE A 1 593 ? -4.022 -1.556 -25.423 1.00 88.38 593 PHE A N 1
ATOM 4663 C CA . PHE A 1 593 ? -3.841 -0.746 -24.224 1.00 88.38 593 PHE A CA 1
ATOM 4664 C C . PHE A 1 593 ? -3.754 0.757 -24.560 1.00 88.38 593 PHE A C 1
ATOM 4666 O O . PHE A 1 593 ? -4.356 1.566 -23.866 1.00 88.38 593 PHE A O 1
ATOM 4673 N N . PHE A 1 594 ? -3.090 1.166 -25.637 1.00 90.44 594 PHE A N 1
ATOM 4674 C CA . PHE A 1 594 ? -2.899 2.569 -26.029 1.00 90.44 594 PHE A CA 1
ATOM 4675 C C . PHE A 1 594 ? -3.449 2.848 -27.442 1.00 90.44 594 PHE A C 1
ATOM 4677 O O . PHE A 1 594 ? -2.665 3.050 -28.368 1.00 90.44 594 PHE A O 1
ATOM 4684 N N . PRO A 1 595 ? -4.783 2.851 -27.637 1.00 90.19 595 PRO A N 1
ATOM 4685 C CA . PRO A 1 595 ? -5.391 3.235 -28.910 1.00 90.19 595 PRO A CA 1
ATOM 4686 C C . PRO A 1 595 ? -5.237 4.742 -29.167 1.00 90.19 595 PRO A C 1
ATOM 4688 O O . PRO A 1 595 ? -5.272 5.530 -28.221 1.00 90.19 595 PRO A O 1
ATOM 4691 N N . ASP A 1 596 ? -5.144 5.152 -30.434 1.00 88.56 596 ASP A N 1
ATOM 4692 C CA . ASP A 1 596 ? -5.053 6.567 -30.823 1.00 88.56 596 ASP A CA 1
ATOM 4693 C C . ASP A 1 596 ? -6.139 7.433 -30.167 1.00 88.56 596 ASP A C 1
ATOM 4695 O O . ASP A 1 596 ? -7.337 7.151 -30.288 1.00 88.56 596 ASP A O 1
ATOM 4699 N N . ILE A 1 597 ? -5.730 8.543 -29.549 1.00 87.56 597 ILE A N 1
ATOM 4700 C CA . ILE A 1 597 ? -6.649 9.562 -29.040 1.00 87.56 597 ILE A CA 1
ATOM 4701 C C . ILE A 1 597 ? -7.035 10.491 -30.198 1.00 87.56 597 ILE A C 1
ATOM 4703 O O . ILE A 1 597 ? -6.213 11.232 -30.735 1.00 87.56 597 ILE A O 1
ATOM 4707 N N . ARG A 1 598 ? -8.307 10.446 -30.601 1.00 88.25 598 ARG A N 1
ATOM 4708 C CA . ARG A 1 598 ? -8.883 11.237 -31.700 1.00 88.25 598 ARG A CA 1
ATOM 4709 C C . ARG A 1 598 ? -10.084 12.025 -31.181 1.00 88.25 598 ARG A C 1
ATOM 4711 O O . ARG A 1 598 ? -10.774 11.589 -30.262 1.00 88.25 598 ARG A O 1
ATOM 4718 N N . SER A 1 599 ? -10.392 13.173 -31.781 1.00 81.31 599 SER A N 1
ATOM 4719 C CA . SER A 1 599 ? -11.569 13.973 -31.389 1.00 81.31 599 SER A CA 1
ATOM 4720 C C . SER A 1 599 ? -12.883 13.184 -31.460 1.00 81.31 599 SER A C 1
ATOM 4722 O O . SER A 1 599 ? -13.784 13.439 -30.674 1.00 81.31 599 SER A O 1
ATOM 4724 N N . THR A 1 600 ? -12.968 12.193 -32.350 1.00 80.69 600 THR A N 1
ATOM 4725 C CA . THR A 1 600 ? -14.143 11.333 -32.549 1.00 80.69 600 THR A CA 1
ATOM 4726 C C . THR A 1 600 ? -14.316 10.220 -31.512 1.00 80.69 600 THR A C 1
ATOM 4728 O O . THR A 1 600 ? -15.402 9.654 -31.433 1.00 80.69 600 THR A O 1
ATOM 4731 N N . ASN A 1 601 ? -13.278 9.867 -30.740 1.00 84.19 601 ASN A N 1
ATOM 4732 C CA . ASN A 1 601 ? -13.329 8.783 -29.745 1.00 84.19 601 ASN A CA 1
ATOM 4733 C C . ASN A 1 601 ? -13.022 9.239 -28.307 1.00 84.19 601 ASN A C 1
ATOM 4735 O O . ASN A 1 601 ? -13.011 8.410 -27.397 1.00 84.19 601 ASN A O 1
ATOM 4739 N N . THR A 1 602 ? -12.779 10.537 -28.103 1.00 87.38 602 THR A N 1
ATOM 4740 C CA . THR A 1 602 ? -12.445 11.121 -26.799 1.00 87.38 602 THR A CA 1
ATOM 4741 C C . THR A 1 602 ? -13.692 11.647 -26.105 1.00 87.38 602 THR A C 1
ATOM 4743 O O . THR A 1 602 ? -14.359 12.536 -26.628 1.00 87.38 602 THR A O 1
ATOM 4746 N N . GLN A 1 603 ? -13.969 11.163 -24.896 1.00 87.56 603 GLN A N 1
ATOM 4747 C CA . GLN A 1 603 ? -15.005 11.745 -24.043 1.00 87.56 603 GLN A CA 1
ATOM 4748 C C . GLN A 1 603 ? -14.466 13.015 -23.372 1.00 87.56 603 GLN A C 1
ATOM 4750 O O . GLN A 1 603 ? -13.411 12.977 -22.735 1.00 87.56 603 GLN A O 1
ATOM 4755 N N . THR A 1 604 ? -15.166 14.138 -23.529 1.00 85.69 604 THR A N 1
ATOM 4756 C CA . THR A 1 604 ? -14.818 15.433 -22.922 1.00 85.69 604 THR A CA 1
ATOM 4757 C C . THR A 1 604 ? -15.572 15.637 -21.618 1.00 85.69 604 THR A C 1
ATOM 4759 O O . THR A 1 604 ? -16.798 15.599 -21.623 1.00 85.69 604 THR A O 1
ATOM 4762 N N . ASP A 1 605 ? -14.824 15.842 -20.538 1.00 81.25 605 ASP A N 1
ATOM 4763 C CA . ASP A 1 605 ? -15.293 16.043 -19.166 1.00 81.25 605 ASP A CA 1
ATOM 4764 C C . ASP A 1 605 ? -16.418 15.066 -18.738 1.00 81.25 605 ASP A C 1
ATOM 4766 O O . ASP A 1 605 ? -17.462 15.492 -18.245 1.00 81.25 605 ASP A O 1
ATOM 4770 N N . PRO A 1 606 ? -16.250 13.737 -18.939 1.00 85.50 606 PRO A N 1
ATOM 4771 C CA . PRO A 1 606 ? -17.264 12.763 -18.551 1.00 85.50 606 PRO A CA 1
ATOM 4772 C C . PRO A 1 606 ? -17.345 12.626 -17.027 1.00 85.50 606 PRO A C 1
ATOM 4774 O O . PRO A 1 606 ? -16.319 12.482 -16.357 1.00 85.50 606 PRO A O 1
ATOM 4777 N N . LEU A 1 607 ? -18.572 12.567 -16.504 1.00 84.12 607 LEU A N 1
ATOM 4778 C CA . LEU A 1 607 ? -18.842 12.288 -15.091 1.00 84.12 607 LEU A CA 1
ATOM 4779 C C . LEU A 1 607 ? -18.142 10.996 -14.644 1.00 84.12 607 LEU A C 1
ATOM 4781 O O . LEU A 1 607 ? -18.236 9.950 -15.301 1.00 84.12 607 LEU A O 1
ATOM 4785 N N . LEU A 1 608 ? -17.487 11.037 -13.485 1.00 83.44 608 LEU A N 1
ATOM 4786 C CA . LEU A 1 608 ? -16.748 9.907 -12.922 1.00 83.44 608 LEU A CA 1
ATOM 4787 C C . LEU A 1 608 ? -17.680 8.716 -12.660 1.00 83.44 608 LEU A C 1
ATOM 4789 O O . LEU A 1 608 ? -17.314 7.565 -12.915 1.00 83.44 608 LEU A O 1
ATOM 4793 N N . LEU A 1 609 ? -18.920 8.992 -12.243 1.00 84.62 609 LEU A N 1
ATOM 4794 C CA . LEU A 1 609 ? -19.966 7.981 -12.086 1.00 84.62 609 LEU A CA 1
ATOM 4795 C C . LEU A 1 609 ? -20.240 7.223 -13.397 1.00 84.62 609 LEU A C 1
ATOM 4797 O O . LEU A 1 609 ? -20.331 5.996 -13.388 1.00 84.62 609 LEU A O 1
ATOM 4801 N N . ALA A 1 610 ? -20.315 7.920 -14.536 1.00 84.75 610 ALA A N 1
ATOM 4802 C CA . ALA A 1 610 ? -20.590 7.304 -15.837 1.00 84.75 610 ALA A CA 1
ATOM 4803 C C . ALA A 1 610 ? -19.441 6.387 -16.293 1.00 84.75 610 ALA A C 1
ATOM 4805 O O . ALA A 1 610 ? -19.670 5.292 -16.814 1.00 84.75 610 ALA A O 1
ATOM 4806 N N . LEU A 1 611 ? -18.190 6.774 -16.025 1.00 84.88 611 LEU A N 1
ATOM 4807 C CA . LEU A 1 611 ? -17.030 5.925 -16.301 1.00 84.88 611 LEU A CA 1
ATOM 4808 C C . LEU A 1 611 ? -17.013 4.657 -15.431 1.00 84.88 611 LEU A C 1
ATOM 4810 O O . LEU A 1 611 ? -16.671 3.578 -15.932 1.00 84.88 611 LEU A O 1
ATOM 4814 N N . LEU A 1 612 ? -17.425 4.782 -14.164 1.00 83.31 612 LEU A N 1
ATOM 4815 C CA . LEU A 1 612 ? -17.475 3.712 -13.161 1.00 83.31 612 LEU A CA 1
ATOM 4816 C C . LEU A 1 612 ? -18.773 2.890 -13.155 1.00 83.31 612 LEU A C 1
ATOM 4818 O O . LEU A 1 612 ? -18.849 1.899 -12.428 1.00 83.31 612 LEU A O 1
ATOM 4822 N N . SER A 1 613 ? -19.759 3.220 -13.983 1.00 79.88 613 SER A N 1
ATOM 4823 C CA . SER A 1 613 ? -21.020 2.464 -14.060 1.00 79.88 613 SER A CA 1
ATOM 4824 C C . SER A 1 613 ? -20.880 1.106 -14.770 1.00 79.88 613 SER A C 1
ATOM 4826 O O . SER A 1 613 ? -21.701 0.221 -14.568 1.00 79.88 613 SER A O 1
ATOM 4828 N N . ASP A 1 614 ? -19.847 0.906 -15.597 1.00 79.94 614 ASP A N 1
ATOM 4829 C CA . ASP A 1 614 ? -19.705 -0.302 -16.429 1.00 79.94 614 ASP A CA 1
ATOM 4830 C C . ASP A 1 614 ? -18.947 -1.444 -15.704 1.00 79.94 614 ASP A C 1
ATOM 4832 O O . ASP A 1 614 ? -17.732 -1.324 -15.479 1.00 79.94 614 ASP A O 1
ATOM 4836 N N . PRO A 1 615 ? -19.614 -2.570 -15.372 1.00 72.81 615 PRO A N 1
ATOM 4837 C CA . PRO A 1 615 ? -19.039 -3.692 -14.626 1.00 72.81 615 PRO A CA 1
ATOM 4838 C C . PRO A 1 615 ? -18.063 -4.560 -15.450 1.00 72.81 615 PRO A C 1
ATOM 4840 O O . PRO A 1 615 ? -17.385 -5.417 -14.880 1.00 72.81 615 PRO A O 1
ATOM 4843 N N . VAL A 1 616 ? -17.970 -4.374 -16.773 1.00 76.00 616 VAL A N 1
ATOM 4844 C CA . VAL A 1 616 ? -17.208 -5.254 -17.677 1.00 76.00 616 VAL A CA 1
ATOM 4845 C C . VAL A 1 616 ? -15.773 -4.776 -17.907 1.00 76.00 616 VAL A C 1
ATOM 4847 O O . VAL A 1 616 ? -14.875 -5.613 -18.049 1.00 76.00 616 VAL A O 1
ATOM 4850 N N . LYS A 1 617 ? -15.541 -3.454 -17.909 1.00 82.88 617 LYS A N 1
ATOM 4851 C CA . LYS A 1 617 ? -14.251 -2.828 -18.271 1.00 82.88 617 LYS A CA 1
ATOM 4852 C C . LYS A 1 617 ? -13.062 -3.431 -17.518 1.00 82.88 617 LYS A C 1
ATOM 4854 O O . LYS A 1 617 ? -13.046 -3.447 -16.287 1.00 82.88 617 LYS A O 1
ATOM 4859 N N . LEU A 1 618 ? -12.038 -3.863 -18.248 1.00 84.06 618 LEU A N 1
ATOM 4860 C CA . LEU A 1 618 ? -10.700 -4.148 -17.722 1.00 84.06 618 LEU A CA 1
ATOM 4861 C C . LEU A 1 618 ? -9.762 -2.945 -17.927 1.00 84.06 618 LEU A C 1
ATOM 4863 O O . LEU A 1 618 ? -10.081 -2.043 -18.700 1.00 84.06 618 LEU A O 1
ATOM 4867 N N . PRO A 1 619 ? -8.541 -2.945 -17.353 1.00 83.56 619 PRO A N 1
ATOM 4868 C CA . PRO A 1 619 ? -7.535 -1.933 -17.679 1.00 83.56 619 PRO A CA 1
ATOM 4869 C C . PRO A 1 619 ? -7.184 -1.887 -19.169 1.00 83.56 619 PRO A C 1
ATOM 4871 O O . PRO A 1 619 ? -6.782 -0.847 -19.669 1.00 83.56 619 PRO A O 1
ATOM 4874 N N . ILE A 1 620 ? -7.326 -3.003 -19.888 1.00 85.25 620 ILE A N 1
ATOM 4875 C CA . ILE A 1 620 ? -7.067 -3.051 -21.331 1.00 85.25 620 ILE A CA 1
ATOM 4876 C C . ILE A 1 620 ? -8.204 -2.463 -22.181 1.00 85.25 620 ILE A C 1
ATOM 4878 O O . ILE A 1 620 ? -8.003 -2.218 -23.363 1.00 85.25 620 ILE A O 1
ATOM 4882 N N . ASP A 1 621 ? -9.369 -2.188 -21.590 1.00 85.44 621 ASP A N 1
ATOM 4883 C CA . ASP A 1 621 ? -10.480 -1.497 -22.249 1.00 85.44 621 ASP A CA 1
ATOM 4884 C C . ASP A 1 621 ? -10.341 0.019 -22.041 1.00 85.44 621 ASP A C 1
ATOM 4886 O O . ASP A 1 621 ? -11.149 0.668 -21.375 1.00 85.44 621 ASP A O 1
ATOM 4890 N N . SER A 1 622 ? -9.251 0.566 -22.579 1.00 85.25 622 SER A N 1
ATOM 4891 C CA . SER A 1 622 ? -8.886 1.986 -22.534 1.00 85.25 622 SER A CA 1
ATOM 4892 C C . SER A 1 622 ? -10.009 2.858 -23.072 1.00 85.25 622 SER A C 1
ATOM 4894 O O . SER A 1 622 ? -10.476 2.653 -24.193 1.00 85.25 622 SER A O 1
ATOM 4896 N N . GLN A 1 623 ? -10.367 3.899 -22.326 1.00 89.38 623 GLN A N 1
ATOM 4897 C CA . GLN A 1 623 ? -11.279 4.928 -22.820 1.00 89.38 623 GLN A CA 1
ATOM 4898 C C . GLN A 1 623 ? -10.513 6.243 -22.963 1.00 89.38 623 GLN A C 1
ATOM 4900 O O . GLN A 1 623 ? -10.046 6.763 -21.947 1.00 89.38 623 GLN A O 1
ATOM 4905 N N . PRO A 1 624 ? -10.331 6.776 -24.186 1.00 93.19 624 PRO A N 1
ATOM 4906 C CA . PRO A 1 624 ? -9.781 8.109 -24.376 1.00 93.19 624 PRO A CA 1
ATOM 4907 C C . PRO A 1 624 ? -10.670 9.143 -23.677 1.00 93.19 624 PRO A C 1
ATOM 4909 O O . PRO A 1 624 ? -11.853 9.287 -23.991 1.00 93.19 624 PRO A O 1
ATOM 4912 N N . VAL A 1 625 ? -10.100 9.848 -22.705 1.00 94.00 625 VAL A N 1
ATOM 4913 C CA . VAL A 1 625 ? -10.775 10.892 -21.932 1.00 94.00 625 VAL A CA 1
ATOM 4914 C C . VAL A 1 625 ? -9.968 12.180 -21.977 1.00 94.00 625 VAL A C 1
ATOM 4916 O O . VAL A 1 625 ? -8.733 12.177 -21.955 1.00 94.00 625 VAL A O 1
ATOM 4919 N N . ARG A 1 626 ? -10.685 13.298 -22.003 1.00 94.44 626 ARG A N 1
ATOM 4920 C CA . ARG A 1 626 ? -10.165 14.626 -21.709 1.00 94.44 626 ARG A CA 1
ATOM 4921 C C . ARG A 1 626 ? -10.911 15.139 -20.490 1.00 94.44 626 ARG A C 1
ATOM 4923 O O . ARG A 1 626 ? -12.127 15.232 -20.551 1.00 94.44 626 ARG A O 1
ATOM 4930 N N . MET A 1 627 ? -10.192 15.444 -19.419 1.00 92.75 627 MET A N 1
ATOM 4931 C CA . MET A 1 627 ? -10.756 15.900 -18.151 1.00 92.75 627 MET A CA 1
ATOM 4932 C C . MET A 1 627 ? -10.082 17.175 -17.673 1.00 92.75 627 MET A C 1
ATOM 4934 O O . MET A 1 627 ? -8.856 17.293 -17.708 1.00 92.75 627 MET A O 1
ATOM 4938 N N . GLN A 1 628 ? -10.882 18.101 -17.177 1.00 93.50 628 GLN A N 1
ATOM 4939 C CA . GLN A 1 628 ? -10.455 19.304 -16.489 1.00 93.50 628 GLN A CA 1
ATOM 4940 C C . GLN A 1 628 ? -10.572 19.104 -14.979 1.00 93.50 628 GLN A C 1
ATOM 4942 O O . GLN A 1 628 ? -11.492 18.462 -14.479 1.00 93.50 628 GLN A O 1
ATOM 4947 N N . GLY A 1 629 ? -9.604 19.634 -14.240 1.00 93.31 629 GLY A N 1
ATOM 4948 C CA . GLY A 1 629 ? -9.591 19.514 -12.788 1.00 93.31 629 GLY A CA 1
ATOM 4949 C C . GLY A 1 629 ? -8.363 20.158 -12.168 1.00 93.31 629 GLY A C 1
ATOM 4950 O O . GLY A 1 629 ? -7.431 20.570 -12.864 1.00 93.31 629 GLY A O 1
ATOM 4951 N N . LYS A 1 630 ? -8.352 20.247 -10.841 1.00 94.31 630 LYS A N 1
ATOM 4952 C CA . LYS A 1 630 ? -7.205 20.756 -10.088 1.00 94.31 630 LYS A CA 1
ATOM 4953 C C . LYS A 1 630 ? -6.195 19.629 -9.878 1.00 94.31 630 LYS A C 1
ATOM 4955 O O . LYS A 1 630 ? -6.549 18.555 -9.396 1.00 94.31 630 LYS A O 1
ATOM 4960 N N . LEU A 1 631 ? -4.932 19.863 -10.232 1.00 94.56 631 LEU A N 1
ATOM 4961 C CA . LEU A 1 631 ? -3.865 18.897 -9.981 1.00 94.56 631 LEU A CA 1
ATOM 4962 C C . LEU A 1 631 ? -3.485 18.924 -8.497 1.00 94.56 631 LEU A C 1
ATOM 4964 O O . LEU A 1 631 ? -3.056 19.955 -7.980 1.00 94.56 631 LEU A O 1
ATOM 4968 N N . LEU A 1 632 ? -3.607 17.788 -7.824 1.00 94.19 632 LEU A N 1
ATOM 4969 C CA . LEU A 1 632 ? -3.155 17.555 -6.454 1.00 94.19 632 LEU A CA 1
ATOM 4970 C C . LEU A 1 632 ? -1.960 16.586 -6.470 1.00 94.19 632 LEU A C 1
ATOM 4972 O O . LEU A 1 632 ? -1.771 15.827 -7.424 1.00 94.19 632 LEU A O 1
ATOM 4976 N N . GLY A 1 633 ? -1.139 16.606 -5.422 1.00 93.88 633 GLY A N 1
ATOM 4977 C CA . GLY A 1 633 ? 0.051 15.766 -5.324 1.00 93.88 633 GLY A CA 1
ATOM 4978 C C . GLY A 1 633 ? 1.192 16.388 -4.527 1.00 93.88 633 GLY A C 1
ATOM 4979 O O . GLY A 1 633 ? 1.106 17.508 -4.026 1.00 93.88 633 GLY A O 1
ATOM 4980 N N . ARG A 1 634 ? 2.303 15.658 -4.422 1.00 92.44 634 ARG A N 1
ATOM 4981 C CA . ARG A 1 634 ? 3.555 16.183 -3.846 1.00 92.44 634 ARG A CA 1
ATOM 4982 C C . ARG A 1 634 ? 4.273 17.081 -4.859 1.00 92.44 634 ARG A C 1
ATOM 4984 O O . ARG A 1 634 ? 4.152 16.879 -6.065 1.00 92.44 634 ARG A O 1
ATOM 4991 N N . SER A 1 635 ? 5.079 18.018 -4.373 1.00 89.19 635 SER A N 1
ATOM 4992 C CA . SER A 1 635 ? 5.967 18.859 -5.187 1.00 89.19 635 SER A CA 1
ATOM 4993 C C . SER A 1 635 ? 7.445 18.530 -4.946 1.00 89.19 635 SER A C 1
ATOM 4995 O O . SER A 1 635 ? 7.801 17.972 -3.904 1.00 89.19 635 SER A O 1
ATOM 4997 N N . GLY A 1 636 ? 8.308 18.877 -5.904 1.00 89.31 636 GLY A N 1
ATOM 4998 C CA . GLY A 1 636 ? 9.760 18.750 -5.777 1.00 89.31 636 GLY A CA 1
ATOM 4999 C C . GLY A 1 636 ? 10.266 17.311 -5.883 1.00 89.31 636 GLY A C 1
ATOM 5000 O O . GLY A 1 636 ? 9.623 16.427 -6.453 1.00 89.31 636 GLY A O 1
ATOM 5001 N N . ILE A 1 637 ? 11.438 17.044 -5.307 1.00 90.25 637 ILE A N 1
ATOM 5002 C CA . ILE A 1 637 ? 12.075 15.718 -5.315 1.00 90.25 637 ILE A CA 1
ATOM 5003 C C . ILE A 1 637 ? 11.224 14.688 -4.556 1.00 90.25 637 ILE A C 1
ATOM 5005 O O . ILE A 1 637 ? 11.245 13.493 -4.859 1.00 90.25 637 ILE A O 1
ATOM 5009 N N . ARG A 1 638 ? 10.369 15.139 -3.635 1.00 91.00 638 ARG A N 1
ATOM 5010 C CA . ARG A 1 638 ? 9.366 14.281 -2.988 1.00 91.00 638 ARG A CA 1
ATOM 5011 C C . ARG A 1 638 ? 8.372 13.672 -3.981 1.00 91.00 638 ARG A C 1
ATOM 5013 O O . ARG A 1 638 ? 7.790 12.642 -3.659 1.00 91.00 638 ARG A O 1
ATOM 5020 N N . ASN A 1 639 ? 8.221 14.232 -5.181 1.00 90.00 639 ASN A N 1
ATOM 5021 C CA . ASN A 1 639 ? 7.465 13.639 -6.287 1.00 90.00 639 ASN A CA 1
ATOM 5022 C C . ASN A 1 639 ? 8.341 13.370 -7.525 1.00 90.00 639 ASN A C 1
ATOM 5024 O O . ASN A 1 639 ? 7.864 13.431 -8.656 1.00 90.00 639 ASN A O 1
ATOM 5028 N N . TRP A 1 640 ? 9.639 13.093 -7.336 1.00 85.81 640 TRP A N 1
ATOM 5029 C CA . TRP A 1 640 ? 10.605 12.970 -8.437 1.00 85.81 640 TRP A CA 1
ATOM 5030 C C . TRP A 1 640 ? 10.242 11.899 -9.475 1.00 85.81 640 TRP A C 1
ATOM 5032 O O . TRP A 1 640 ? 10.553 12.050 -10.656 1.00 85.81 640 TRP A O 1
ATOM 5042 N N . LEU A 1 641 ? 9.577 10.825 -9.047 1.00 87.12 641 LEU A N 1
ATOM 5043 C CA . LEU A 1 641 ? 9.114 9.743 -9.916 1.00 87.12 641 LEU A CA 1
ATOM 5044 C C . LEU A 1 641 ? 7.667 9.939 -10.387 1.00 87.12 641 LEU A C 1
ATOM 5046 O O . LEU A 1 641 ? 7.147 9.081 -11.095 1.00 87.12 641 LEU A O 1
ATOM 5050 N N . VAL A 1 642 ? 7.048 11.070 -10.032 1.00 87.94 642 VAL A N 1
ATOM 5051 C CA . VAL A 1 642 ? 5.655 11.425 -10.328 1.00 87.94 642 VAL A CA 1
ATOM 5052 C C . VAL A 1 642 ? 4.683 10.389 -9.730 1.00 87.94 642 VAL A C 1
ATOM 5054 O O . VAL A 1 642 ? 3.699 9.971 -10.336 1.00 87.94 642 VAL A O 1
ATOM 5057 N N . GLN A 1 643 ? 5.009 9.928 -8.517 1.00 87.75 643 GLN A N 1
ATOM 5058 C CA . GLN A 1 643 ? 4.337 8.824 -7.824 1.00 87.75 643 GLN A CA 1
ATOM 5059 C C . GLN A 1 643 ? 2.990 9.197 -7.172 1.00 87.75 643 GLN A C 1
ATOM 5061 O O . GLN A 1 643 ? 2.105 8.337 -7.043 1.00 87.75 643 GLN A O 1
ATOM 5066 N N . ASP A 1 644 ? 2.836 10.466 -6.782 1.00 91.69 644 ASP A N 1
ATOM 5067 C CA . ASP A 1 644 ? 1.674 11.033 -6.089 1.00 91.69 644 ASP A CA 1
ATOM 5068 C C . ASP A 1 644 ? 1.136 12.219 -6.905 1.00 91.69 644 ASP A C 1
ATOM 5070 O O . ASP A 1 644 ? 1.443 13.374 -6.610 1.00 91.69 644 ASP A O 1
ATOM 5074 N N . LEU A 1 645 ? 0.398 11.917 -7.981 1.00 93.12 645 LEU A N 1
ATOM 5075 C CA . LEU A 1 645 ? -0.436 12.867 -8.722 1.00 93.12 645 LEU A CA 1
ATOM 5076 C C . LEU A 1 645 ? -1.888 12.384 -8.751 1.00 93.12 645 LEU A C 1
ATOM 5078 O O . LEU A 1 645 ? -2.173 11.221 -9.056 1.00 93.12 645 LEU A O 1
ATOM 5082 N N . LEU A 1 646 ? -2.798 13.311 -8.484 1.00 94.00 646 LEU A N 1
ATOM 5083 C CA . LEU A 1 646 ? -4.239 13.102 -8.434 1.00 94.00 646 LEU A CA 1
ATOM 5084 C C . LEU A 1 646 ? -4.917 14.263 -9.173 1.00 94.00 646 LEU A C 1
ATOM 5086 O O . LEU A 1 646 ? -4.519 15.414 -9.009 1.00 94.00 646 LEU A O 1
ATOM 5090 N N . LEU A 1 647 ? -5.944 13.983 -9.967 1.00 94.00 647 LEU A N 1
ATOM 5091 C CA . LEU A 1 647 ? -6.822 14.999 -10.538 1.00 94.00 647 LEU A CA 1
ATOM 5092 C C . LEU A 1 647 ? -8.067 15.114 -9.658 1.00 94.00 647 LEU A C 1
ATOM 5094 O O . LEU A 1 647 ? -8.797 14.136 -9.505 1.00 94.00 647 LEU A O 1
ATOM 5098 N N . GLN A 1 648 ? -8.298 16.294 -9.090 1.00 93.31 648 GLN A N 1
ATOM 5099 C CA . GLN A 1 648 ? -9.549 16.646 -8.427 1.00 93.31 648 GLN A CA 1
ATOM 5100 C C . GLN A 1 648 ? -10.525 17.155 -9.490 1.00 93.31 648 GLN A C 1
ATOM 5102 O O . GLN A 1 648 ? -10.343 18.244 -10.042 1.00 93.31 648 GLN A O 1
ATOM 5107 N N . THR A 1 649 ? -11.517 16.325 -9.793 1.00 90.62 649 THR A N 1
ATOM 5108 C CA . THR A 1 649 ? -12.687 16.647 -10.624 1.00 90.62 649 THR A CA 1
ATOM 5109 C C . THR A 1 649 ? -13.858 17.056 -9.726 1.00 90.62 649 THR A C 1
ATOM 5111 O O . THR A 1 649 ? -13.755 16.934 -8.507 1.00 90.62 649 THR A O 1
ATOM 5114 N N . GLU A 1 650 ? -14.972 17.517 -10.299 1.00 84.56 650 GLU A N 1
ATOM 5115 C CA . GLU A 1 650 ? -16.177 17.872 -9.524 1.00 84.56 650 GLU A CA 1
ATOM 5116 C C . GLU A 1 650 ? -16.767 16.670 -8.758 1.00 84.56 650 GLU A C 1
ATOM 5118 O O . GLU A 1 650 ? -17.267 16.830 -7.648 1.00 84.56 650 GLU A O 1
ATOM 5123 N N . ASP A 1 651 ? -16.631 15.459 -9.310 1.00 80.31 651 ASP A N 1
ATOM 5124 C CA . ASP A 1 651 ? -17.173 14.213 -8.749 1.00 80.31 651 ASP A CA 1
ATOM 5125 C C . ASP A 1 651 ? -16.223 13.494 -7.761 1.00 80.31 651 ASP A C 1
ATOM 5127 O O . ASP A 1 651 ? -16.630 12.559 -7.061 1.00 80.31 651 ASP A O 1
ATOM 5131 N N . GLY A 1 652 ? -14.934 13.853 -7.731 1.00 85.81 652 GLY A N 1
ATOM 5132 C CA . GLY A 1 652 ? -13.938 13.197 -6.876 1.00 85.81 652 GLY A CA 1
ATOM 5133 C C . GLY A 1 652 ? -12.508 13.160 -7.423 1.00 85.81 652 GLY A C 1
ATOM 5134 O O . GLY A 1 652 ? -12.139 13.869 -8.365 1.00 85.81 652 GLY A O 1
ATOM 5135 N N . LEU A 1 653 ? -11.684 12.312 -6.799 1.00 90.25 653 LEU A N 1
ATOM 5136 C CA . LEU A 1 653 ? -10.251 12.173 -7.048 1.00 90.25 653 LEU A CA 1
ATOM 5137 C C . LEU A 1 653 ? -9.945 11.005 -7.994 1.00 90.25 653 LEU A C 1
ATOM 5139 O O . LEU A 1 653 ? -10.367 9.870 -7.774 1.00 90.25 653 LEU A O 1
ATOM 5143 N N . ILE A 1 654 ? -9.119 11.257 -9.011 1.00 91.81 654 ILE A N 1
ATOM 5144 C CA . ILE A 1 654 ? -8.649 10.230 -9.952 1.00 91.81 654 ILE A CA 1
ATOM 5145 C C . ILE A 1 654 ? -7.122 10.211 -9.962 1.00 91.81 654 ILE A C 1
ATOM 5147 O O . ILE A 1 654 ? -6.484 11.243 -10.172 1.00 91.81 654 ILE A O 1
ATOM 5151 N N . LYS A 1 655 ? -6.501 9.039 -9.777 1.00 93.06 655 LYS A N 1
ATOM 5152 C CA . LYS A 1 655 ? -5.039 8.928 -9.860 1.00 93.06 655 LYS A CA 1
ATOM 5153 C C . LYS A 1 655 ? -4.547 9.156 -11.289 1.00 93.06 655 LYS A C 1
ATOM 5155 O O . LYS A 1 655 ? -5.074 8.573 -12.233 1.00 93.06 655 LYS A O 1
ATOM 5160 N N . LEU A 1 656 ? -3.490 9.949 -11.440 1.00 93.75 656 LEU A N 1
ATOM 5161 C CA . LEU A 1 656 ? -2.796 10.121 -12.713 1.00 93.75 656 LEU A CA 1
ATOM 5162 C C . LEU A 1 656 ? -1.546 9.239 -12.753 1.00 93.75 656 LEU A C 1
ATOM 5164 O O . LEU A 1 656 ? -0.770 9.199 -11.797 1.00 93.75 656 LEU A O 1
ATOM 5168 N N . HIS A 1 657 ? -1.333 8.550 -13.871 1.00 91.38 657 HIS A N 1
ATOM 5169 C CA . HIS A 1 657 ? -0.089 7.851 -14.161 1.00 91.38 657 HIS A CA 1
ATOM 5170 C C . HIS A 1 657 ? 0.643 8.563 -15.300 1.00 91.38 657 HIS A C 1
ATOM 5172 O O . HIS A 1 657 ? 0.171 8.595 -16.436 1.00 91.38 657 HIS A O 1
ATOM 5178 N N . TYR A 1 658 ? 1.794 9.157 -14.984 1.00 89.88 658 TYR A N 1
ATOM 5179 C CA . TYR A 1 658 ? 2.624 9.892 -15.933 1.00 89.88 658 TYR A CA 1
ATOM 5180 C C . TYR A 1 658 ? 4.044 9.320 -15.968 1.00 89.88 658 TYR A C 1
ATOM 5182 O O . TYR A 1 658 ? 4.751 9.291 -14.960 1.00 89.88 658 TYR A O 1
ATOM 5190 N N . LEU A 1 659 ? 4.485 8.932 -17.163 1.00 84.94 659 LEU A N 1
ATOM 5191 C CA . LEU A 1 659 ? 5.891 8.679 -17.482 1.00 84.94 659 LEU A CA 1
ATOM 5192 C C . LEU A 1 659 ? 6.461 9.863 -18.268 1.00 84.94 659 LEU A C 1
ATOM 5194 O O . LEU A 1 659 ? 5.788 10.366 -19.165 1.00 84.94 659 LEU A O 1
ATOM 5198 N N . SER A 1 660 ? 7.708 10.265 -18.015 1.00 82.88 660 SER A N 1
ATOM 5199 C CA . SER A 1 660 ? 8.431 11.199 -18.892 1.00 82.88 660 SER A CA 1
ATOM 5200 C C . SER A 1 660 ? 8.444 10.718 -20.355 1.00 82.88 660 SER A C 1
ATOM 5202 O O . SER A 1 660 ? 8.279 9.530 -20.643 1.00 82.88 660 SER A O 1
ATOM 5204 N N . GLN A 1 661 ? 8.702 11.627 -21.299 1.00 80.19 661 GLN A N 1
ATOM 5205 C CA . GLN A 1 661 ? 9.026 11.267 -22.687 1.00 80.19 661 GLN A CA 1
ATOM 5206 C C . GLN A 1 661 ? 10.264 10.360 -22.773 1.00 80.19 661 GLN A C 1
ATOM 5208 O O . GLN A 1 661 ? 10.348 9.531 -23.672 1.00 80.19 661 GLN A O 1
ATOM 5213 N N . LEU A 1 662 ? 11.180 10.460 -21.801 1.00 72.12 662 LEU A N 1
ATOM 5214 C CA . LEU A 1 662 ? 12.326 9.559 -21.622 1.00 72.12 662 LEU A CA 1
ATOM 5215 C C . LEU A 1 662 ? 12.030 8.395 -20.643 1.00 72.12 662 LEU A C 1
ATOM 5217 O O . LEU A 1 662 ? 12.933 7.694 -20.193 1.00 72.12 662 LEU A O 1
ATOM 5221 N N . GLY A 1 663 ? 10.755 8.163 -20.320 1.00 69.25 663 GLY A N 1
ATOM 5222 C CA . GLY A 1 663 ? 10.273 6.970 -19.625 1.00 69.25 663 GLY A CA 1
ATOM 5223 C C . GLY A 1 663 ? 10.602 6.939 -18.137 1.00 69.25 663 GLY A C 1
ATOM 5224 O O . GLY A 1 663 ? 10.856 7.968 -17.512 1.00 69.25 663 GLY A O 1
ATOM 5225 N N . ALA A 1 664 ? 10.608 5.737 -17.556 1.00 64.12 664 ALA A N 1
ATOM 5226 C CA . ALA A 1 664 ? 10.950 5.545 -16.145 1.00 64.12 664 ALA A CA 1
ATOM 5227 C C . ALA A 1 664 ? 12.396 5.984 -15.833 1.00 64.12 664 ALA A C 1
ATOM 5229 O O . ALA A 1 664 ? 12.636 6.601 -14.798 1.00 64.12 664 ALA A O 1
ATOM 5230 N N . ALA A 1 665 ? 13.340 5.750 -16.754 1.00 64.44 665 ALA A N 1
ATOM 5231 C CA . ALA A 1 665 ? 14.709 6.261 -16.650 1.00 64.44 665 ALA A CA 1
ATOM 5232 C C . ALA A 1 665 ? 14.765 7.793 -16.803 1.00 64.44 665 ALA A C 1
ATOM 5234 O O . ALA A 1 665 ? 15.479 8.467 -16.069 1.00 64.44 665 ALA A O 1
ATOM 5235 N N . GLY A 1 666 ? 13.942 8.368 -17.681 1.00 63.56 666 GLY A N 1
ATOM 5236 C CA . GLY A 1 666 ? 13.759 9.811 -17.827 1.00 63.56 666 GLY A CA 1
ATOM 5237 C C . GLY A 1 666 ? 13.227 10.503 -16.576 1.00 63.56 666 GLY A C 1
ATOM 5238 O O . GLY A 1 666 ? 13.580 11.649 -16.321 1.00 63.56 666 GLY A O 1
ATOM 5239 N N . ASN A 1 667 ? 12.430 9.814 -15.754 1.00 68.75 667 ASN A N 1
ATOM 5240 C CA . ASN A 1 667 ? 12.042 10.342 -14.446 1.00 68.75 667 ASN A CA 1
ATOM 5241 C C . ASN A 1 667 ? 13.252 10.442 -13.491 1.00 68.75 667 ASN A C 1
ATOM 5243 O O . ASN A 1 667 ? 13.228 11.299 -12.613 1.00 68.75 667 ASN A O 1
ATOM 5247 N N . LEU A 1 668 ? 14.315 9.640 -13.669 1.00 67.38 668 LEU A N 1
ATOM 5248 C CA . LEU A 1 668 ? 15.571 9.738 -12.902 1.00 67.38 668 LEU A CA 1
ATOM 5249 C C . LEU A 1 668 ? 16.448 10.917 -13.354 1.00 67.38 668 LEU A C 1
ATOM 5251 O O . LEU A 1 668 ? 17.155 11.490 -12.528 1.00 67.38 668 LEU A O 1
ATOM 5255 N N . LEU A 1 669 ? 16.388 11.288 -14.636 1.00 66.56 669 LEU A N 1
ATOM 5256 C CA . LEU A 1 669 ? 17.161 12.389 -15.214 1.00 66.56 669 LEU A CA 1
ATOM 5257 C C . LEU A 1 669 ? 16.664 13.767 -14.746 1.00 66.56 669 LEU A C 1
ATOM 5259 O O . LEU A 1 669 ? 15.475 14.000 -14.488 1.00 66.56 669 LEU A O 1
ATOM 5263 N N . LEU A 1 670 ? 17.591 14.722 -14.662 1.00 62.03 670 LEU A N 1
ATOM 5264 C CA . LEU A 1 670 ? 17.273 16.100 -14.305 1.00 62.03 670 LEU A CA 1
ATOM 5265 C C . LEU A 1 670 ? 16.703 16.860 -15.495 1.00 62.03 670 LEU A C 1
ATOM 5267 O O . LEU A 1 670 ? 17.425 17.384 -16.337 1.00 62.03 670 LEU A O 1
ATOM 5271 N N . HIS A 1 671 ? 15.379 16.958 -15.505 1.00 64.88 671 HIS A N 1
ATOM 5272 C CA . HIS A 1 671 ? 14.643 17.818 -16.418 1.00 64.88 671 HIS A CA 1
ATOM 5273 C C . HIS A 1 671 ? 14.066 19.023 -15.663 1.00 64.88 671 HIS A C 1
ATOM 5275 O O . HIS A 1 671 ? 13.450 18.824 -14.610 1.00 64.88 671 HIS A O 1
ATOM 5281 N N . PRO A 1 672 ? 14.231 20.256 -16.184 1.00 59.06 672 PRO A N 1
ATOM 5282 C CA . PRO A 1 672 ? 13.755 21.481 -15.534 1.00 59.06 672 PRO A CA 1
ATOM 5283 C C . PRO A 1 672 ? 12.229 21.646 -15.588 1.00 59.06 672 PRO A C 1
ATOM 5285 O O . PRO A 1 672 ? 11.671 22.450 -14.844 1.00 59.06 672 PRO A O 1
ATOM 5288 N N . HIS A 1 673 ? 11.542 20.895 -16.453 1.00 67.69 673 HIS A N 1
ATOM 5289 C CA . HIS A 1 673 ? 10.095 20.966 -16.629 1.00 67.69 673 HIS A CA 1
ATOM 5290 C C . HIS A 1 673 ? 9.470 19.607 -16.319 1.00 67.69 673 HIS A C 1
ATOM 5292 O O . HIS A 1 673 ? 9.711 18.619 -17.014 1.00 67.69 673 HIS A O 1
ATOM 5298 N N . ARG A 1 674 ? 8.680 19.567 -15.2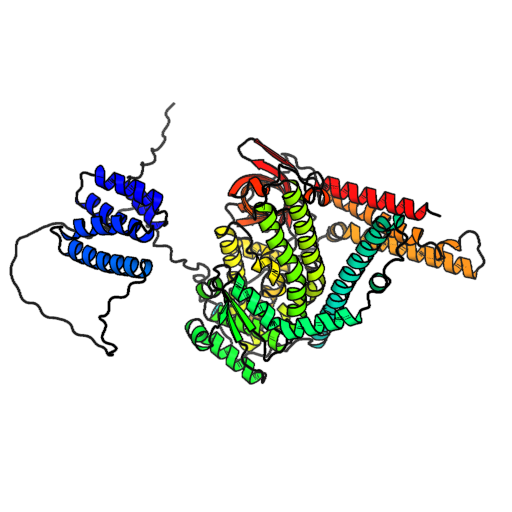46 1.00 76.75 674 ARG A N 1
ATOM 5299 C CA . ARG A 1 674 ? 8.029 18.375 -14.696 1.00 76.75 674 ARG A CA 1
ATOM 5300 C C . ARG A 1 674 ? 6.592 18.727 -14.284 1.00 76.75 674 ARG A C 1
ATOM 5302 O O . ARG A 1 674 ? 6.352 19.887 -13.951 1.00 76.75 674 ARG A O 1
ATOM 5309 N N . PRO A 1 675 ? 5.634 17.781 -14.284 1.00 80.62 675 PRO A N 1
ATOM 5310 C CA . PRO A 1 675 ? 4.230 18.096 -13.995 1.00 80.62 675 PRO A CA 1
ATOM 5311 C C . PRO A 1 675 ? 3.958 18.610 -12.577 1.00 80.62 675 PRO A C 1
ATOM 5313 O O . PRO A 1 675 ? 2.956 19.285 -12.358 1.00 80.62 675 PRO A O 1
ATOM 5316 N N . ASP A 1 676 ? 4.837 18.323 -11.612 1.00 79.06 676 ASP A N 1
ATOM 5317 C CA . ASP A 1 676 ? 4.663 18.721 -10.214 1.00 79.06 676 ASP A CA 1
ATOM 5318 C C . ASP A 1 676 ? 4.682 20.250 -10.012 1.00 79.06 676 ASP A C 1
ATOM 5320 O O . ASP A 1 676 ? 4.093 20.749 -9.055 1.00 79.06 676 ASP A O 1
ATOM 5324 N N . ILE A 1 677 ? 5.233 21.015 -10.966 1.00 83.69 677 ILE A N 1
ATOM 5325 C CA . ILE A 1 677 ? 5.170 22.490 -10.977 1.00 83.69 677 ILE A CA 1
ATOM 5326 C C . ILE A 1 677 ? 3.741 23.040 -11.169 1.00 83.69 677 ILE A C 1
ATOM 5328 O O . ILE A 1 677 ? 3.511 24.242 -11.005 1.00 83.69 677 ILE A O 1
ATOM 5332 N N . TRP A 1 678 ? 2.785 22.188 -11.556 1.00 86.38 678 TRP A N 1
ATOM 5333 C CA . TRP A 1 678 ? 1.367 22.531 -11.699 1.00 86.38 678 TRP A CA 1
ATOM 5334 C C . TRP A 1 678 ? 0.497 22.024 -10.547 1.00 86.38 678 TRP A C 1
ATOM 5336 O O . TRP A 1 678 ? -0.711 22.251 -10.578 1.00 86.38 678 TRP A O 1
ATOM 5346 N N . VAL A 1 679 ? 1.070 21.389 -9.519 1.00 89.75 679 VAL A N 1
ATOM 5347 C CA . VAL A 1 679 ? 0.325 21.052 -8.297 1.00 89.75 679 VAL A CA 1
ATOM 5348 C C . VAL A 1 679 ? -0.308 22.324 -7.720 1.00 89.75 679 VAL A C 1
ATOM 5350 O O . VAL A 1 679 ? 0.323 23.376 -7.627 1.00 89.75 679 VAL A O 1
ATOM 5353 N N . GLY A 1 680 ? -1.592 22.230 -7.383 1.00 90.38 680 GLY A N 1
ATOM 5354 C CA . GLY A 1 680 ? -2.444 23.335 -6.954 1.00 90.38 680 GLY A CA 1
ATOM 5355 C C . GLY A 1 680 ? -3.158 24.087 -8.085 1.00 90.38 680 GLY A C 1
ATOM 5356 O O . GLY A 1 680 ? -4.067 24.858 -7.782 1.00 90.38 680 GLY A O 1
ATOM 5357 N N . ARG A 1 681 ? -2.804 23.873 -9.362 1.00 91.94 681 ARG A N 1
ATOM 5358 C CA . ARG A 1 681 ? -3.392 24.574 -10.521 1.00 91.94 681 ARG A CA 1
ATOM 5359 C C . ARG A 1 681 ? -4.462 23.736 -11.221 1.00 91.94 681 ARG A C 1
ATOM 5361 O O . ARG A 1 681 ? -4.376 22.509 -11.247 1.00 91.94 681 ARG A O 1
ATOM 5368 N N . SER A 1 682 ? -5.418 24.405 -11.861 1.00 93.00 682 SER A N 1
ATOM 5369 C CA . SER A 1 682 ? -6.334 23.766 -12.811 1.00 93.00 682 SER A CA 1
ATOM 5370 C C . SER A 1 682 ? -5.605 23.420 -14.110 1.00 93.00 682 SER A C 1
ATOM 5372 O O . SER A 1 682 ? -4.884 24.254 -14.668 1.00 93.00 682 SER A O 1
ATOM 5374 N N . ILE A 1 683 ? -5.787 22.190 -14.586 1.00 94.31 683 ILE A N 1
ATOM 5375 C CA . ILE A 1 683 ? -5.195 21.668 -15.820 1.00 94.31 683 ILE A CA 1
ATOM 5376 C C . ILE A 1 683 ? -6.227 20.871 -16.620 1.00 94.31 683 ILE A C 1
ATOM 5378 O O . ILE A 1 683 ? -7.187 20.337 -16.067 1.00 94.31 683 ILE A O 1
ATOM 5382 N N . THR A 1 684 ? -5.983 20.733 -17.921 1.00 94.38 684 THR A N 1
ATOM 5383 C CA . THR A 1 684 ? -6.672 19.763 -18.775 1.00 94.38 684 THR A CA 1
ATOM 5384 C C . THR A 1 684 ? -5.769 18.550 -18.973 1.00 94.38 684 THR A C 1
ATOM 5386 O O . THR A 1 684 ? -4.702 18.655 -19.584 1.00 94.38 684 THR A O 1
ATOM 5389 N N . VAL A 1 685 ? -6.189 17.389 -18.484 1.00 94.69 685 VAL A N 1
ATOM 5390 C CA . VAL A 1 685 ? -5.548 16.093 -18.729 1.00 94.69 685 VAL A CA 1
ATOM 5391 C C . VAL A 1 685 ? -6.211 15.445 -19.941 1.00 94.69 685 VAL A C 1
ATOM 5393 O O . VAL A 1 685 ? -7.431 15.410 -20.042 1.00 94.69 685 VAL A O 1
ATOM 5396 N N . THR A 1 686 ? -5.428 14.930 -20.882 1.00 94.94 686 THR A N 1
ATOM 5397 C CA . THR A 1 686 ? -5.890 14.032 -21.950 1.00 94.94 686 THR A CA 1
ATOM 5398 C C . THR A 1 686 ? -5.119 12.721 -21.829 1.00 94.94 686 THR A C 1
ATOM 5400 O O . THR A 1 686 ? -3.909 12.733 -21.594 1.00 94.94 686 THR A O 1
ATOM 5403 N N . GLY A 1 687 ? -5.804 11.587 -21.933 1.00 95.00 687 GLY A N 1
ATOM 5404 C CA . GLY A 1 687 ? -5.199 10.275 -21.722 1.00 95.00 687 GLY A CA 1
ATOM 5405 C C . GLY A 1 687 ? -6.211 9.141 -21.797 1.00 95.00 687 GLY A C 1
ATOM 5406 O O . GLY A 1 687 ? -7.323 9.318 -22.292 1.00 95.00 687 GLY A O 1
ATOM 5407 N N . TRP A 1 688 ? -5.835 7.975 -21.282 1.00 94.00 688 TRP A N 1
ATOM 5408 C CA . TRP A 1 688 ? -6.678 6.783 -21.268 1.00 94.00 688 TRP A CA 1
ATOM 5409 C C . TRP A 1 688 ? -7.142 6.472 -19.849 1.00 94.00 688 TRP A C 1
ATOM 5411 O O . TRP A 1 688 ? -6.330 6.154 -18.981 1.00 94.00 688 TRP A O 1
ATOM 5421 N N . PHE A 1 689 ? -8.452 6.525 -19.617 1.00 93.31 689 PHE A N 1
ATOM 5422 C CA . PHE A 1 689 ? -9.060 6.053 -18.380 1.00 93.31 689 PHE A CA 1
ATOM 5423 C C . PHE A 1 689 ? -8.939 4.528 -18.264 1.00 93.31 689 PHE A C 1
ATOM 5425 O O . PHE A 1 689 ? -9.121 3.794 -19.242 1.00 93.31 689 PHE A O 1
ATOM 5432 N N . ARG A 1 690 ? -8.637 4.060 -17.049 1.00 90.81 690 ARG A N 1
ATOM 5433 C CA . ARG A 1 690 ? -8.335 2.667 -16.712 1.00 90.81 690 ARG A CA 1
ATOM 5434 C C . ARG A 1 690 ? -9.123 2.214 -15.496 1.00 90.81 690 ARG A C 1
ATOM 5436 O O . ARG A 1 690 ? -9.079 2.846 -14.439 1.00 90.81 690 ARG A O 1
ATOM 5443 N N . ARG A 1 691 ? -9.745 1.039 -15.614 1.00 87.31 691 ARG A N 1
ATOM 5444 C CA . ARG A 1 691 ? -10.424 0.365 -14.506 1.00 87.31 691 ARG A CA 1
ATOM 5445 C C . ARG A 1 691 ? -9.732 -0.945 -14.142 1.00 87.31 691 ARG A C 1
ATOM 5447 O O . ARG A 1 691 ? -9.964 -1.975 -14.766 1.00 87.31 691 ARG A O 1
ATOM 5454 N N . GLY A 1 692 ? -8.856 -0.900 -13.141 1.00 85.56 692 GLY A N 1
ATOM 5455 C CA . GLY A 1 692 ? -8.271 -2.084 -12.505 1.00 85.56 692 GLY A CA 1
ATOM 5456 C C . GLY A 1 692 ? -8.741 -2.222 -11.062 1.00 85.56 692 GLY A C 1
ATOM 5457 O O . GLY A 1 692 ? -9.781 -1.695 -10.693 1.00 85.56 692 GLY A O 1
ATOM 5458 N N . ALA A 1 693 ? -7.959 -2.902 -10.220 1.00 81.75 693 ALA A N 1
ATOM 5459 C CA . ALA A 1 693 ? -8.221 -2.937 -8.774 1.00 81.75 693 ALA A CA 1
ATOM 5460 C C . ALA A 1 693 ? -8.034 -1.566 -8.077 1.00 81.75 693 ALA A C 1
ATOM 5462 O O . ALA A 1 693 ? -8.271 -1.437 -6.881 1.00 81.75 693 ALA A O 1
ATOM 5463 N N . THR A 1 694 ? -7.583 -0.562 -8.828 1.00 85.94 694 THR A N 1
ATOM 5464 C CA . THR A 1 694 ? -7.718 0.873 -8.565 1.00 85.94 694 THR A CA 1
ATOM 5465 C C . THR A 1 694 ? -8.125 1.551 -9.873 1.00 85.94 694 THR A C 1
ATOM 5467 O O . THR A 1 694 ? -7.990 0.960 -10.950 1.00 85.94 694 THR A O 1
ATOM 5470 N N . VAL A 1 695 ? -8.581 2.797 -9.799 1.00 88.75 695 VAL A N 1
ATOM 5471 C CA . VAL A 1 695 ? -8.955 3.614 -10.962 1.00 88.75 695 VAL A CA 1
ATOM 5472 C C . VAL A 1 695 ? -7.852 4.635 -11.230 1.00 88.75 695 VAL A C 1
ATOM 5474 O O . VAL A 1 695 ? -7.332 5.234 -10.288 1.00 88.75 695 VAL A O 1
ATOM 5477 N N . TRP A 1 696 ? -7.465 4.816 -12.493 1.00 92.75 696 TRP A N 1
ATOM 5478 C CA . TRP A 1 696 ? -6.470 5.821 -12.875 1.00 92.75 696 TRP A CA 1
ATOM 5479 C C . TRP A 1 696 ? -6.631 6.279 -14.329 1.00 92.75 696 TRP A C 1
ATOM 5481 O O . TRP A 1 696 ? -7.384 5.688 -15.102 1.00 92.75 696 TRP A O 1
ATOM 5491 N N . ILE A 1 697 ? -5.904 7.331 -14.700 1.00 93.88 697 ILE A N 1
ATOM 5492 C CA . ILE A 1 697 ? -5.727 7.772 -16.087 1.00 93.88 697 ILE A CA 1
ATOM 5493 C C . ILE A 1 697 ? -4.250 7.620 -16.444 1.00 93.88 697 ILE A C 1
ATOM 5495 O O . ILE A 1 697 ? -3.394 8.228 -15.799 1.00 93.88 697 ILE A O 1
ATOM 5499 N N . ASP A 1 698 ? -3.948 6.832 -17.477 1.00 93.88 698 ASP A N 1
ATOM 5500 C CA . ASP A 1 698 ? -2.644 6.901 -18.138 1.00 93.88 698 ASP A CA 1
ATOM 5501 C C . ASP A 1 698 ? -2.613 8.199 -18.941 1.00 93.88 698 ASP A C 1
ATOM 5503 O O . ASP A 1 698 ? -3.371 8.371 -19.897 1.00 93.88 698 ASP A O 1
ATOM 5507 N N . VAL A 1 699 ? -1.774 9.141 -18.530 1.00 93.56 699 VAL A N 1
ATOM 5508 C CA . VAL A 1 699 ? -1.704 10.466 -19.143 1.00 93.56 699 VAL A CA 1
ATOM 5509 C C . VAL A 1 699 ? -1.055 10.361 -20.522 1.00 93.56 699 VAL A C 1
ATOM 5511 O O . VAL A 1 699 ? 0.050 9.848 -20.638 1.00 93.56 699 VAL A O 1
ATOM 5514 N N . GLU A 1 700 ? -1.686 10.918 -21.554 1.00 93.00 700 GLU A N 1
ATOM 5515 C CA . GLU A 1 700 ? -1.031 11.199 -22.837 1.00 93.00 700 GLU A CA 1
ATOM 5516 C C . GLU A 1 700 ? -0.446 12.615 -22.815 1.00 93.00 700 GLU A C 1
ATOM 5518 O O . GLU A 1 700 ? 0.739 12.815 -23.083 1.00 93.00 700 GLU A O 1
ATOM 5523 N N . SER A 1 701 ? -1.258 13.608 -22.442 1.00 92.00 701 SER A N 1
ATOM 5524 C CA . SER A 1 701 ? -0.824 14.994 -22.300 1.00 92.00 701 SER A CA 1
ATOM 5525 C C . SER A 1 701 ? -1.535 15.737 -21.170 1.00 92.00 701 SER A C 1
ATOM 5527 O O . SER A 1 701 ? -2.675 15.448 -20.818 1.00 92.00 701 SER A O 1
ATOM 5529 N N . MET A 1 702 ? -0.849 16.719 -20.592 1.00 92.19 702 MET A N 1
ATOM 5530 C CA . MET A 1 702 ? -1.413 17.667 -19.629 1.00 92.19 702 MET A CA 1
ATOM 5531 C C . MET A 1 702 ? -1.184 19.071 -20.162 1.00 92.19 702 MET A C 1
ATOM 5533 O O . MET A 1 702 ? -0.075 19.390 -20.594 1.00 92.19 702 MET A O 1
ATOM 5537 N N . ARG A 1 703 ? -2.215 19.912 -20.127 1.00 91.88 703 ARG A N 1
ATOM 5538 C CA . ARG A 1 703 ? -2.167 21.302 -20.587 1.00 91.88 703 ARG A CA 1
ATOM 5539 C C . ARG A 1 703 ? -2.540 22.230 -19.442 1.00 91.88 703 ARG A C 1
ATOM 5541 O O . ARG A 1 703 ? -3.547 22.008 -18.772 1.00 91.88 703 ARG A O 1
ATOM 5548 N N . SER A 1 704 ? -1.740 23.266 -19.230 1.00 87.38 704 SER A N 1
ATOM 5549 C CA . SER A 1 704 ? -2.110 24.379 -18.354 1.00 87.38 704 SER A CA 1
ATOM 5550 C C . SER A 1 704 ? -2.859 25.448 -19.157 1.00 87.38 704 SER A C 1
ATOM 5552 O O . SER A 1 704 ? -2.685 25.542 -20.372 1.00 87.38 704 SER A O 1
ATOM 5554 N N . SER A 1 705 ? -3.646 26.295 -18.486 1.00 75.44 705 SER A N 1
ATOM 5555 C CA . SER A 1 705 ? -4.309 27.457 -19.103 1.00 75.44 705 SER A CA 1
ATOM 5556 C C . SER A 1 705 ? -3.330 28.408 -19.810 1.00 75.44 705 SER A C 1
ATOM 5558 O O . SER A 1 705 ? -3.699 29.047 -20.787 1.00 75.44 705 SER A O 1
ATOM 5560 N N . GLY A 1 706 ? -2.063 28.442 -19.382 1.00 69.00 706 GLY A N 1
ATOM 5561 C CA . GLY A 1 706 ? -0.973 29.179 -20.037 1.00 69.00 706 GLY A CA 1
ATOM 5562 C C . GLY A 1 706 ? -0.366 28.509 -21.283 1.00 69.00 706 GLY A C 1
ATOM 5563 O O . GLY A 1 706 ? 0.778 28.798 -21.617 1.00 69.00 706 GLY A O 1
ATOM 5564 N N . GLY A 1 707 ? -1.053 27.560 -21.928 1.00 74.12 707 GLY A N 1
ATOM 5565 C CA . GLY A 1 707 ? -0.661 26.970 -23.220 1.00 74.12 707 GLY A CA 1
ATOM 5566 C C . GLY A 1 707 ? 0.484 25.944 -23.201 1.00 74.12 707 GLY A C 1
ATOM 5567 O O . GLY A 1 707 ? 0.607 25.155 -24.136 1.00 74.12 707 GLY A O 1
ATOM 5568 N N . VAL A 1 708 ? 1.296 25.891 -22.141 1.00 76.69 708 VAL A N 1
ATOM 5569 C CA . VAL A 1 708 ? 2.363 24.884 -21.988 1.00 76.69 708 VAL A CA 1
ATOM 5570 C C . VAL A 1 708 ? 1.759 23.478 -21.871 1.00 76.69 708 VAL A C 1
ATOM 5572 O O . VAL A 1 708 ? 0.790 23.268 -21.134 1.00 76.69 708 VAL A O 1
ATOM 5575 N N . THR A 1 709 ? 2.352 22.502 -22.572 1.00 84.56 709 THR A N 1
ATOM 5576 C CA . THR A 1 709 ? 1.892 21.104 -22.579 1.00 84.56 709 THR A CA 1
ATOM 5577 C C . THR A 1 709 ? 2.991 20.123 -22.172 1.00 84.56 709 THR A C 1
ATOM 5579 O O . THR A 1 709 ? 4.028 20.060 -22.833 1.00 84.56 709 THR A O 1
ATOM 5582 N N . PHE A 1 710 ? 2.737 19.284 -21.167 1.00 85.31 710 PHE A N 1
ATOM 5583 C CA . PHE A 1 710 ? 3.513 18.060 -20.942 1.00 85.31 710 PHE A CA 1
ATOM 5584 C C . PHE A 1 710 ? 2.928 16.915 -21.771 1.00 85.31 710 PHE A C 1
ATOM 5586 O O . PHE A 1 710 ? 1.712 16.839 -21.941 1.00 85.31 710 PHE A O 1
ATOM 5593 N N . ARG A 1 711 ? 3.777 16.005 -22.262 1.00 87.62 711 ARG A N 1
ATOM 5594 C CA . ARG A 1 711 ? 3.359 14.754 -22.919 1.00 87.62 711 ARG A CA 1
ATOM 5595 C C . ARG A 1 711 ? 4.064 13.568 -22.275 1.00 87.62 711 ARG A C 1
ATOM 5597 O O . ARG A 1 711 ? 5.241 13.689 -21.942 1.00 87.62 711 ARG A O 1
ATOM 5604 N N . SER A 1 712 ? 3.370 12.445 -22.131 1.00 86.38 712 SER A N 1
ATOM 5605 C CA . SER A 1 712 ? 3.955 11.204 -21.626 1.00 86.38 712 SER A CA 1
ATOM 5606 C C . SER A 1 712 ? 4.545 10.347 -22.743 1.00 86.38 712 SER A C 1
ATOM 5608 O O . SER A 1 712 ? 4.065 10.362 -23.873 1.00 86.38 712 SER A O 1
ATOM 5610 N N . GLY A 1 713 ? 5.574 9.561 -22.415 1.00 83.88 713 GLY A N 1
ATOM 5611 C CA . GLY A 1 713 ? 6.181 8.590 -23.326 1.00 83.88 713 GLY A CA 1
ATOM 5612 C C . GLY A 1 713 ? 5.676 7.148 -23.185 1.00 83.88 713 GLY A C 1
ATOM 5613 O O . GLY A 1 713 ? 6.271 6.263 -23.795 1.00 83.88 713 GLY A O 1
ATOM 5614 N N . HIS A 1 714 ? 4.652 6.850 -22.372 1.00 83.25 714 HIS A N 1
ATOM 5615 C CA . HIS A 1 714 ? 4.358 5.460 -21.967 1.00 83.25 714 HIS A CA 1
ATOM 5616 C C . HIS A 1 714 ? 4.193 4.441 -23.130 1.00 83.25 714 HIS A C 1
ATOM 5618 O O . HIS A 1 714 ? 4.784 3.353 -23.037 1.00 83.25 714 HIS A O 1
ATOM 5624 N N . PRO A 1 715 ? 3.473 4.725 -24.237 1.00 86.06 715 PRO A N 1
ATOM 5625 C CA . PRO A 1 715 ? 3.365 3.778 -25.356 1.00 86.06 715 PRO A CA 1
ATOM 5626 C C . PRO A 1 715 ? 4.720 3.544 -26.045 1.00 86.06 715 PRO A C 1
ATOM 5628 O O . PRO A 1 715 ? 5.114 2.403 -26.304 1.00 86.06 715 PRO A O 1
ATOM 5631 N N . VAL A 1 716 ? 5.481 4.625 -26.251 1.00 86.56 716 VAL A N 1
ATOM 5632 C CA . VAL A 1 716 ? 6.823 4.606 -26.854 1.00 86.56 716 VAL A CA 1
ATOM 5633 C C . VAL A 1 716 ? 7.773 3.749 -26.018 1.00 86.56 716 VAL A C 1
ATOM 5635 O O . VAL A 1 716 ? 8.439 2.872 -26.556 1.00 86.56 716 VAL A O 1
ATOM 5638 N N . TRP A 1 717 ? 7.775 3.908 -24.692 1.00 83.06 717 TRP A N 1
ATOM 5639 C CA . TRP A 1 717 ? 8.636 3.119 -23.801 1.00 83.06 717 TRP A CA 1
ATOM 5640 C C . TRP A 1 717 ? 8.244 1.653 -23.687 1.00 83.06 717 TRP A C 1
ATOM 5642 O O . TRP A 1 717 ? 9.120 0.802 -23.553 1.00 83.06 717 TRP A O 1
ATOM 5652 N N . SER A 1 718 ? 6.954 1.342 -23.810 1.00 86.00 718 SER A N 1
ATOM 5653 C CA . SER A 1 718 ? 6.500 -0.051 -23.905 1.00 86.00 718 SER A CA 1
ATOM 5654 C C . SER A 1 718 ? 7.044 -0.710 -25.180 1.00 86.00 718 SER A C 1
ATOM 5656 O O . SER A 1 718 ? 7.474 -1.860 -25.147 1.00 86.00 718 SER A O 1
ATOM 5658 N N . THR A 1 719 ? 7.090 0.047 -26.281 1.00 89.19 719 THR A N 1
ATOM 5659 C CA . THR A 1 719 ? 7.642 -0.395 -27.571 1.00 89.19 719 THR A CA 1
ATOM 5660 C C . THR A 1 719 ? 9.167 -0.531 -27.517 1.00 89.19 719 THR A C 1
ATOM 5662 O O . THR A 1 719 ? 9.693 -1.571 -27.902 1.00 89.19 719 THR A O 1
ATOM 5665 N N . ILE A 1 720 ? 9.884 0.459 -26.966 1.00 89.81 720 ILE A N 1
ATOM 5666 C CA . ILE A 1 720 ? 11.345 0.407 -26.772 1.00 89.81 720 ILE A CA 1
ATOM 5667 C C . ILE A 1 720 ? 11.736 -0.801 -25.914 1.00 89.81 720 ILE A C 1
ATOM 5669 O O . ILE A 1 720 ? 12.667 -1.517 -26.271 1.00 89.81 720 ILE A O 1
ATOM 5673 N N . LEU A 1 721 ? 11.018 -1.069 -24.817 1.00 88.50 721 LEU A N 1
ATOM 5674 C CA . LEU A 1 721 ? 11.291 -2.223 -23.959 1.00 88.50 721 LEU A CA 1
ATOM 5675 C C . LEU A 1 721 ? 11.067 -3.553 -24.694 1.00 88.50 721 LEU A C 1
ATOM 5677 O O . LEU A 1 721 ? 11.870 -4.471 -24.543 1.00 88.50 721 LEU A O 1
ATOM 5681 N N . ALA A 1 722 ? 10.019 -3.654 -25.518 1.00 92.38 722 ALA A N 1
ATOM 5682 C CA . ALA A 1 722 ? 9.783 -4.837 -26.341 1.00 92.38 722 ALA A CA 1
ATOM 5683 C C . ALA A 1 722 ? 10.890 -5.035 -27.393 1.00 92.38 722 ALA A C 1
ATOM 5685 O O . ALA A 1 722 ? 11.388 -6.151 -27.550 1.00 92.38 722 ALA A O 1
ATOM 5686 N N . ILE A 1 723 ? 11.329 -3.968 -28.068 1.00 94.69 723 ILE A N 1
ATOM 5687 C CA . ILE A 1 723 ? 12.445 -4.017 -29.026 1.00 94.69 723 ILE A CA 1
ATOM 5688 C C . ILE A 1 723 ? 13.744 -4.417 -28.313 1.00 94.69 723 ILE A C 1
ATOM 5690 O O . ILE A 1 723 ? 14.437 -5.316 -28.775 1.00 94.69 723 ILE A O 1
ATOM 5694 N N . ALA A 1 724 ? 14.049 -3.822 -27.158 1.00 93.38 724 ALA A N 1
ATOM 5695 C CA . ALA A 1 724 ? 15.231 -4.160 -26.368 1.00 93.38 724 ALA A CA 1
ATOM 5696 C C . ALA A 1 724 ? 15.220 -5.626 -25.902 1.00 93.38 724 ALA A C 1
ATOM 5698 O O . ALA A 1 724 ? 16.250 -6.291 -25.975 1.00 93.38 724 ALA A O 1
ATOM 5699 N N . ALA A 1 725 ? 14.063 -6.157 -25.489 1.00 94.12 725 ALA A N 1
ATOM 5700 C CA . ALA A 1 725 ? 13.910 -7.571 -25.150 1.00 94.12 725 ALA A CA 1
ATOM 5701 C C . ALA A 1 725 ? 14.115 -8.488 -26.370 1.00 94.12 725 ALA A C 1
ATOM 5703 O O . ALA A 1 725 ? 14.793 -9.505 -26.251 1.00 94.12 725 ALA A O 1
ATOM 5704 N N . ALA A 1 726 ? 13.604 -8.119 -27.550 1.00 95.75 726 ALA A N 1
ATOM 5705 C CA . ALA A 1 726 ? 13.836 -8.877 -28.781 1.00 95.75 726 ALA A CA 1
ATOM 5706 C C . ALA A 1 726 ? 15.314 -8.857 -29.207 1.00 95.75 726 ALA A C 1
ATOM 5708 O O . ALA A 1 726 ? 15.872 -9.908 -29.517 1.00 95.75 726 ALA A O 1
ATOM 5709 N N . LEU A 1 727 ? 15.967 -7.690 -29.179 1.00 96.31 727 LEU A N 1
ATOM 5710 C CA . LEU A 1 727 ? 17.385 -7.541 -29.521 1.00 96.31 727 LEU A CA 1
ATOM 5711 C C . LEU A 1 727 ? 18.287 -8.296 -28.540 1.00 96.31 727 LEU A C 1
ATOM 5713 O O . LEU A 1 727 ? 19.151 -9.047 -28.979 1.00 96.31 727 LEU A O 1
ATOM 5717 N N . LEU A 1 728 ? 18.057 -8.160 -27.229 1.00 95.06 728 LEU A N 1
ATOM 5718 C CA . LEU A 1 728 ? 18.808 -8.899 -26.213 1.00 95.06 728 LEU A CA 1
ATOM 5719 C C . LEU A 1 728 ? 18.566 -10.408 -26.329 1.00 95.06 728 LEU A C 1
ATOM 5721 O O . LEU A 1 728 ? 19.513 -11.181 -26.242 1.00 95.06 728 LEU A O 1
ATOM 5725 N N . GLY A 1 729 ? 17.323 -10.833 -26.570 1.00 94.81 729 GLY A N 1
ATOM 5726 C CA . GLY A 1 729 ? 17.012 -12.246 -26.760 1.00 94.81 729 GLY A CA 1
ATOM 5727 C C . GLY A 1 729 ? 17.689 -12.835 -27.999 1.00 94.81 729 GLY A C 1
ATOM 5728 O O . GLY A 1 729 ? 18.256 -13.921 -27.932 1.00 94.81 729 GLY A O 1
ATOM 5729 N N . THR A 1 730 ? 17.714 -12.078 -29.100 1.00 95.00 730 THR A N 1
ATOM 5730 C CA . THR A 1 730 ? 18.431 -12.446 -30.332 1.00 95.00 730 THR A CA 1
ATOM 5731 C C . THR A 1 730 ? 19.939 -12.502 -30.094 1.00 95.00 730 THR A C 1
ATOM 5733 O O . THR A 1 730 ? 20.583 -13.462 -30.494 1.00 95.00 730 THR A O 1
ATOM 5736 N N . TYR A 1 731 ? 20.504 -11.519 -29.388 1.00 95.38 731 TYR A N 1
ATOM 5737 C CA . TYR A 1 731 ? 21.925 -11.482 -29.039 1.00 95.38 731 TYR A CA 1
ATOM 5738 C C . TYR A 1 731 ? 22.355 -12.684 -28.189 1.00 95.38 731 TYR A C 1
ATOM 5740 O O . TYR A 1 731 ? 23.391 -13.274 -28.469 1.00 95.38 731 TYR A O 1
ATOM 5748 N N . LEU A 1 732 ? 21.545 -13.088 -27.203 1.00 93.38 732 LEU A N 1
ATOM 5749 C CA . LEU A 1 732 ? 21.821 -14.269 -26.378 1.00 93.38 732 LEU A CA 1
ATOM 5750 C C . LEU A 1 732 ? 21.783 -15.580 -27.180 1.00 93.38 732 LEU A C 1
ATOM 5752 O O . LEU A 1 732 ? 22.546 -16.484 -26.869 1.00 93.38 732 LEU A O 1
ATOM 5756 N N . ILE A 1 733 ? 20.939 -15.675 -28.212 1.00 91.25 733 ILE A N 1
ATOM 5757 C CA . ILE A 1 733 ? 20.896 -16.825 -29.137 1.00 91.25 733 ILE A CA 1
ATOM 5758 C C . ILE A 1 733 ? 22.076 -16.804 -30.129 1.00 91.25 733 ILE A C 1
ATOM 5760 O O . ILE A 1 733 ? 22.563 -17.857 -30.529 1.00 91.25 733 ILE A O 1
ATOM 5764 N N . LEU A 1 734 ? 22.544 -15.618 -30.532 1.00 90.38 734 LEU A N 1
ATOM 5765 C CA . LEU A 1 734 ? 23.654 -15.441 -31.479 1.00 90.38 734 LEU A CA 1
ATOM 5766 C C . LEU A 1 734 ? 25.047 -15.420 -30.827 1.00 90.38 734 LEU A C 1
ATOM 5768 O O . LEU A 1 734 ? 26.039 -15.399 -31.545 1.00 90.38 734 LEU A O 1
ATOM 5772 N N . GLN A 1 735 ? 25.147 -15.426 -29.495 1.00 82.44 735 GLN A N 1
ATOM 5773 C CA . GLN A 1 735 ? 26.417 -15.446 -28.747 1.00 82.44 735 GLN A CA 1
ATOM 5774 C C . GLN A 1 735 ? 27.125 -16.821 -28.731 1.00 82.44 735 GLN A C 1
ATOM 5776 O O . GLN A 1 735 ? 28.042 -17.023 -27.933 1.00 82.44 735 GLN A O 1
ATOM 5781 N N . ARG A 1 736 ? 26.667 -17.755 -29.569 1.00 63.97 736 ARG A N 1
ATOM 5782 C CA . ARG A 1 736 ? 27.106 -19.150 -29.653 1.00 63.97 736 ARG A CA 1
ATOM 5783 C C . ARG A 1 736 ? 28.403 -19.324 -30.446 1.00 63.97 736 ARG A C 1
ATOM 5785 O O . ARG A 1 736 ? 28.519 -18.689 -31.515 1.00 63.97 736 ARG A O 1
#

Foldseek 3Di:
DDDDDDDDPDDQLLRQLVVCLVVLVLVSNLVSLVVCLVPPPDPVSNLVSLVSNLSSCVSVVVLVSNLVSLVVQLPDPDPVSVVVSVVSNVVSVVVVCVVVVDDDPDDDDDDDDDDDDDDDDDDDDDDDDDDDDDPPDDDDDDDDDDDDPDPPPPPLCPPPDQLQPDFQPDADAPDLPDLVVLVVLLVQLLVVLLVLVLVVLLVVLVVVQVVCCVVCVVVPPDRDPVSVDDDSVVSVVVLVVCQVCLLVVVVVVCCVPFVKDWDDLVNVCVLAVLLSVLLVVLCVVLVADRETEIETADLQWFWFWAHAASNHIYIYTYPNNSVQAHNSLSSLVSQLRVLCNSSVSRSSLSSLLSVLVVLLVLLVVLQVVLVVDPDPVSVLVSLLSSLVSVVSSLSSNLSLQVSLAVSLLSSLSRSCSSSSGLQSNLVSLLSSLASLQVSCVVVLWRDSCLVSVVLGTSDRSLASWHNDVLLVLLLLLLCQQEPCNVVLSSSHSYRFSNVSLVVSCVSCVSSVRHHSDDHDHDNEDAPCVCLVCLLVVLLVVLQVVLVVLLVVLCVCVVVVVVVRVCSVVAPLSNLLSSLLRNLVSLVSLLCLLFPDQDPVQEAEADASSVVSNDSHFASSNWGWYKHKAAWGYDAGSSCLQVPMIWGQDPRGIAAEDAAALVGSVVSSDDDPDDCRVRRGHIKIFTAIWHDTSGTHGHTQWIAGPVGDMGGGNVSVVSNVSSVVSNVSSVCSVVVD

pLDDT: mean 83.32, std 18.79, range [24.91, 98.5]